Protein AF-0000000070794147 (afdb_homodimer)

Foldseek 3Di:
DDDPVNVVVVVCQQDPLWKKWKFWLPPCVDVQGTFTQDIHPNNCVPQVDDGVRRGRHGCSVFDDDPWDPVVVVVVSVCSVVVHKDWDKTWTAHPVGHIWIWIKIKDFDADPVRHGTMIMITIDTCRVVVVVVVVVVQVVQADPLQSFGEQVVCQVLFQVLVVCCVVPVWKKKKKKKFWPPLVVCCVPVNVVVSSVLQNVLSVLLVVLADPSKGKYDNDDGMIMIMHIRDDPVVSQVSQVSSLVVSVVVVIAMFMFMEMDDPPDNGSVVRVVRSVVQSVVCVVPPTSHYGYDD/DDDPVNVVVVVCQQDPLWKKWKFWLPPQVPVQGTFTQDIHPNNCVPQVDDGVRRGRHGCSVFDDDPWDVVVVVVVSVCSVVVHKDWDKTWTAHPVGHIWIWIKIKDFDADPVRHGTMIMMTIDTCRVVVVVVVVVVQVVQADPLQSFGEQVVCQVLFQVLVVCCVVPVWKKKKKKKFWPPLVVCCVPVNVVVSSVLQNVLSVLLVVLADPSKGKYDNDDGMIMIMHIRDDPVVSQVSQVSSLVVSVVVVIAMFMFMEMDDPPDNGSVVRVVRRVVQSVVCVVPPTSHYDYDD

Radius of gyration: 30.54 Å; Cα contacts (8 Å, |Δi|>4): 1101; chains: 2; bounding box: 60×84×60 Å

pLDDT: mean 92.4, std 5.96, range [66.44, 98.56]

InterPro domains:
  IPR000014 PAS domain [PF13426] (29-127)
  IPR000014 PAS domain [TIGR00229] (36-132)
  IPR000014 PAS domain [cd00130] (35-125)
  IPR000160 GGDEF domain [PF00990] (139-285)
  IPR000160 GGDEF domain [PS50887] (169-292)
  IPR000160 GGDEF domain [SM00267] (128-291)
  IPR000160 GGDEF domain [TIGR00254] (136-290)
  IPR000160 GGDEF domain [cd01949] (141-286)
  IPR000700 PAS-associated, C-terminal [PS50113] (83-137)
  IPR001610 PAC motif [SM00086] (86-128)
  IPR029787 Nucleotide cyclase [SSF55073] (144-290)
  IPR035965 PAS domain superfamily [SSF55785] (35-125)
  IPR043128 Reverse transcriptase/Diguanylate cyclase domain [G3DSA:3.30.70.270] (138-291)
  IPR052163 Diguanylate Cyclase/Regulatory Protein [PTHR46663] (6-286)

Organism: Legionella pneumophila subsp. pneumophila (strain Philadelphia 1 / ATCC 33152 / DSM 7513) (NCBI:txid272624)

Secondary structure (DSSP, 8-state):
---HHHHHHHHHHHH-SSEEEEEE-S-TT-TT-PPEEEE-HHHHHHH---HHHHTTS-GGGG--TTS-HHHHHHHHHHHHHT---EEEEEEE-TTS-EEEEEEE-EEEE-TTS-EEEEEEEEEE-HHHHHHHHHHHHHHHB-TTT-SB-HHHHHHHHHHHHHHHHHH---EEEEEEEETTHHHHHHHH-HHHHHHHHHHHHHHHHTT--TT-EEEE-SSSEEEEEEES--HHHHHHHHHHHHHHHHHTT--EEEEEEE--TT--SHHHHHHHHHHHHHHHHHH-SS-EEEE-/---HHHHHHHHHHHH-SSEEEEEE-S-TT-TT-PPEEEE-HHHHHHH---HHHHTTS-GGGG--TTS-HHHHHHHHHHHHHT---EEEEEEE-TTS-EEEEEEE-EEEE-TTS-EEEEEEEEEE-HHHHHHHHHHHHHHHB-TTT-SB-HHHHHHHHHHHHHHHHHH---EEEEEEEETTHHHHHHHH-HHHHHHHHHHHHHHHHTT--TT-EEEE-SSSEEEEEEES--HHHHHHHHHHHHHHHHHTT--EEEEEEE--TT--SHHHHHHHHHHHHHHHHHH-SS-EEEE-

Nearest PDB structures (foldseek):
  5xge-assembly1_A  TM=5.360E-01  e=1.801E-18  Pseudomonas aeruginosa PAO1
  6zxc-assembly2_D  TM=9.109E-01  e=7.996E-13  Leptospira biflexa serovar Patoc strain 'Patoc 1 (Paris)'
  6et7-assembly1_B  TM=6.869E-01  e=6.755E-16  Idiomarina sp. A28L
  6ph2-assembly2_D  TM=8.746E-01  e=1.082E-12  Brucella melitensis bv. 1 str. 16M
  5llw-assembly1_B  TM=5.432E-01  e=8.065E-15  Idiomarina sp. A28L

Structure (mmCIF, N/CA/C/O backbone):
data_AF-0000000070794147-model_v1
#
loop_
_entity.id
_entity.type
_entity.pdbx_description
1 polymer 'Sensory box (GGDEF/EAL domain)'
#
loop_
_atom_site.group_PDB
_atom_site.id
_atom_site.type_symbol
_atom_site.label_atom_id
_atom_site.label_alt_id
_atom_site.label_comp_id
_atom_site.label_asym_id
_atom_site.label_entity_id
_atom_site.label_seq_id
_atom_site.pdbx_PDB_ins_code
_atom_site.Cartn_x
_atom_site.Cartn_y
_atom_site.Cartn_z
_atom_site.occupancy
_atom_site.B_iso_or_equiv
_atom_site.auth_seq_id
_atom_site.auth_comp_id
_atom_site.auth_asym_id
_atom_site.auth_atom_id
_atom_site.pdbx_PDB_model_num
ATOM 1 N N . MET A 1 1 ? 3.264 43.969 22.266 1 73.81 1 MET A N 1
ATOM 2 C CA . MET A 1 1 ? 4.102 43.875 21.078 1 73.81 1 MET A CA 1
ATOM 3 C C . MET A 1 1 ? 4.461 42.406 20.781 1 73.81 1 MET A C 1
ATOM 5 O O . MET A 1 1 ? 4.793 41.656 21.688 1 73.81 1 MET A O 1
ATOM 9 N N . LEU A 1 2 ? 4.227 42 19.516 1 84.25 2 LEU A N 1
ATOM 10 C CA . LEU A 1 2 ? 4.512 40.625 19.141 1 84.25 2 LEU A CA 1
ATOM 11 C C . LEU A 1 2 ? 6.012 40.344 19.156 1 84.25 2 LEU A C 1
ATOM 13 O O . LEU A 1 2 ? 6.797 41.188 18.672 1 84.25 2 LEU A O 1
ATOM 17 N N . THR A 1 3 ? 6.383 39.25 19.812 1 90 3 THR A N 1
ATOM 18 C CA . THR A 1 3 ? 7.773 38.844 19.734 1 90 3 THR A CA 1
ATOM 19 C C . THR A 1 3 ? 8.125 38.375 18.312 1 90 3 THR A C 1
ATOM 21 O O . THR A 1 3 ? 7.234 38.156 17.5 1 90 3 THR A O 1
ATOM 24 N N . ASN A 1 4 ? 9.383 38.281 17.969 1 91.5 4 ASN A N 1
ATOM 25 C CA . ASN A 1 4 ? 9.836 37.812 16.656 1 91.5 4 ASN A CA 1
ATOM 26 C C . ASN A 1 4 ? 9.328 36.406 16.359 1 91.5 4 ASN A C 1
ATOM 28 O O . ASN A 1 4 ? 8.938 36.125 15.234 1 91.5 4 ASN A O 1
ATOM 32 N N . ILE A 1 5 ? 9.273 35.594 17.375 1 93.75 5 ILE A N 1
ATOM 33 C CA . ILE A 1 5 ? 8.836 34.219 17.203 1 93.75 5 ILE A CA 1
ATOM 34 C C . ILE A 1 5 ? 7.328 34.188 16.938 1 93.75 5 ILE A C 1
ATOM 36 O O . ILE A 1 5 ? 6.855 33.406 16.109 1 93.75 5 ILE A O 1
ATOM 40 N N . GLU A 1 6 ? 6.586 35.031 17.594 1 94.81 6 GLU A N 1
ATOM 41 C CA . GLU A 1 6 ? 5.148 35.094 17.359 1 94.81 6 GLU A CA 1
ATOM 42 C C . GLU A 1 6 ? 4.832 35.562 15.945 1 94.81 6 GLU A C 1
ATOM 44 O O . GLU A 1 6 ? 3.91 35.062 15.312 1 94.81 6 GLU A O 1
ATOM 49 N N . ARG A 1 7 ? 5.578 36.5 15.461 1 94.69 7 ARG A N 1
ATOM 50 C CA . ARG A 1 7 ? 5.426 36.938 14.078 1 94.69 7 ARG A CA 1
ATOM 51 C C . ARG A 1 7 ? 5.73 35.812 13.102 1 94.69 7 ARG A C 1
ATOM 53 O O . ARG A 1 7 ? 5.02 35.625 12.117 1 94.69 7 ARG A O 1
ATOM 60 N N . ALA A 1 8 ? 6.746 35.094 13.445 1 95.81 8 ALA A N 1
ATOM 61 C CA . ALA A 1 8 ? 7.125 33.938 12.625 1 95.81 8 ALA A CA 1
ATOM 62 C C . ALA A 1 8 ? 6.016 32.875 12.602 1 95.81 8 ALA A C 1
ATOM 64 O O . ALA A 1 8 ? 5.699 32.312 11.547 1 95.81 8 ALA A O 1
ATOM 65 N N . LYS A 1 9 ? 5.426 32.625 13.758 1 97.19 9 LYS A N 1
ATOM 66 C CA . LYS A 1 9 ? 4.332 31.656 13.867 1 97.19 9 LYS A CA 1
ATOM 67 C C . LYS A 1 9 ? 3.154 32.062 12.984 1 97.19 9 LYS A C 1
ATOM 69 O O . LYS A 1 9 ? 2.594 31.25 12.266 1 97.19 9 LYS A O 1
ATOM 74 N N . LEU A 1 10 ? 2.809 33.312 13.055 1 97.12 10 LEU A N 1
ATOM 75 C CA . LEU A 1 10 ? 1.684 33.812 12.273 1 97.12 10 LEU A CA 1
ATOM 76 C C . LEU A 1 10 ? 1.953 33.688 10.781 1 97.12 10 LEU A C 1
ATOM 78 O O . LEU A 1 10 ? 1.08 33.25 10.023 1 97.12 10 LEU A O 1
ATOM 82 N N . GLN A 1 11 ? 3.16 34.031 10.398 1 97.06 11 GLN A N 1
ATOM 83 C CA . GLN A 1 11 ? 3.539 33.906 8.992 1 97.06 11 GLN A CA 1
ATOM 84 C C . GLN A 1 11 ? 3.512 32.438 8.555 1 97.06 11 GLN A C 1
ATOM 86 O O . GLN A 1 11 ? 3.115 32.125 7.43 1 97.06 11 GLN A O 1
ATOM 91 N N . LEU A 1 12 ? 3.938 31.547 9.422 1 97.62 12 LEU A N 1
ATOM 92 C CA . LEU A 1 12 ? 3.965 30.125 9.125 1 97.62 12 LEU A CA 1
ATOM 93 C C . LEU A 1 12 ? 2.562 29.594 8.836 1 97.62 12 LEU A C 1
ATOM 95 O O . LEU A 1 12 ? 2.35 28.891 7.844 1 97.62 12 LEU A O 1
ATOM 99 N N . ILE A 1 13 ? 1.625 29.969 9.594 1 97.81 13 ILE A N 1
ATOM 100 C CA . ILE A 1 13 ? 0.24 29.547 9.414 1 97.81 13 ILE A CA 1
ATOM 101 C C . ILE A 1 13 ? -0.302 30.094 8.094 1 97.81 13 ILE A C 1
ATOM 103 O O . ILE A 1 13 ? -0.999 29.375 7.363 1 97.81 13 ILE A O 1
ATOM 107 N N . ASP A 1 14 ? 0.067 31.281 7.777 1 96.88 14 ASP A N 1
ATOM 108 C CA . ASP A 1 14 ? -0.449 31.953 6.582 1 96.88 14 ASP A CA 1
ATOM 109 C C . ASP A 1 14 ? 0.151 31.344 5.316 1 96.88 14 ASP A C 1
ATOM 111 O O . ASP A 1 14 ? -0.512 31.281 4.281 1 96.88 14 ASP A O 1
ATOM 115 N N . GLU A 1 15 ? 1.389 30.812 5.449 1 95.88 15 GLU A N 1
ATOM 116 C CA . GLU A 1 15 ? 2.131 30.562 4.219 1 95.88 15 GLU A CA 1
ATOM 117 C C . GLU A 1 15 ? 2.439 29.078 4.059 1 95.88 15 GLU A C 1
ATOM 119 O O . GLU A 1 15 ? 2.957 28.656 3.021 1 95.88 15 GLU A O 1
ATOM 124 N N . THR A 1 16 ? 2.162 28.297 5.074 1 96.88 16 THR A N 1
ATOM 125 C CA . THR A 1 16 ? 2.422 26.875 4.953 1 96.88 16 THR A CA 1
ATOM 126 C C . THR A 1 16 ? 1.674 26.281 3.762 1 96.88 16 THR A C 1
ATOM 128 O O . THR A 1 16 ? 0.667 26.844 3.318 1 96.88 16 THR A O 1
ATOM 131 N N . ASN A 1 17 ? 2.215 25.172 3.273 1 95.31 17 ASN A N 1
ATOM 132 C CA . ASN A 1 17 ? 1.562 24.484 2.174 1 95.31 17 ASN A CA 1
ATOM 133 C C . ASN A 1 17 ? 0.446 23.562 2.676 1 95.31 17 ASN A C 1
ATOM 135 O O . ASN A 1 17 ? -0.274 22.969 1.878 1 95.31 17 ASN A O 1
ATOM 139 N N . ASP A 1 18 ? 0.264 23.484 3.951 1 97.19 18 ASP A N 1
ATOM 140 C CA . ASP A 1 18 ? -0.853 22.75 4.527 1 97.19 18 ASP A CA 1
ATOM 141 C C . ASP A 1 18 ? -2.088 23.641 4.672 1 97.19 18 ASP A C 1
ATOM 143 O O . ASP A 1 18 ? -1.972 24.828 4.98 1 97.19 18 ASP A O 1
ATOM 147 N N . MET A 1 19 ? -3.156 23.016 4.48 1 98.12 19 MET A N 1
ATOM 148 C CA . MET A 1 19 ? -4.398 23.766 4.633 1 98.12 19 MET A CA 1
ATOM 149 C C . MET A 1 19 ? -4.664 24.078 6.102 1 98.12 19 MET A C 1
ATOM 151 O O . MET A 1 19 ? -4.449 23.234 6.973 1 98.12 19 MET A O 1
ATOM 155 N N . VAL A 1 20 ? -5.074 25.297 6.332 1 98.56 20 VAL A N 1
ATOM 156 C CA . VAL A 1 20 ? -5.484 25.703 7.672 1 98.56 20 VAL A CA 1
ATOM 157 C C . VAL A 1 20 ? -6.895 26.297 7.629 1 98.56 20 VAL A C 1
ATOM 159 O O . VAL A 1 20 ? -7.207 27.094 6.75 1 98.56 20 VAL A O 1
ATOM 162 N N . ILE A 1 21 ? -7.699 25.844 8.547 1 98.31 21 ILE A N 1
ATOM 163 C CA . ILE A 1 21 ? -9.078 26.328 8.641 1 98.31 21 ILE A CA 1
ATOM 164 C C . ILE A 1 21 ? -9.422 26.625 10.094 1 98.31 21 ILE A C 1
ATOM 166 O O . ILE A 1 21 ? -9.039 25.891 11 1 98.31 21 ILE A O 1
ATOM 170 N N . ILE A 1 22 ? -10.023 27.75 10.344 1 98.06 22 ILE A N 1
ATOM 171 C CA . ILE A 1 22 ? -10.547 28.125 11.656 1 98.06 22 ILE A CA 1
ATOM 172 C C . ILE A 1 22 ? -12.055 28.375 11.562 1 98.06 22 ILE A C 1
ATOM 174 O O . ILE A 1 22 ? -12.516 29.078 10.672 1 98.06 22 ILE A O 1
ATOM 178 N N . THR A 1 23 ? -12.805 27.75 12.414 1 96.44 23 THR A N 1
ATOM 179 C CA . THR A 1 23 ? -14.25 27.922 12.492 1 96.44 23 THR A CA 1
ATOM 180 C C . THR A 1 23 ? -14.664 28.484 13.852 1 96.44 23 THR A C 1
ATOM 182 O O . THR A 1 23 ? -13.883 28.453 14.797 1 96.44 23 THR A O 1
ATOM 185 N N . LYS A 1 24 ? -15.891 29 13.836 1 94.81 24 LYS A N 1
ATOM 186 C CA . LYS A 1 24 ? -16.484 29.266 15.141 1 94.81 24 LYS A CA 1
ATOM 187 C C . LYS A 1 24 ? -16.625 27.984 15.953 1 94.81 24 LYS A C 1
ATOM 189 O O . LYS A 1 24 ? -16.656 26.875 15.391 1 94.81 24 LYS A O 1
ATOM 194 N N . ALA A 1 25 ? -16.641 28.141 17.266 1 91.88 25 ALA A N 1
ATOM 195 C CA . ALA A 1 25 ? -16.828 26.969 18.125 1 91.88 25 ALA A CA 1
ATOM 196 C C . ALA A 1 25 ? -18.297 26.656 18.328 1 91.88 25 ALA A C 1
ATOM 198 O O . ALA A 1 25 ? -18.672 25.516 18.547 1 91.88 25 ALA A O 1
ATOM 199 N N . GLU A 1 26 ? -19.141 27.625 18.344 1 83.38 26 GLU A N 1
ATOM 200 C CA . GLU A 1 26 ? -20.562 27.453 18.609 1 83.38 26 GLU A CA 1
ATOM 201 C C . GLU A 1 26 ? -21.406 28.047 17.484 1 83.38 26 GLU A C 1
ATOM 203 O O . GLU A 1 26 ? -21 29.031 16.844 1 83.38 26 GLU A O 1
ATOM 208 N N . PRO A 1 27 ? -22.516 27.453 17.219 1 78.19 27 PRO A N 1
ATOM 209 C CA . PRO A 1 27 ? -23.047 26.219 17.797 1 78.19 27 PRO A CA 1
ATOM 210 C C . PRO A 1 27 ? -22.422 24.969 17.188 1 78.19 27 PRO A C 1
ATOM 212 O O . PRO A 1 27 ? -22.266 24.875 15.961 1 78.19 27 PRO A O 1
ATOM 215 N N . LEU A 1 28 ? -22.016 24.062 18.062 1 74.12 28 LEU A N 1
ATOM 216 C CA . LEU A 1 28 ? -21.375 22.844 17.609 1 74.12 28 LEU A CA 1
ATOM 217 C C . LEU A 1 28 ? -22.391 21.906 16.953 1 74.12 28 LEU A C 1
ATOM 219 O O . LEU A 1 28 ? -22.016 21.016 16.188 1 74.12 28 LEU A O 1
ATOM 223 N N . ASP A 1 29 ? -23.578 22.078 17.359 1 66.44 29 ASP A N 1
ATOM 224 C CA . ASP A 1 29 ? -24.641 21.188 16.922 1 66.44 29 ASP A CA 1
ATOM 225 C C . ASP A 1 29 ? -25.297 21.688 15.633 1 66.44 29 ASP A C 1
ATOM 227 O O . ASP A 1 29 ? -26.328 21.172 15.219 1 66.44 29 ASP A O 1
ATOM 231 N N . ALA A 1 30 ? -24.656 22.688 15.156 1 72.31 30 ALA A N 1
ATOM 232 C CA . ALA A 1 30 ? -25.25 23.094 13.891 1 72.31 30 ALA A CA 1
ATOM 233 C C . ALA A 1 30 ? -25.234 21.969 12.875 1 72.31 30 ALA A C 1
ATOM 235 O O . ALA A 1 30 ? -24.281 21.188 12.82 1 72.31 30 ALA A O 1
ATOM 236 N 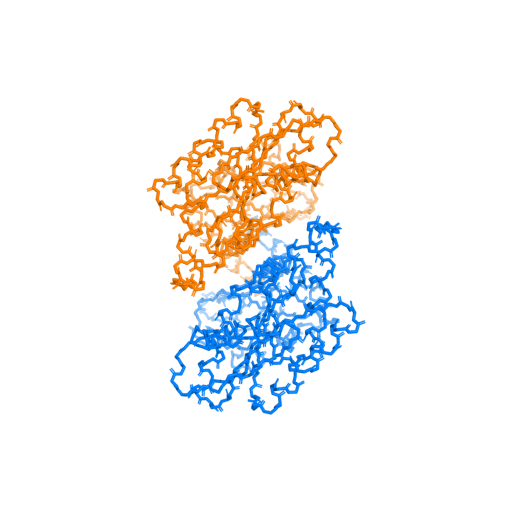N . PRO A 1 31 ? -26.344 21.672 12.25 1 69.44 31 PRO A N 1
ATOM 237 C CA . PRO A 1 31 ? -26.5 20.516 11.352 1 69.44 31 PRO A CA 1
ATOM 238 C C . PRO A 1 31 ? -25.344 20.406 10.359 1 69.44 31 PRO A C 1
ATOM 240 O O . PRO A 1 31 ? -24.938 19.281 10.008 1 69.44 31 PRO A O 1
ATOM 243 N N . ASN A 1 32 ? -24.812 21.609 10 1 75.38 32 ASN A N 1
ATOM 244 C CA . ASN A 1 32 ? -23.797 21.531 8.961 1 75.38 32 ASN A CA 1
ATOM 245 C C . ASN A 1 32 ? -22.406 21.844 9.508 1 75.38 32 ASN A C 1
ATOM 247 O O . ASN A 1 32 ? -21.453 22.016 8.75 1 75.38 32 ASN A O 1
ATOM 251 N N . GLY A 1 33 ? -22.312 21.906 10.812 1 79.56 33 GLY A N 1
ATOM 252 C CA . GLY A 1 33 ? -21.031 22.203 11.43 1 79.56 33 GLY A CA 1
ATOM 253 C C . GLY A 1 33 ? -20.828 23.688 11.688 1 79.56 33 GLY A C 1
ATOM 254 O O . GLY A 1 33 ? -21.688 24.5 11.359 1 79.56 33 GLY A O 1
ATOM 255 N N . PRO A 1 34 ? -19.766 24 12.234 1 88.25 34 PRO A N 1
ATOM 256 C CA . PRO A 1 34 ? -19.516 25.391 12.602 1 88.25 34 PRO A CA 1
ATOM 257 C C . PRO A 1 34 ? -19.078 26.25 11.422 1 88.25 34 PRO A C 1
ATOM 259 O O . PRO A 1 34 ? -18.5 25.75 10.453 1 88.25 34 PRO A O 1
ATOM 262 N N . GLU A 1 35 ? -19.328 27.453 11.555 1 93.56 35 GLU A N 1
ATOM 263 C CA . GLU A 1 35 ? -19.047 28.406 10.492 1 93.56 35 GLU A CA 1
ATOM 264 C C . GLU A 1 35 ? -17.547 28.672 10.359 1 93.56 35 GLU A C 1
ATOM 266 O O . GLU A 1 35 ? -16.859 28.906 11.359 1 93.56 35 GLU A O 1
ATOM 271 N N . VAL A 1 36 ? -17.078 28.719 9.109 1 96.5 36 VAL A N 1
ATOM 272 C CA . VAL A 1 36 ? -15.68 29.031 8.828 1 96.5 36 VAL A CA 1
ATOM 273 C C . VAL A 1 36 ? -15.445 30.531 9.008 1 96.5 36 VAL A C 1
ATOM 275 O O . VAL A 1 36 ? -16.219 31.344 8.5 1 96.5 36 VAL A O 1
ATOM 278 N N . VAL A 1 37 ? -14.367 30.938 9.688 1 97.56 37 VAL A N 1
ATOM 279 C CA . VAL A 1 37 ? -14.109 32.344 9.906 1 97.56 37 VAL A CA 1
ATOM 280 C C . VAL A 1 37 ? -12.789 32.75 9.258 1 97.56 37 VAL A C 1
ATOM 282 O O . VAL A 1 37 ? -12.531 33.938 9.016 1 97.56 37 VAL A O 1
ATOM 285 N N . TRP A 1 38 ? -11.961 31.719 8.945 1 98 38 TRP A N 1
ATOM 286 C CA . TRP A 1 38 ? -10.672 32.031 8.328 1 98 38 TRP A CA 1
ATOM 287 C C . TRP A 1 38 ? -10.062 30.797 7.672 1 98 38 TRP A C 1
ATOM 289 O O . TRP A 1 38 ? -10.234 29.688 8.164 1 98 38 TRP A O 1
ATOM 299 N N . VAL A 1 39 ? -9.367 31 6.586 1 98.56 39 VAL A N 1
ATOM 300 C CA . VAL A 1 39 ? -8.578 29.984 5.914 1 98.56 39 VAL A CA 1
ATOM 301 C C . VAL A 1 39 ? -7.289 30.594 5.371 1 98.56 39 VAL A C 1
ATOM 303 O O . VAL A 1 39 ? -7.207 31.812 5.168 1 98.56 39 VAL A O 1
ATOM 306 N N . ASN A 1 40 ? -6.301 29.734 5.211 1 98 40 ASN A N 1
ATOM 307 C CA . ASN A 1 40 ? -5.07 30.266 4.645 1 98 40 ASN A CA 1
ATOM 308 C C . ASN A 1 40 ? -5.02 30.078 3.131 1 98 40 ASN A C 1
ATOM 310 O O . ASN A 1 40 ? -5.992 29.625 2.527 1 98 40 ASN A O 1
ATOM 314 N N . LYS A 1 41 ? -3.941 30.469 2.504 1 96.81 41 LYS A N 1
ATOM 315 C CA . LYS A 1 41 ? -3.785 30.438 1.054 1 96.81 41 LYS A CA 1
ATOM 316 C C . LYS A 1 41 ? -3.771 29 0.536 1 96.81 41 LYS A C 1
ATOM 318 O O . LYS A 1 41 ? -4.348 28.719 -0.515 1 96.81 41 LYS A O 1
ATOM 323 N N . ALA A 1 42 ? -3.094 28.109 1.245 1 97.62 42 ALA A N 1
ATOM 324 C CA . ALA A 1 42 ? -3.049 26.703 0.842 1 97.62 42 ALA A CA 1
ATOM 325 C C . ALA A 1 42 ? -4.453 26.109 0.742 1 97.62 42 ALA A C 1
ATOM 327 O O . ALA A 1 42 ? -4.738 25.328 -0.163 1 97.62 42 ALA A O 1
ATOM 328 N N . PHE A 1 43 ? -5.285 26.469 1.68 1 98.31 43 PHE A N 1
ATOM 329 C CA . PHE A 1 43 ? -6.672 26.016 1.645 1 98.31 43 PHE A CA 1
ATOM 330 C C . PHE A 1 43 ? -7.336 26.406 0.334 1 98.31 43 PHE A C 1
ATOM 332 O O . PHE A 1 43 ? -7.98 25.578 -0.318 1 98.31 43 PHE A O 1
ATOM 339 N N . GLU A 1 44 ? -7.148 27.641 -0.077 1 98.19 44 GLU A N 1
ATOM 340 C CA . GLU A 1 44 ? -7.723 28.125 -1.326 1 98.19 44 GLU A CA 1
ATOM 341 C C . GLU A 1 44 ? -7.18 27.359 -2.523 1 98.19 44 GLU A C 1
ATOM 343 O O . GLU A 1 44 ? -7.938 26.953 -3.41 1 98.19 44 GLU A O 1
ATOM 348 N N . ASN A 1 45 ? -5.918 27.156 -2.529 1 97 45 ASN A N 1
ATOM 349 C CA . ASN A 1 45 ? -5.25 26.516 -3.658 1 97 45 ASN A CA 1
ATOM 350 C C . ASN A 1 45 ? -5.691 25.062 -3.828 1 97 45 ASN A C 1
ATOM 352 O O . ASN A 1 45 ? -5.906 24.609 -4.949 1 97 45 ASN A O 1
ATOM 356 N N . ILE A 1 46 ? -5.887 24.391 -2.723 1 97.25 46 ILE A N 1
ATOM 357 C CA . ILE A 1 46 ? -6.164 22.953 -2.775 1 97.25 46 ILE A CA 1
ATOM 358 C C . ILE A 1 46 ? -7.664 22.719 -2.957 1 97.25 46 ILE A C 1
ATOM 360 O O . ILE A 1 46 ? -8.078 21.953 -3.82 1 97.25 46 ILE A O 1
ATOM 364 N N . SER A 1 47 ? -8.477 23.422 -2.213 1 97.94 47 SER A N 1
ATOM 365 C CA . SER A 1 47 ? -9.914 23.219 -2.26 1 97.94 47 SER A CA 1
ATOM 366 C C . SER A 1 47 ? -10.539 23.906 -3.471 1 97.94 47 SER A C 1
ATOM 368 O O . SER A 1 47 ? -11.672 23.609 -3.85 1 97.94 47 SER A O 1
ATOM 370 N N . LYS A 1 48 ? -9.789 24.922 -3.969 1 98 48 LYS A N 1
ATOM 371 C CA . LYS A 1 48 ? -10.219 25.75 -5.098 1 98 48 LYS A CA 1
ATOM 372 C C . LYS A 1 48 ? -11.344 26.688 -4.699 1 98 48 LYS A C 1
ATOM 374 O O . LYS A 1 48 ? -11.969 27.312 -5.555 1 98 48 LYS A O 1
ATOM 379 N N . TYR A 1 49 ? -11.664 26.812 -3.445 1 97.88 49 TYR A N 1
ATOM 380 C CA . TYR A 1 49 ? -12.547 27.844 -2.912 1 97.88 49 TYR A CA 1
ATOM 381 C C . TYR A 1 49 ? -11.75 29.062 -2.457 1 97.88 49 TYR A C 1
ATOM 383 O O . TYR A 1 49 ? -10.781 28.922 -1.709 1 97.88 49 TYR A O 1
ATOM 391 N N . LYS A 1 50 ? -12.141 30.156 -2.891 1 97.69 50 LYS A N 1
ATOM 392 C CA . LYS A 1 50 ? -11.555 31.375 -2.363 1 97.69 50 LYS A CA 1
ATOM 393 C C . LYS A 1 50 ? -12.062 31.672 -0.954 1 97.69 50 LYS A C 1
ATOM 395 O O . LYS A 1 50 ? -13.148 31.219 -0.575 1 97.69 50 LYS A O 1
ATOM 400 N N . ALA A 1 51 ? -11.25 32.469 -0.242 1 97.31 51 ALA A N 1
ATOM 401 C CA . ALA A 1 51 ? -11.617 32.812 1.129 1 97.31 51 ALA A CA 1
ATOM 402 C C . ALA A 1 51 ? -13.008 33.438 1.184 1 97.31 51 ALA A C 1
ATOM 404 O O . ALA A 1 51 ? -13.82 33.094 2.049 1 97.31 51 ALA A O 1
ATOM 405 N N . ASN A 1 52 ? -13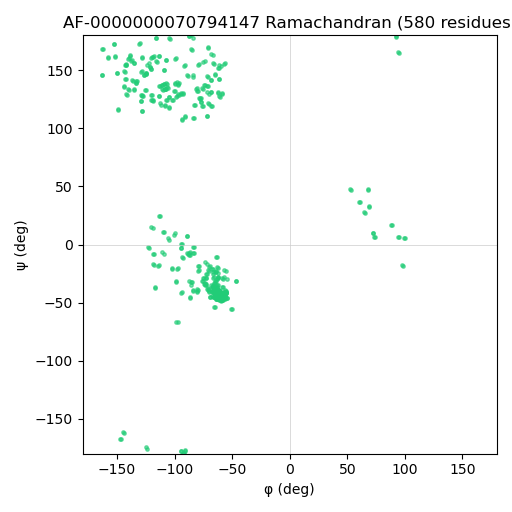.336 34.281 0.296 1 96.75 52 ASN A N 1
ATOM 406 C CA . ASN A 1 52 ? -14.617 35 0.312 1 96.75 52 ASN A CA 1
ATOM 407 C C . ASN A 1 52 ? -15.781 34.062 0.007 1 96.75 52 ASN A C 1
ATOM 409 O O . ASN A 1 52 ? -16.938 34.375 0.294 1 96.75 52 ASN A O 1
ATOM 413 N N . GLU A 1 53 ? -15.531 32.906 -0.597 1 96.75 53 GLU A N 1
ATOM 414 C CA . GLU A 1 53 ? -16.562 31.906 -0.91 1 96.75 53 GLU A CA 1
ATOM 415 C C . GLU A 1 53 ? -16.828 30.984 0.277 1 96.75 53 GLU A C 1
ATOM 417 O O . GLU A 1 53 ? -17.938 30.5 0.45 1 96.75 53 GLU A O 1
ATOM 422 N N . ILE A 1 54 ? -15.789 30.75 1.025 1 95.88 54 ILE A N 1
ATOM 423 C CA . ILE A 1 54 ? -15.898 29.719 2.039 1 95.88 54 ILE A CA 1
ATOM 424 C C . ILE A 1 54 ? -16.188 30.344 3.398 1 95.88 54 ILE A C 1
ATOM 426 O O . ILE A 1 54 ? -16.844 29.719 4.25 1 95.88 54 ILE A O 1
ATOM 430 N N . ILE A 1 55 ? -15.719 31.531 3.676 1 96.62 55 ILE A N 1
ATOM 431 C CA . ILE A 1 55 ? -15.984 32.219 4.941 1 96.62 55 ILE A CA 1
ATOM 432 C C . ILE A 1 55 ? -17.484 32.438 5.098 1 96.62 55 ILE A C 1
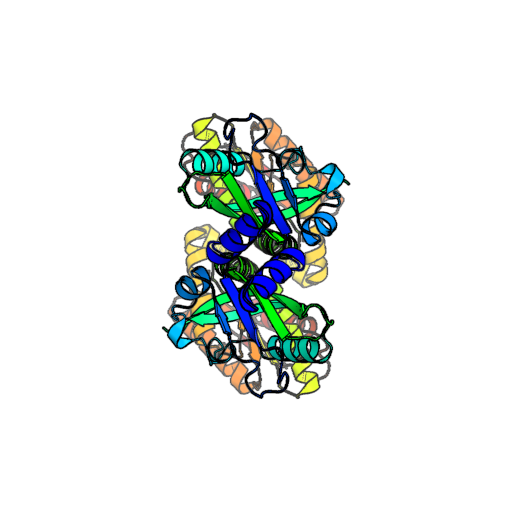ATOM 434 O O . ILE A 1 55 ? -18.156 32.906 4.172 1 96.62 55 ILE A O 1
ATOM 438 N N . GLY A 1 56 ? -18.047 32.031 6.195 1 93.75 56 GLY A N 1
ATOM 439 C CA . GLY A 1 56 ? -19.484 32.125 6.434 1 93.75 56 GLY A CA 1
ATOM 440 C C . GLY A 1 56 ? -20.219 30.812 6.16 1 93.75 56 GLY A C 1
ATOM 441 O O . GLY A 1 56 ? -21.344 30.625 6.621 1 93.75 56 GLY A O 1
ATOM 442 N N . GLN A 1 57 ? -19.562 29.984 5.441 1 93.06 57 GLN A N 1
ATOM 443 C CA . GLN A 1 57 ? -20.094 28.641 5.207 1 93.06 57 GLN A CA 1
ATOM 444 C C . GLN A 1 57 ? -19.594 27.672 6.262 1 93.06 57 GLN A C 1
ATOM 446 O O . GLN A 1 57 ? -18.938 28.062 7.227 1 93.06 57 GLN A O 1
ATOM 451 N N . THR A 1 58 ? -20 26.375 6.066 1 92.81 58 THR A N 1
ATOM 452 C CA . THR A 1 58 ? -19.5 25.312 6.914 1 92.81 58 THR A CA 1
ATOM 453 C C . THR A 1 58 ? -18.625 24.344 6.113 1 92.81 58 THR A C 1
ATOM 455 O O . THR A 1 58 ? -18.703 24.312 4.883 1 92.81 58 THR A O 1
ATOM 458 N N . PRO A 1 59 ? -17.797 23.531 6.785 1 93.38 59 PRO A N 1
ATOM 459 C CA . PRO A 1 59 ? -16.938 22.594 6.066 1 93.38 59 PRO A CA 1
ATOM 460 C C . PRO A 1 59 ? -17.719 21.547 5.285 1 93.38 59 PRO A C 1
ATOM 462 O O . PRO A 1 59 ? -17.156 20.844 4.441 1 93.38 59 PRO A O 1
ATOM 465 N N . ARG A 1 60 ? -18.953 21.422 5.461 1 91.69 60 ARG A N 1
ATOM 466 C CA . ARG A 1 60 ? -19.797 20.453 4.781 1 91.69 60 ARG A CA 1
ATOM 467 C C . ARG A 1 60 ? -19.734 20.641 3.268 1 91.69 60 ARG A C 1
ATOM 469 O O . ARG A 1 60 ? -19.891 19.672 2.512 1 91.69 60 ARG A O 1
ATOM 476 N N . ILE A 1 61 ? -19.5 21.812 2.857 1 94.12 61 ILE A N 1
ATOM 477 C CA . ILE A 1 61 ? -19.469 22.125 1.434 1 94.12 61 ILE A CA 1
ATOM 478 C C . ILE A 1 61 ? -18.344 21.344 0.754 1 94.12 61 ILE A C 1
ATOM 480 O O . ILE A 1 61 ? -18.344 21.188 -0.469 1 94.12 61 ILE A O 1
ATOM 484 N N . LEU A 1 62 ? -17.375 20.891 1.541 1 96.69 62 LEU A N 1
ATOM 485 C CA . LEU A 1 62 ? -16.234 20.156 1.012 1 96.69 62 LEU A CA 1
ATOM 486 C C . LEU A 1 62 ? -16.531 18.672 0.899 1 96.69 62 LEU A C 1
ATOM 488 O O . LEU A 1 62 ? -15.734 17.906 0.343 1 96.69 62 LEU A O 1
ATOM 492 N N . GLN A 1 63 ? -17.672 18.219 1.4 1 94.69 63 GLN A N 1
ATOM 493 C CA . GLN A 1 63 ? -18.016 16.797 1.448 1 94.69 63 GLN A CA 1
ATOM 494 C C . GLN A 1 63 ? -18.781 16.375 0.203 1 94.69 63 GLN A C 1
ATOM 496 O O . GLN A 1 63 ? -19.359 17.219 -0.489 1 94.69 63 GLN A O 1
ATOM 501 N N . GLY A 1 64 ? -18.672 15.125 -0.124 1 93.62 64 GLY A N 1
ATOM 502 C CA . GLY A 1 64 ? -19.375 14.578 -1.276 1 93.62 64 GLY A CA 1
ATOM 503 C C . GLY A 1 64 ? -19.859 13.156 -1.058 1 93.62 64 GLY A C 1
ATOM 504 O O . GLY A 1 64 ? -19.969 12.703 0.083 1 93.62 64 GLY A O 1
ATOM 505 N N . LYS A 1 65 ? -20.188 12.438 -2.164 1 90.75 65 LYS A N 1
ATOM 506 C CA . LYS A 1 65 ? -20.891 11.156 -2.156 1 90.75 65 LYS A CA 1
ATOM 507 C C . LYS A 1 65 ? -20.062 10.078 -1.462 1 90.75 65 LYS A C 1
ATOM 509 O O . LYS A 1 65 ? -20.625 9.203 -0.796 1 90.75 65 LYS A O 1
ATOM 514 N N . GLU A 1 66 ? -18.812 10.195 -1.569 1 91.56 66 GLU A N 1
ATOM 515 C CA . GLU A 1 66 ? -18 9.094 -1.063 1 91.56 66 GLU A CA 1
ATOM 516 C C . GLU A 1 66 ? -17.328 9.461 0.256 1 91.56 66 GLU A C 1
ATOM 518 O O . GLU A 1 66 ? -16.5 8.711 0.771 1 91.56 66 GLU A O 1
ATOM 523 N N . THR A 1 67 ? -17.656 10.656 0.802 1 93.69 67 THR A N 1
ATOM 524 C CA . THR A 1 67 ? -17.141 10.992 2.131 1 93.69 67 THR A CA 1
ATOM 525 C C . THR A 1 67 ? -17.672 10.008 3.17 1 93.69 67 THR A C 1
ATOM 527 O O . THR A 1 67 ? -18.891 9.766 3.24 1 93.69 67 THR A O 1
ATOM 530 N N . ASN A 1 68 ? -16.812 9.492 3.967 1 91.38 68 ASN A N 1
ATOM 531 C CA . ASN A 1 68 ? -17.172 8.43 4.895 1 91.38 68 ASN A CA 1
ATOM 532 C C . ASN A 1 68 ? -18.062 8.945 6.02 1 91.38 68 ASN A C 1
ATOM 534 O O . ASN A 1 68 ? -17.641 9.781 6.824 1 91.38 68 ASN A O 1
ATOM 538 N N . GLN A 1 69 ? -19.125 8.438 6.145 1 91.56 69 GLN A N 1
ATOM 539 C CA . GLN A 1 69 ? -20.109 8.906 7.113 1 91.56 69 GLN A CA 1
ATOM 540 C C . GLN A 1 69 ? -19.719 8.531 8.539 1 91.56 69 GLN A C 1
ATOM 542 O O . GLN A 1 69 ? -19.984 9.266 9.484 1 91.56 69 GLN A O 1
ATOM 547 N N . ASN A 1 70 ? -19.109 7.398 8.672 1 91.25 70 ASN A N 1
ATOM 548 C CA . ASN A 1 70 ? -18.656 6.996 10 1 91.25 70 ASN A CA 1
ATOM 549 C C . ASN A 1 70 ? -17.594 7.953 10.539 1 91.25 70 ASN A C 1
ATOM 551 O O . ASN A 1 70 ? -17.594 8.273 11.734 1 91.25 70 ASN A O 1
ATOM 555 N N . THR A 1 71 ? -16.719 8.359 9.633 1 92.94 71 THR A N 1
ATOM 556 C CA . THR A 1 71 ? -15.711 9.328 10.039 1 92.94 71 THR A CA 1
ATOM 557 C C . THR A 1 71 ? -16.359 10.641 10.453 1 92.94 71 THR A C 1
ATOM 559 O O . THR A 1 71 ? -15.961 11.25 11.453 1 92.94 71 THR A O 1
ATOM 562 N N . LEU A 1 72 ? -17.391 11.109 9.758 1 92.31 72 LEU A N 1
ATOM 563 C CA . LEU A 1 72 ? -18.094 12.336 10.102 1 92.31 72 LEU A CA 1
ATOM 564 C C . LEU A 1 72 ? -18.766 12.219 11.461 1 92.31 72 LEU A C 1
ATOM 566 O O . LEU A 1 72 ? -18.781 13.18 12.242 1 92.31 72 LEU A O 1
ATOM 570 N N . LYS A 1 73 ? -19.297 11.055 11.703 1 91.25 73 LYS A N 1
ATOM 571 C CA . LYS A 1 73 ? -19.906 10.805 13.008 1 91.25 73 LYS A CA 1
ATOM 572 C C . LYS A 1 73 ? -18.875 10.883 14.125 1 91.25 73 LYS A C 1
ATOM 574 O O . LYS A 1 73 ? -19.141 11.453 15.188 1 91.25 73 LYS A O 1
ATOM 579 N N . MET A 1 74 ? -17.719 10.328 13.898 1 93.12 74 MET A N 1
ATOM 580 C CA . MET A 1 74 ? -16.641 10.375 14.867 1 93.12 74 MET A CA 1
ATOM 581 C C . MET A 1 74 ? -16.234 11.812 15.156 1 93.12 74 MET A C 1
ATOM 583 O O . MET A 1 74 ? -15.969 12.172 16.312 1 93.12 74 MET A O 1
ATOM 587 N N . ILE A 1 75 ? -16.188 12.641 14.109 1 93.06 75 ILE A N 1
ATOM 588 C CA . ILE A 1 75 ? -15.82 14.047 14.25 1 93.06 75 ILE A CA 1
ATOM 589 C C . ILE A 1 75 ? -16.859 14.758 15.102 1 93.06 75 ILE A C 1
ATOM 591 O O . ILE A 1 75 ? -16.516 15.484 16.047 1 93.06 75 ILE A O 1
ATOM 595 N N . LYS A 1 76 ? -18.094 14.516 14.797 1 90.75 76 LYS A N 1
ATOM 596 C CA . LYS A 1 76 ? -19.188 15.133 15.539 1 90.75 76 LYS A CA 1
ATOM 597 C C . LYS A 1 76 ? -19.125 14.773 17.016 1 90.75 76 LYS A C 1
ATOM 599 O O . LYS A 1 76 ? -19.281 15.633 17.891 1 90.75 76 LYS A O 1
ATOM 604 N N . GLU A 1 77 ? -18.891 13.523 17.281 1 91.62 77 GLU A N 1
ATOM 605 C CA . GLU A 1 77 ? -18.812 13.047 18.656 1 91.62 77 GLU A CA 1
ATOM 606 C C . GLU A 1 77 ? -17.609 13.664 19.375 1 91.62 77 GLU A C 1
ATOM 608 O O . GLU A 1 77 ? -17.719 14.039 20.547 1 91.62 77 GLU A O 1
ATOM 613 N N . ALA A 1 78 ? -16.531 13.781 18.703 1 92.88 78 ALA A N 1
ATOM 614 C CA . ALA A 1 78 ? -15.336 14.383 19.281 1 92.88 78 ALA A CA 1
ATOM 615 C C . ALA A 1 78 ? -15.57 15.852 19.609 1 92.88 78 ALA A C 1
ATOM 617 O O . ALA A 1 78 ? -15.133 16.344 20.656 1 92.88 78 ALA A O 1
ATOM 618 N N . LEU A 1 79 ? -16.234 16.578 18.719 1 91.44 79 LEU A N 1
ATOM 619 C CA . LEU A 1 79 ? -16.531 18 18.922 1 91.44 79 LEU A CA 1
ATOM 620 C C . LEU A 1 79 ? -17.422 18.188 20.141 1 91.44 79 LEU A C 1
ATOM 622 O O . LEU A 1 79 ? -17.172 19.062 20.984 1 91.44 79 LEU A O 1
ATOM 626 N N . LYS A 1 80 ? -18.406 17.344 20.234 1 88.81 80 LYS A N 1
ATOM 627 C CA . LYS A 1 80 ? -19.312 17.406 21.375 1 88.81 80 LYS A CA 1
ATOM 628 C C . LYS A 1 80 ? -18.594 17.141 22.688 1 88.81 80 LYS A C 1
ATOM 630 O O . LY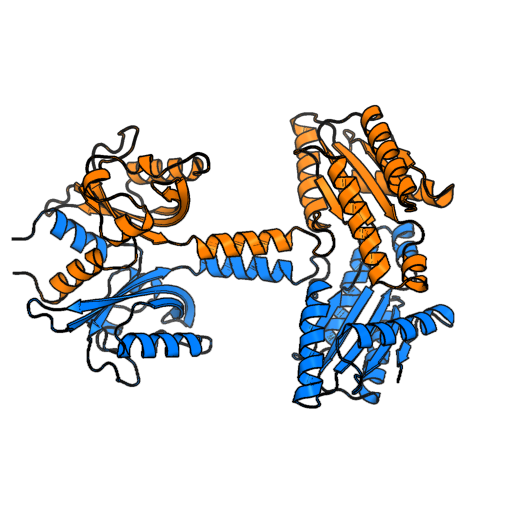S A 1 80 ? -18.812 17.844 23.672 1 88.81 80 LYS A O 1
ATOM 635 N N . ALA A 1 81 ? -17.734 16.203 22.656 1 91.81 81 ALA A N 1
ATOM 636 C CA . ALA A 1 81 ? -17.016 15.789 23.859 1 91.81 81 ALA A CA 1
ATOM 637 C C . ALA A 1 81 ? -15.766 16.625 24.062 1 91.81 81 ALA A C 1
ATOM 639 O O . ALA A 1 81 ? -15.133 16.562 25.109 1 91.81 81 ALA A O 1
ATOM 640 N N . GLN A 1 82 ? -15.438 17.422 23.078 1 91.19 82 GLN A N 1
ATOM 641 C CA . GLN A 1 82 ? -14.203 18.203 23.078 1 91.19 82 GLN A CA 1
ATOM 642 C C . GLN A 1 82 ? -12.992 17.312 23.344 1 91.19 82 GLN A C 1
ATOM 644 O O . GLN A 1 82 ? -12.195 17.609 24.234 1 91.19 82 GLN A O 1
ATOM 649 N N . THR A 1 83 ? -12.961 16.219 22.625 1 93.12 83 THR A N 1
ATOM 650 C CA . THR A 1 83 ? -11.844 15.289 22.719 1 93.12 83 THR A CA 1
ATOM 651 C C . THR A 1 83 ? -10.969 15.359 21.469 1 93.12 83 THR A C 1
ATOM 653 O O . THR A 1 83 ? -11.406 15.852 20.422 1 93.12 83 THR A O 1
ATOM 656 N N . ASN A 1 84 ? -9.781 14.906 21.688 1 91.12 84 ASN A N 1
ATOM 657 C CA . ASN A 1 84 ? -8.844 14.875 20.578 1 91.12 84 ASN A CA 1
ATOM 658 C C . ASN A 1 84 ? -9.25 13.852 19.516 1 91.12 84 ASN A C 1
ATOM 660 O O . ASN A 1 84 ? -9.719 12.766 19.859 1 91.12 84 ASN A O 1
ATOM 664 N N . ILE A 1 85 ? -9.039 14.227 18.25 1 93 85 ILE A N 1
ATOM 665 C CA . ILE A 1 85 ? -9.297 13.297 17.156 1 93 85 ILE A CA 1
ATOM 666 C C . ILE A 1 85 ? -8.25 13.477 16.062 1 93 85 ILE A C 1
ATOM 668 O O . ILE A 1 85 ? -7.754 14.586 15.844 1 93 85 ILE A O 1
ATOM 672 N N . ASN A 1 86 ? -7.82 12.461 15.453 1 94 86 ASN A N 1
ATOM 673 C CA . ASN A 1 86 ? -6.984 12.406 14.258 1 94 86 ASN A CA 1
ATOM 674 C C . ASN A 1 86 ? -7.594 11.508 13.188 1 94 86 ASN A C 1
ATOM 676 O O . ASN A 1 86 ? -7.738 10.305 13.391 1 94 86 ASN A O 1
ATOM 680 N N . VAL A 1 87 ? -7.988 12.117 12.031 1 95.25 87 VAL A N 1
ATOM 681 C CA . VAL A 1 87 ? -8.727 11.32 11.062 1 95.25 87 VAL A CA 1
ATOM 682 C C . VAL A 1 87 ? -8.312 11.703 9.641 1 95.25 87 VAL A C 1
ATOM 684 O O . VAL A 1 87 ? -7.789 12.797 9.422 1 95.25 87 VAL A O 1
ATOM 687 N N . ASP A 1 88 ? -8.469 10.82 8.781 1 95.06 88 ASP A N 1
ATOM 688 C CA . ASP A 1 88 ? -8.422 11.062 7.34 1 95.06 88 ASP A CA 1
ATOM 689 C C . ASP A 1 88 ? -9.828 11.227 6.77 1 95.06 88 ASP A C 1
ATOM 691 O O . ASP A 1 88 ? -10.75 10.516 7.16 1 95.06 88 ASP A O 1
ATOM 695 N N . LEU A 1 89 ? -10 12.172 5.891 1 96.38 89 LEU A N 1
ATOM 696 C CA . LEU A 1 89 ? -11.32 12.43 5.328 1 96.38 89 LEU A CA 1
ATOM 697 C C . LEU A 1 89 ? -11.227 12.742 3.838 1 96.38 89 LEU A C 1
ATOM 699 O O . LEU A 1 89 ? -10.344 13.484 3.408 1 96.38 89 LEU A O 1
ATOM 703 N N . LEU A 1 90 ? -12.086 12.117 3.088 1 97.19 90 LEU A N 1
ATOM 704 C CA . LEU A 1 90 ? -12.195 12.414 1.666 1 97.19 90 LEU A CA 1
ATOM 705 C C . LEU A 1 90 ? -13.062 13.648 1.436 1 97.19 90 LEU A C 1
ATOM 707 O O . LEU A 1 90 ? -14.227 13.68 1.844 1 97.19 90 LEU A O 1
ATOM 711 N N . ASN A 1 91 ? -12.5 14.656 0.84 1 97.81 91 ASN A N 1
ATOM 712 C CA . ASN A 1 91 ? -13.188 15.883 0.444 1 97.81 91 ASN A CA 1
ATOM 713 C C . ASN A 1 91 ? -13.188 16.062 -1.072 1 97.81 91 ASN A C 1
ATOM 715 O O . ASN A 1 91 ? -12.641 15.227 -1.799 1 97.81 91 ASN A O 1
ATOM 719 N N . TYR A 1 92 ? -13.852 17.141 -1.496 1 98.06 92 TYR A N 1
ATOM 720 C CA . TYR A 1 92 ? -13.938 17.484 -2.914 1 98.06 92 TYR A CA 1
ATOM 721 C C . TYR A 1 92 ? -13.648 18.953 -3.146 1 98.06 92 TYR A C 1
ATOM 723 O O . TYR A 1 92 ? -14.109 19.812 -2.385 1 98.06 92 TYR A O 1
ATOM 731 N N . THR A 1 93 ? -12.898 19.203 -4.215 1 98 93 THR A N 1
ATOM 732 C CA . THR A 1 93 ? -12.656 20.594 -4.617 1 98 93 THR A CA 1
ATOM 733 C C . THR A 1 93 ? -13.93 21.219 -5.191 1 98 93 THR A C 1
ATOM 735 O O . THR A 1 93 ? -14.922 20.516 -5.418 1 98 93 THR A O 1
ATOM 738 N N . LYS A 1 94 ? -13.859 22.516 -5.387 1 96.88 94 LYS A N 1
ATOM 739 C CA . LYS A 1 94 ? -15.008 23.234 -5.949 1 96.88 94 LYS A CA 1
ATOM 740 C C . LYS A 1 94 ? -15.414 22.641 -7.297 1 96.88 94 LYS A C 1
ATOM 742 O O . LYS A 1 94 ? -16.609 22.578 -7.621 1 96.88 94 LYS A O 1
ATOM 747 N N . ASP A 1 95 ? -14.492 22.047 -8.047 1 96.44 95 ASP A N 1
ATOM 748 C CA . ASP A 1 95 ? -14.766 21.5 -9.367 1 96.44 95 ASP A CA 1
ATOM 749 C C . ASP A 1 95 ? -15.086 20 -9.281 1 96.44 95 ASP A C 1
ATOM 751 O O . ASP A 1 95 ? -15.211 19.328 -10.305 1 96.44 95 ASP A O 1
ATOM 755 N N . GLY A 1 96 ? -15.078 19.453 -8.117 1 96.19 96 GLY A N 1
ATOM 756 C CA . GLY A 1 96 ? -15.547 18.094 -7.93 1 96.19 96 GLY A CA 1
ATOM 757 C C . GLY A 1 96 ? -14.422 17.078 -7.867 1 96.19 96 GLY A C 1
ATOM 758 O O . GLY A 1 96 ? -14.672 15.867 -7.805 1 96.19 96 GLY A O 1
ATOM 759 N N . THR A 1 97 ? -13.211 17.484 -7.871 1 96.81 97 THR A N 1
ATOM 760 C CA . THR A 1 97 ? -12.086 16.562 -7.793 1 96.81 97 THR A CA 1
ATOM 761 C C . THR A 1 97 ? -11.891 16.062 -6.367 1 96.81 97 THR A C 1
ATOM 763 O O . THR A 1 97 ? -11.805 16.859 -5.43 1 96.81 97 THR A O 1
ATOM 766 N N . PRO A 1 98 ? -11.859 14.773 -6.164 1 97 98 PRO A N 1
ATOM 767 C CA . PRO A 1 98 ? -11.664 14.258 -4.805 1 97 98 PRO A CA 1
ATOM 768 C C . PRO A 1 98 ? -10.242 14.469 -4.293 1 97 98 PRO A C 1
ATOM 770 O O . PRO A 1 98 ? -9.281 14.398 -5.07 1 97 98 PRO A O 1
ATOM 773 N N . TYR A 1 99 ? -10.062 14.727 -3.012 1 97.56 99 TYR A N 1
ATOM 774 C CA . TYR A 1 99 ? -8.758 14.789 -2.357 1 97.56 99 TYR A CA 1
ATOM 775 C C . TYR A 1 99 ? -8.859 14.367 -0.895 1 97.56 99 TYR A C 1
ATOM 777 O O . TYR A 1 99 ? -9.891 14.586 -0.253 1 97.56 99 TYR A O 1
ATOM 785 N N . TRP A 1 100 ? -7.793 13.75 -0.364 1 96.88 100 TRP A N 1
ATOM 786 C CA . TRP A 1 100 ? -7.742 13.258 1.01 1 96.88 100 TRP A CA 1
ATOM 787 C C . TRP A 1 100 ? -6.988 14.234 1.908 1 96.88 100 TRP A C 1
ATOM 789 O O . TRP A 1 100 ? -5.949 14.766 1.521 1 96.88 100 TRP A O 1
ATOM 799 N N . ILE A 1 101 ? -7.535 14.406 3.07 1 97.12 101 ILE A N 1
ATOM 800 C CA . ILE A 1 101 ? -6.844 15.219 4.066 1 97.12 101 ILE A CA 1
ATOM 801 C C . ILE A 1 101 ? -6.691 14.43 5.363 1 97.12 101 ILE A C 1
ATOM 803 O O . ILE A 1 101 ? -7.551 13.609 5.699 1 97.12 101 ILE A O 1
ATOM 807 N N . SER A 1 102 ? -5.625 14.633 6.059 1 97 102 SER A N 1
ATOM 808 C CA . SER A 1 102 ? -5.398 14.164 7.422 1 97 102 SER A CA 1
ATOM 809 C C . SER A 1 102 ? -5.301 15.336 8.398 1 97 102 SER A C 1
ATOM 811 O O . SER A 1 102 ? -4.57 16.297 8.148 1 97 102 SER A O 1
ATOM 813 N N . PHE A 1 103 ? -6.129 15.25 9.492 1 96.62 103 PHE A N 1
ATOM 814 C CA . PHE A 1 103 ? -6.121 16.406 10.375 1 96.62 103 PHE A CA 1
ATOM 815 C C . PHE A 1 103 ? -6.602 16.031 11.773 1 96.62 103 PHE A C 1
ATOM 817 O O . PHE A 1 103 ? -7.168 14.961 11.969 1 96.62 103 PHE A O 1
ATOM 824 N N . SER A 1 104 ? -6.27 16.875 12.703 1 95.38 104 SER A N 1
ATOM 825 C CA . SER A 1 104 ? -6.832 16.906 14.047 1 95.38 104 SER A CA 1
ATOM 826 C C . SER A 1 104 ? -7.508 18.25 14.328 1 95.38 104 SER A C 1
ATOM 828 O O . SER A 1 104 ? -7.305 19.219 13.602 1 95.38 104 SER A O 1
ATOM 830 N N . ILE A 1 105 ? -8.336 18.234 15.289 1 95.81 105 ILE A N 1
ATOM 831 C CA . ILE A 1 105 ? -9.039 19.453 15.664 1 95.81 105 ILE A CA 1
ATOM 832 C C . ILE A 1 105 ? -8.492 19.984 16.984 1 95.81 105 ILE A C 1
ATOM 834 O O . ILE A 1 105 ? -8.305 19.234 17.938 1 95.81 105 ILE A O 1
ATOM 838 N N . VAL A 1 106 ? -8.25 21.281 16.984 1 97.38 106 VAL A N 1
ATOM 839 C CA . VAL A 1 106 ? -7.777 21.953 18.188 1 97.38 106 VAL A CA 1
ATOM 840 C C . VAL A 1 106 ? -8.867 22.875 18.734 1 97.38 106 VAL A C 1
ATOM 842 O O . VAL A 1 106 ? -9.5 23.625 17.969 1 97.38 106 VAL A O 1
ATOM 845 N N . TYR A 1 107 ? -9.086 22.797 20.016 1 96.19 107 TYR A N 1
ATOM 846 C CA . TYR A 1 107 ? -10.055 23.641 20.688 1 96.19 107 TYR A CA 1
ATOM 847 C C . TYR A 1 107 ? -9.406 24.922 21.203 1 96.19 107 TYR A C 1
ATOM 849 O O . TYR A 1 107 ? -8.625 24.906 22.156 1 96.19 107 TYR A O 1
ATOM 857 N N . LEU A 1 108 ? -9.734 26.047 20.594 1 97 108 LEU A N 1
ATOM 858 C CA . LEU A 1 108 ? -9.078 27.328 20.859 1 97 108 LEU A CA 1
ATOM 859 C C . LEU A 1 108 ? -9.898 28.156 21.828 1 97 108 LEU A C 1
ATOM 861 O O . LEU A 1 108 ? -11.07 28.438 21.594 1 97 108 LEU A O 1
ATOM 865 N N . ARG A 1 109 ? -9.211 28.609 22.875 1 95.31 109 ARG A N 1
ATOM 866 C CA . ARG A 1 109 ? -9.891 29.297 23.969 1 95.31 109 ARG A CA 1
ATOM 867 C C . ARG A 1 109 ? -9.344 30.703 24.172 1 95.31 109 ARG A C 1
ATOM 869 O O . ARG A 1 109 ? -8.188 30.969 23.844 1 95.31 109 ARG A O 1
ATOM 876 N N . ASP A 1 110 ? -10.188 31.578 24.703 1 91.69 110 ASP A N 1
ATOM 877 C CA . ASP A 1 110 ? -9.734 32.938 25.016 1 91.69 110 ASP A CA 1
ATOM 878 C C . ASP A 1 110 ? -9.047 33 26.375 1 91.69 110 ASP A C 1
ATOM 880 O O . ASP A 1 110 ? -8.781 31.953 26.984 1 91.69 110 ASP A O 1
ATOM 884 N N . GLY A 1 111 ? -8.578 34.219 26.688 1 88.31 111 GLY A N 1
ATOM 885 C CA . GLY A 1 111 ? -7.836 34.438 27.922 1 88.31 111 GLY A CA 1
ATOM 886 C C . GLY A 1 111 ? -8.609 34 29.156 1 88.31 111 GLY A C 1
ATOM 887 O O . GLY A 1 111 ? -8.016 33.75 30.203 1 88.31 111 GLY A O 1
ATOM 888 N N . GLN A 1 112 ? -9.953 33.938 29.031 1 92.44 112 GLN A N 1
ATOM 889 C CA . GLN A 1 112 ? -10.805 33.562 30.156 1 92.44 112 GLN A CA 1
ATOM 890 C C . GLN A 1 112 ? -11.117 32.094 30.125 1 92.44 112 GLN A C 1
ATOM 892 O O . GLN A 1 112 ? -11.828 31.578 31 1 92.44 112 GLN A O 1
ATOM 897 N N . GLY A 1 113 ? -10.719 31.344 29.188 1 91.38 113 GLY A N 1
ATOM 898 C CA . GLY A 1 113 ? -10.898 29.906 29.109 1 91.38 113 GLY A CA 1
ATOM 899 C C . GLY A 1 113 ? -12.125 29.516 28.312 1 91.38 113 GLY A C 1
ATOM 900 O O . GLY A 1 113 ? -12.453 28.328 28.203 1 91.38 113 GLY A O 1
ATOM 901 N N . ASN A 1 114 ? -12.75 30.516 27.719 1 92.5 114 ASN A N 1
ATOM 902 C CA . ASN A 1 114 ? -13.93 30.203 26.922 1 92.5 114 ASN A CA 1
ATOM 903 C C . ASN A 1 114 ? -13.555 29.703 25.531 1 92.5 114 ASN A C 1
ATOM 905 O O . ASN A 1 114 ? -12.664 30.25 24.875 1 92.5 114 ASN A O 1
ATOM 909 N N . LEU A 1 115 ? -14.234 28.594 25.156 1 93.38 115 LEU A N 1
ATOM 910 C CA . LEU A 1 115 ? -14.031 28.062 23.812 1 93.38 115 LEU A CA 1
ATOM 911 C C . LEU A 1 115 ? -14.594 29.016 22.75 1 93.38 115 LEU A C 1
ATOM 913 O O . LEU A 1 115 ? -15.797 29.297 22.75 1 93.38 115 LEU A O 1
ATOM 917 N N . CYS A 1 116 ? -13.758 29.531 21.828 1 94.56 116 CYS A N 1
ATOM 918 C CA . CYS A 1 116 ? -14.18 30.562 20.875 1 94.56 116 CYS A CA 1
ATOM 919 C C . CYS A 1 116 ? -14.094 30.047 19.438 1 94.56 116 CYS A C 1
ATOM 921 O O . CYS A 1 116 ? -14.961 30.328 18.625 1 94.56 116 CYS A O 1
ATOM 923 N N . TYR A 1 117 ? -13.055 29.25 19.172 1 96.44 117 TYR A N 1
ATOM 924 C CA . TYR A 1 117 ? -12.812 28.781 17.812 1 96.44 117 TYR A CA 1
ATOM 925 C C . TYR A 1 117 ? -12.375 27.328 17.797 1 96.44 117 TYR A C 1
ATOM 927 O O . TYR A 1 117 ? -12.023 26.766 18.844 1 96.44 117 TYR A O 1
ATOM 935 N N . LEU A 1 118 ? -12.516 26.719 16.672 1 96.12 118 LEU A N 1
ATOM 936 C CA . LEU A 1 118 ? -11.883 25.453 16.328 1 96.12 118 LEU A CA 1
ATOM 937 C C . LEU A 1 118 ? -10.867 25.641 15.211 1 96.12 118 LEU A C 1
ATOM 939 O O . LEU A 1 118 ? -11.109 26.406 14.266 1 96.12 118 LEU A O 1
ATOM 943 N N . GLY A 1 119 ? -9.75 25.016 15.391 1 97.62 119 GLY A N 1
ATOM 944 C CA . GLY A 1 119 ? -8.711 25.094 14.367 1 97.62 119 GLY A CA 1
ATOM 945 C C . GLY A 1 119 ? -8.258 23.719 13.883 1 97.62 119 GLY A C 1
ATOM 946 O O . GLY A 1 119 ? -8.211 22.766 14.656 1 97.62 119 GLY A O 1
ATOM 947 N N . ALA A 1 120 ? -7.902 23.688 12.625 1 97.62 120 ALA A N 1
ATOM 948 C CA . ALA A 1 120 ? -7.352 22.453 12.07 1 97.62 120 ALA A CA 1
ATOM 949 C C . ALA A 1 120 ? -6.262 22.75 11.047 1 97.62 120 ALA A C 1
ATOM 951 O O . ALA A 1 120 ? -6.391 23.688 10.25 1 97.62 120 ALA A O 1
ATOM 952 N N . ILE A 1 121 ? -5.188 22.031 11.141 1 97.88 121 ILE A N 1
ATOM 953 C CA . ILE A 1 121 ? -4.184 21.938 10.086 1 97.88 121 ILE A CA 1
ATOM 954 C C . ILE A 1 121 ? -4.359 20.625 9.328 1 97.88 121 ILE A C 1
ATOM 956 O O . ILE A 1 121 ? -4.355 19.547 9.93 1 97.88 121 ILE A O 1
ATOM 960 N N . GLU A 1 122 ? -4.523 20.75 8.055 1 97.56 122 GLU A N 1
ATOM 961 C CA . GLU A 1 122 ? -4.895 19.594 7.246 1 97.56 122 GLU A CA 1
ATOM 962 C C . GLU A 1 122 ? -3.826 19.281 6.199 1 97.56 122 GLU A C 1
ATOM 964 O O . GLU A 1 122 ? -3.5 20.141 5.367 1 97.56 122 GLU A O 1
ATOM 969 N N . LYS A 1 123 ? -3.334 18.109 6.227 1 96.88 123 LYS A N 1
ATOM 970 C CA . LYS A 1 123 ? -2.34 17.672 5.258 1 96.88 123 LYS A CA 1
ATOM 971 C C . LYS A 1 123 ? -3.002 16.953 4.082 1 96.88 123 LYS A C 1
ATOM 973 O O . LYS A 1 123 ? -3.863 16.094 4.277 1 96.88 123 LYS A O 1
ATOM 978 N N . ASP A 1 124 ? -2.602 17.406 2.869 1 96.31 124 ASP A N 1
ATOM 979 C CA . ASP A 1 124 ? -3.025 16.672 1.679 1 96.31 124 ASP A CA 1
ATOM 980 C C . ASP A 1 124 ? -2.293 15.336 1.562 1 96.31 124 ASP A C 1
ATOM 982 O O . ASP A 1 124 ? -1.09 15.305 1.292 1 96.31 124 ASP A O 1
ATOM 986 N N . ILE A 1 125 ? -3.076 14.305 1.771 1 94.94 125 ILE A N 1
ATOM 987 C CA . ILE A 1 125 ? -2.447 12.992 1.728 1 94.94 125 ILE A CA 1
ATOM 988 C C . ILE A 1 125 ? -2.969 12.211 0.525 1 94.94 125 ILE A C 1
ATOM 990 O O . ILE A 1 125 ? -3.02 10.977 0.553 1 94.94 125 ILE A O 1
ATOM 994 N N . THR A 1 126 ? -3.424 12.852 -0.489 1 95.06 126 THR A N 1
ATOM 995 C CA . THR A 1 126 ? -4.031 12.234 -1.665 1 95.06 126 THR A CA 1
ATOM 996 C C . THR A 1 126 ? -3.047 11.289 -2.348 1 95.06 126 THR A C 1
ATOM 998 O O . THR A 1 126 ? -3.391 10.148 -2.652 1 95.06 126 THR A O 1
ATOM 1001 N N . ALA A 1 127 ? -1.861 11.695 -2.58 1 91.62 127 ALA A N 1
ATOM 1002 C CA . ALA A 1 127 ? -0.857 10.891 -3.27 1 91.62 127 ALA A CA 1
ATOM 1003 C C . ALA A 1 127 ? -0.561 9.609 -2.5 1 91.62 127 ALA A C 1
ATOM 1005 O O . ALA A 1 127 ? -0.45 8.531 -3.094 1 91.62 127 ALA A O 1
ATOM 1006 N N . LEU A 1 128 ? -0.441 9.773 -1.199 1 90.19 128 LEU A N 1
ATOM 1007 C CA . LEU A 1 128 ? -0.148 8.625 -0.352 1 90.19 128 LEU A CA 1
ATOM 1008 C C . LEU A 1 128 ? -1.305 7.633 -0.368 1 90.19 128 LEU A C 1
ATOM 1010 O O . LEU A 1 128 ? -1.086 6.422 -0.45 1 90.19 128 LEU A O 1
ATOM 1014 N N . LYS A 1 129 ? -2.514 8.141 -0.243 1 91.25 129 LYS A N 1
ATOM 1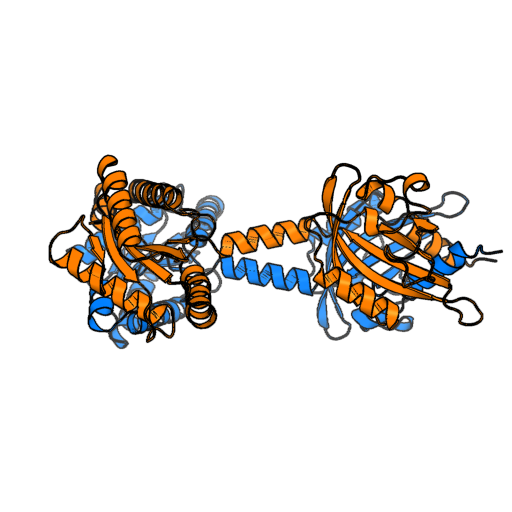015 C CA . LYS A 1 129 ? -3.703 7.293 -0.279 1 91.25 129 LYS A CA 1
ATOM 1016 C C . LYS A 1 129 ? -3.828 6.574 -1.62 1 91.25 129 LYS A C 1
ATOM 1018 O O . LYS A 1 129 ? -4.164 5.391 -1.668 1 91.25 129 LYS A O 1
ATOM 1023 N N . ASN A 1 130 ? -3.57 7.234 -2.693 1 89.5 130 ASN A N 1
ATOM 1024 C CA . ASN A 1 130 ? -3.617 6.629 -4.023 1 89.5 130 ASN A CA 1
ATOM 1025 C C . ASN A 1 130 ? -2.58 5.523 -4.172 1 89.5 130 ASN A C 1
ATOM 1027 O O . ASN A 1 130 ? -2.859 4.48 -4.766 1 89.5 130 ASN A O 1
ATOM 1031 N N . LEU A 1 131 ? -1.42 5.746 -3.684 1 85.81 131 LEU A N 1
ATOM 1032 C CA . LEU A 1 131 ? -0.387 4.715 -3.699 1 85.81 131 LEU A CA 1
ATOM 1033 C C . LEU A 1 131 ? -0.836 3.484 -2.918 1 85.81 131 LEU A C 1
ATOM 1035 O O . LEU A 1 131 ? -0.675 2.355 -3.387 1 85.81 131 LEU A O 1
ATOM 1039 N N . ASN A 1 132 ? -1.368 3.711 -1.732 1 83.81 132 ASN A N 1
ATOM 1040 C CA . ASN A 1 132 ? -1.885 2.619 -0.912 1 83.81 132 ASN A CA 1
ATOM 1041 C C . ASN A 1 132 ? -2.953 1.82 -1.649 1 83.81 132 ASN A C 1
ATOM 1043 O O . ASN A 1 132 ? -2.971 0.59 -1.585 1 83.81 132 ASN A O 1
ATOM 1047 N N . PHE A 1 133 ? -3.816 2.523 -2.303 1 80.56 133 PHE A N 1
ATOM 1048 C CA . PHE A 1 133 ? -4.879 1.882 -3.066 1 80.56 133 PHE A CA 1
ATOM 1049 C C . PHE A 1 133 ? -4.301 1.017 -4.18 1 80.56 133 PHE A C 1
ATOM 1051 O O . PHE A 1 133 ? -4.703 -0.136 -4.352 1 80.56 133 PHE A O 1
ATOM 1058 N N . LYS A 1 134 ? -3.326 1.534 -4.859 1 80.19 134 LYS A N 1
ATOM 1059 C CA . LYS A 1 134 ? -2.688 0.793 -5.941 1 80.19 134 LYS A CA 1
ATOM 1060 C C . LYS A 1 134 ? -1.98 -0.452 -5.414 1 80.19 134 LYS A C 1
ATOM 1062 O O . LYS A 1 134 ? -2.094 -1.532 -5.996 1 80.19 134 LYS A O 1
ATOM 1067 N N . LEU A 1 135 ? -1.338 -0.315 -4.348 1 78.19 135 LEU A N 1
ATOM 1068 C CA . LEU A 1 135 ? -0.627 -1.433 -3.736 1 78.19 135 LEU A CA 1
ATOM 1069 C C . LEU A 1 135 ? -1.605 -2.492 -3.24 1 78.19 135 LEU A C 1
ATOM 1071 O O . LEU A 1 135 ? -1.354 -3.691 -3.385 1 78.19 135 LEU A O 1
ATOM 1075 N N . SER A 1 136 ? -2.676 -2.055 -2.686 1 77.06 136 SER A N 1
ATOM 1076 C CA . SER A 1 136 ? -3.711 -2.961 -2.201 1 77.06 136 SER A CA 1
ATOM 1077 C C . SER A 1 136 ? -4.34 -3.744 -3.35 1 77.06 136 SER A C 1
ATOM 1079 O O . SER A 1 136 ? -4.535 -4.957 -3.248 1 77.06 136 SER A O 1
ATOM 1081 N N . GLU A 1 137 ? -4.598 -3.02 -4.395 1 74.88 137 GLU A N 1
ATOM 1082 C CA . GLU A 1 137 ? -5.172 -3.678 -5.562 1 74.88 137 GLU A CA 1
ATOM 1083 C C . GLU A 1 137 ? -4.215 -4.715 -6.141 1 74.88 137 GLU A C 1
ATOM 1085 O O . GLU A 1 137 ? -4.633 -5.809 -6.523 1 74.88 137 GLU A O 1
ATOM 1090 N N . LYS A 1 138 ? -3.023 -4.316 -6.164 1 73.62 138 LYS A N 1
ATOM 1091 C CA . LYS A 1 138 ? -2.002 -5.234 -6.664 1 73.62 138 LYS A CA 1
ATOM 1092 C C . LYS A 1 138 ? -1.908 -6.48 -5.789 1 73.62 138 LYS A C 1
ATOM 1094 O O . LYS A 1 138 ? -1.643 -7.578 -6.285 1 73.62 138 LYS A O 1
ATOM 1099 N N . ALA A 1 139 ? -2.236 -6.23 -4.602 1 75.56 139 ALA A N 1
ATOM 1100 C CA . ALA A 1 139 ? -2.16 -7.34 -3.656 1 75.56 139 ALA A CA 1
ATOM 1101 C C . ALA A 1 139 ? -3.381 -8.25 -3.777 1 75.56 139 ALA A C 1
ATOM 1103 O O . ALA A 1 139 ? -3.336 -9.414 -3.377 1 75.56 139 ALA A O 1
ATOM 1104 N N . LYS A 1 140 ? -4.402 -7.746 -4.371 1 83.44 140 LYS A N 1
ATOM 1105 C CA . LYS A 1 140 ? -5.656 -8.492 -4.391 1 83.44 140 LYS A CA 1
ATOM 1106 C C . LYS A 1 140 ? -5.824 -9.258 -5.703 1 83.44 140 LYS A C 1
ATOM 1108 O O . LYS A 1 140 ? -6.625 -10.188 -5.785 1 83.44 140 LYS A O 1
ATOM 1113 N N . THR A 1 141 ? -5.117 -8.828 -6.695 1 86.62 141 THR A N 1
ATOM 1114 C CA . THR A 1 141 ? -5.375 -9.375 -8.023 1 86.62 141 THR A CA 1
ATOM 1115 C C . THR A 1 141 ? -4.164 -10.156 -8.531 1 86.62 141 THR A C 1
ATOM 1117 O O . THR A 1 141 ? -3.051 -9.977 -8.031 1 86.62 141 THR A O 1
ATOM 1120 N N . ASP A 1 142 ? -4.496 -11.047 -9.469 1 85.12 142 ASP A N 1
ATOM 1121 C CA . ASP A 1 142 ? -3.453 -11.734 -10.227 1 85.12 142 ASP A CA 1
ATOM 1122 C C . ASP A 1 142 ? -2.859 -10.82 -11.297 1 85.12 142 ASP A C 1
ATOM 1124 O O . ASP A 1 142 ? -3.582 -10.305 -12.148 1 85.12 142 ASP A O 1
ATOM 1128 N N . PRO A 1 143 ? -1.61 -10.617 -11.242 1 76.56 143 PRO A N 1
ATOM 1129 C CA . PRO A 1 143 ? -1.008 -9.617 -12.117 1 76.56 143 PRO A CA 1
ATOM 1130 C C . PRO A 1 143 ? -1.136 -9.969 -13.602 1 76.56 143 PRO A C 1
ATOM 1132 O O . PRO A 1 143 ? -1.109 -9.086 -14.453 1 76.56 143 PRO A O 1
ATOM 1135 N N . LEU A 1 144 ? -1.301 -11.219 -13.922 1 83.19 144 LEU A N 1
ATOM 1136 C CA . LEU A 1 144 ? -1.374 -11.641 -15.312 1 83.19 144 LEU A CA 1
ATOM 1137 C C . LEU A 1 144 ? -2.766 -11.391 -15.883 1 83.19 144 LEU A C 1
ATOM 1139 O O . LEU A 1 144 ? -2.902 -10.922 -17.016 1 83.19 144 LEU A O 1
ATOM 1143 N N . THR A 1 145 ? -3.766 -11.656 -15.102 1 93.44 145 THR A N 1
ATOM 1144 C CA . THR A 1 145 ? -5.121 -11.695 -15.641 1 93.44 145 THR A CA 1
ATOM 1145 C C . THR A 1 145 ? -5.969 -10.57 -15.062 1 93.44 145 THR A C 1
ATOM 1147 O O . THR A 1 145 ? -7.059 -10.289 -15.57 1 93.44 145 THR A O 1
ATOM 1150 N N . ASN A 1 146 ? -5.547 -9.984 -13.969 1 89.88 146 ASN A N 1
ATOM 1151 C CA . ASN A 1 146 ? -6.188 -8.852 -13.312 1 89.88 146 ASN A CA 1
ATOM 1152 C C . ASN A 1 146 ? -7.477 -9.258 -12.609 1 89.88 146 ASN A C 1
ATOM 1154 O O . ASN A 1 146 ? -8.25 -8.406 -12.164 1 89.88 146 ASN A O 1
ATOM 1158 N N . VAL A 1 147 ? -7.766 -10.531 -12.562 1 94.75 147 VAL A N 1
ATOM 1159 C CA . VAL A 1 147 ? -8.852 -10.992 -11.711 1 94.75 147 VAL A CA 1
ATOM 1160 C C . VAL A 1 147 ? -8.328 -11.219 -10.289 1 94.75 147 VAL A C 1
ATOM 1162 O O . VAL A 1 147 ? -7.121 -11.18 -10.055 1 94.75 147 VAL A O 1
ATOM 1165 N N . TYR A 1 148 ? -9.266 -11.398 -9.375 1 93.12 148 TYR A N 1
ATOM 1166 C CA . TYR A 1 148 ? -8.852 -11.555 -7.984 1 93.12 148 TYR A CA 1
ATOM 1167 C C . TYR A 1 148 ? -7.984 -12.797 -7.809 1 93.12 148 TYR A C 1
ATOM 1169 O O . TYR A 1 148 ? -8.109 -13.758 -8.57 1 93.12 148 TYR A O 1
ATOM 1177 N N . ASN A 1 149 ? -7.125 -12.75 -6.836 1 88.44 149 ASN A N 1
ATOM 1178 C CA . ASN A 1 149 ? -6.207 -13.859 -6.613 1 88.44 149 ASN A CA 1
ATOM 1179 C C . ASN A 1 149 ? -6.773 -14.859 -5.613 1 88.44 149 ASN A C 1
ATOM 1181 O O . ASN A 1 149 ? -7.91 -14.719 -5.16 1 88.44 149 ASN A O 1
ATOM 1185 N N . GLN A 1 150 ? -6.051 -15.891 -5.324 1 86.81 150 GLN A N 1
ATOM 1186 C CA . GLN A 1 150 ? -6.48 -16.984 -4.473 1 86.81 150 GLN A CA 1
ATOM 1187 C C . GLN A 1 150 ? -6.812 -16.5 -3.064 1 86.81 150 GLN A C 1
ATOM 1189 O O . GLN A 1 150 ? -7.809 -16.922 -2.475 1 86.81 150 GLN A O 1
ATOM 1194 N N . GLU A 1 151 ? -5.961 -15.68 -2.562 1 82.75 151 GLU A N 1
ATOM 1195 C CA . GLU A 1 151 ? -6.199 -15.148 -1.223 1 82.75 151 GLU A CA 1
ATOM 1196 C C . GLU A 1 151 ? -7.574 -14.492 -1.126 1 82.75 151 GLU A C 1
ATOM 1198 O O . GLU A 1 151 ? -8.305 -14.703 -0.155 1 82.75 151 GLU A O 1
ATOM 1203 N N . ASN A 1 152 ? -7.805 -13.719 -2.137 1 89.88 152 ASN A N 1
ATOM 1204 C CA . ASN A 1 152 ? -9.086 -13.023 -2.135 1 89.88 152 ASN A CA 1
ATOM 1205 C C . ASN A 1 152 ? -10.25 -13.977 -2.375 1 89.88 152 ASN A C 1
ATOM 1207 O O . ASN A 1 152 ? -11.391 -13.672 -2.027 1 89.88 152 ASN A O 1
ATOM 1211 N N . PHE A 1 153 ? -10.023 -15.102 -2.965 1 93.62 153 PHE A N 1
ATOM 1212 C CA . PHE A 1 153 ? -11.039 -16.141 -3.062 1 93.62 153 PHE A CA 1
ATOM 1213 C C . PHE A 1 153 ? -11.516 -16.562 -1.678 1 93.62 153 PHE A C 1
ATOM 1215 O O . PHE A 1 153 ? -12.719 -16.641 -1.429 1 93.62 153 PHE A O 1
ATOM 1222 N N . PHE A 1 154 ? -10.586 -16.781 -0.822 1 89.38 154 PHE A N 1
ATOM 1223 C CA . PHE A 1 154 ? -10.938 -17.234 0.513 1 89.38 154 PHE A CA 1
ATOM 1224 C C . PHE A 1 154 ? -11.617 -16.141 1.312 1 89.38 154 PHE A C 1
ATOM 1226 O O . PHE A 1 154 ? -12.586 -16.391 2.035 1 89.38 154 PHE A O 1
ATOM 1233 N N . ILE A 1 155 ? -11.148 -14.922 1.139 1 88.12 155 ILE A N 1
ATOM 1234 C CA . ILE A 1 155 ? -11.734 -13.797 1.859 1 88.12 155 ILE A CA 1
ATOM 1235 C C . ILE A 1 155 ? -13.172 -13.586 1.405 1 88.12 155 ILE A C 1
ATOM 1237 O O . ILE A 1 155 ? -14.102 -13.641 2.219 1 88.12 155 ILE A O 1
ATOM 1241 N N . ALA A 1 156 ? -13.352 -13.445 0.128 1 93.12 156 ALA A N 1
ATOM 1242 C CA . ALA A 1 156 ? -14.68 -13.203 -0.432 1 93.12 156 ALA A CA 1
ATOM 1243 C C . ALA A 1 156 ? -15.586 -14.414 -0.226 1 93.12 156 ALA A C 1
ATOM 1245 O O . ALA A 1 156 ? -16.781 -14.266 0.048 1 93.12 156 ALA A O 1
ATOM 1246 N N . GLY A 1 157 ? -15.039 -15.57 -0.408 1 95.56 157 GLY A N 1
ATOM 1247 C CA . GLY A 1 157 ? -15.805 -16.797 -0.23 1 95.56 157 GLY A CA 1
ATOM 1248 C C . GLY A 1 157 ? -16.344 -16.953 1.177 1 95.56 157 GLY A C 1
ATOM 1249 O O . GLY A 1 157 ? -17.531 -17.266 1.357 1 95.56 157 GLY A O 1
ATOM 1250 N N . ASN A 1 158 ? -15.531 -16.734 2.131 1 93.19 158 ASN A N 1
ATOM 1251 C CA . ASN A 1 158 ? -15.977 -16.875 3.512 1 93.19 158 ASN A CA 1
ATOM 1252 C C . ASN A 1 158 ? -17 -15.812 3.885 1 93.19 158 ASN A C 1
ATOM 1254 O O . ASN A 1 158 ? -17.922 -16.062 4.66 1 93.19 158 ASN A O 1
ATOM 1258 N N . GLU A 1 159 ? -16.812 -14.617 3.371 1 92.25 159 GLU A N 1
ATOM 1259 C CA . GLU A 1 159 ? -17.828 -13.578 3.547 1 92.25 159 GLU A CA 1
ATOM 1260 C C . GLU A 1 159 ? -19.156 -14 2.941 1 92.25 159 GLU A C 1
ATOM 1262 O O . GLU A 1 159 ? -20.219 -13.75 3.525 1 92.25 159 GLU A O 1
ATOM 1267 N N . ALA A 1 160 ? -19.125 -14.609 1.793 1 94.25 160 ALA A N 1
ATOM 1268 C CA . ALA A 1 160 ? -20.344 -15.078 1.121 1 94.25 160 ALA A CA 1
ATOM 1269 C C . ALA A 1 160 ? -21.047 -16.156 1.945 1 94.25 160 ALA A C 1
ATOM 1271 O O . ALA A 1 160 ? -22.266 -16.156 2.047 1 94.25 160 ALA A O 1
ATOM 1272 N N . ILE A 1 161 ? -20.328 -17.047 2.533 1 94.5 161 ILE A N 1
ATOM 1273 C CA . ILE A 1 161 ? -20.891 -18.109 3.344 1 94.5 161 ILE A CA 1
ATOM 1274 C C . ILE A 1 161 ? -21.516 -17.531 4.609 1 94.5 161 ILE A C 1
ATOM 1276 O O . ILE A 1 161 ? -22.578 -17.969 5.043 1 94.5 161 ILE A O 1
ATOM 1280 N N . LYS A 1 162 ? -20.844 -16.562 5.184 1 91.62 162 LYS A N 1
ATOM 1281 C CA . LYS A 1 162 ? -21.422 -15.875 6.336 1 91.62 162 LYS A CA 1
ATOM 1282 C C . LYS A 1 162 ? -22.766 -15.25 5.984 1 91.62 162 LYS A C 1
ATOM 1284 O O . LYS A 1 162 ? -23.734 -15.375 6.742 1 91.62 162 LYS A O 1
ATOM 1289 N N . ASN A 1 163 ? -22.766 -14.617 4.875 1 91.69 163 ASN A N 1
ATOM 1290 C CA . ASN A 1 163 ? -24 -13.992 4.41 1 91.69 163 ASN A CA 1
ATOM 1291 C C . ASN A 1 163 ? -25.094 -15.031 4.145 1 91.69 163 ASN A C 1
ATOM 1293 O O . ASN A 1 163 ? -26.281 -14.758 4.344 1 91.69 163 ASN A O 1
ATOM 1297 N N . PHE A 1 164 ? -24.781 -16.156 3.654 1 94.38 164 PHE A N 1
ATOM 1298 C CA . PHE A 1 164 ? -25.703 -17.266 3.428 1 94.38 164 PHE A CA 1
ATOM 1299 C C . PHE A 1 164 ? -26.406 -17.672 4.723 1 94.38 164 PHE A C 1
ATOM 1301 O O . PHE A 1 164 ? -27.625 -17.844 4.75 1 94.38 164 PHE A O 1
ATOM 1308 N N . HIS A 1 165 ? -25.641 -17.719 5.758 1 92.44 165 HIS A N 1
ATOM 1309 C CA . HIS A 1 165 ? -26.203 -18.125 7.039 1 92.44 165 HIS A CA 1
ATOM 1310 C C . HIS A 1 165 ? -27.031 -17 7.66 1 92.44 165 HIS A C 1
ATOM 1312 O O . HIS A 1 165 ? -28.031 -17.266 8.336 1 92.44 165 HIS A O 1
ATOM 1318 N N . GLN A 1 166 ? -26.625 -15.812 7.375 1 91.94 166 GLN A N 1
ATOM 1319 C CA . GLN A 1 166 ? -27.312 -14.672 7.977 1 91.94 166 GLN A CA 1
ATOM 1320 C C . GLN A 1 166 ? -28.562 -14.297 7.184 1 91.94 166 GLN A C 1
ATOM 1322 O O . GLN A 1 166 ? -29.594 -13.953 7.766 1 91.94 166 GLN A O 1
ATOM 1327 N N . ASN A 1 167 ? -28.5 -14.344 5.832 1 91.69 167 ASN A N 1
ATOM 1328 C CA . ASN A 1 167 ? -29.562 -13.805 4.996 1 91.69 167 ASN A CA 1
ATOM 1329 C C . ASN A 1 167 ? -30.141 -14.859 4.062 1 91.69 167 ASN A C 1
ATOM 1331 O O . ASN A 1 167 ? -30.984 -14.562 3.223 1 91.69 167 ASN A O 1
ATOM 1335 N N . GLN A 1 168 ? -29.609 -16.047 4.074 1 90.19 168 GLN A N 1
ATOM 1336 C CA . GLN A 1 168 ? -30.078 -17.172 3.271 1 90.19 168 GLN A CA 1
ATOM 1337 C C . GLN A 1 168 ? -29.875 -16.906 1.782 1 90.19 168 GLN A C 1
ATOM 1339 O O . GLN A 1 168 ? -30.688 -17.328 0.957 1 90.19 168 GLN A O 1
ATOM 1344 N N . GLU A 1 169 ? -28.922 -16.109 1.544 1 91.94 169 GLU A N 1
ATOM 1345 C CA . GLU A 1 169 ? -28.547 -15.875 0.153 1 91.94 169 GLU A CA 1
ATOM 1346 C C . GLU A 1 169 ? -27.609 -16.969 -0.355 1 91.94 169 GLU A C 1
ATOM 1348 O O . GLU A 1 169 ? -26.422 -17 -0.007 1 91.94 169 GLU A O 1
ATOM 1353 N N . ALA A 1 170 ? -28.125 -17.828 -1.235 1 94.94 170 ALA A N 1
ATOM 1354 C CA . ALA A 1 170 ? -27.359 -18.984 -1.708 1 94.94 170 ALA A CA 1
ATOM 1355 C C . ALA A 1 170 ? -26.094 -18.547 -2.422 1 94.94 170 ALA A C 1
ATOM 1357 O O . ALA A 1 170 ? -26.078 -17.531 -3.131 1 94.94 170 ALA A O 1
ATOM 1358 N N . VAL A 1 171 ? -25.016 -19.297 -2.236 1 96.88 171 VAL A N 1
ATOM 1359 C CA . VAL A 1 171 ? -23.719 -19.047 -2.865 1 96.88 171 VAL A CA 1
ATOM 1360 C C . VAL A 1 171 ? -23.453 -20.109 -3.93 1 96.88 171 VAL A C 1
ATOM 1362 O O . VAL A 1 171 ? -23.484 -21.312 -3.645 1 96.88 171 VAL A O 1
ATOM 1365 N N . GLY A 1 172 ? -23.297 -19.672 -5.16 1 97.81 172 GLY A N 1
ATOM 1366 C CA . GLY A 1 172 ? -22.844 -20.547 -6.227 1 97.81 172 GLY A CA 1
ATOM 1367 C C . GLY A 1 172 ? -21.359 -20.469 -6.492 1 97.81 172 GLY A C 1
ATOM 1368 O O . GLY A 1 172 ? -20.766 -19.391 -6.457 1 97.81 172 GLY A O 1
ATOM 1369 N N . LEU A 1 173 ? -20.75 -21.656 -6.734 1 98.06 173 LEU A N 1
ATOM 1370 C CA . LEU A 1 173 ? -19.328 -21.719 -7.023 1 98.06 173 LEU A CA 1
ATOM 1371 C C . LEU A 1 173 ? -19.062 -22.531 -8.297 1 98.06 173 LEU A C 1
ATOM 1373 O O . LEU A 1 173 ? -19.578 -23.641 -8.445 1 98.06 173 LEU A O 1
ATOM 1377 N N . LEU A 1 174 ? -18.406 -21.906 -9.234 1 98.31 174 LEU A N 1
ATOM 1378 C CA . LEU A 1 174 ? -17.781 -22.641 -10.336 1 98.31 174 LEU A CA 1
ATOM 1379 C C . LEU A 1 174 ? -16.266 -22.719 -10.148 1 98.31 174 LEU A C 1
ATOM 1381 O O . LEU A 1 174 ? -15.617 -21.719 -9.875 1 98.31 174 LEU A O 1
ATOM 1385 N N . PHE A 1 175 ? -15.711 -23.891 -10.195 1 97.25 175 PHE A N 1
ATOM 1386 C CA . PHE A 1 175 ? -14.281 -24.172 -10.148 1 97.25 175 PHE A CA 1
ATOM 1387 C C . PHE A 1 175 ? -13.828 -24.891 -11.414 1 97.25 175 PHE A C 1
ATOM 1389 O O . PHE A 1 175 ? -14.406 -25.906 -11.797 1 97.25 175 PHE A O 1
ATOM 1396 N N . PHE A 1 176 ? -12.805 -24.25 -12.086 1 96.5 176 PHE A N 1
ATOM 1397 C CA . PHE A 1 176 ? -12.523 -24.859 -13.383 1 96.5 176 PHE A CA 1
ATOM 1398 C C . PHE A 1 176 ? -11.062 -24.656 -13.766 1 96.5 176 PHE A C 1
ATOM 1400 O O . PHE A 1 176 ? -10.359 -23.844 -13.148 1 96.5 176 PHE A O 1
ATOM 1407 N N . ASP A 1 177 ? -10.578 -25.406 -14.664 1 93.44 177 ASP A N 1
ATOM 1408 C CA . ASP A 1 177 ? -9.195 -25.328 -15.141 1 93.44 177 ASP A CA 1
ATOM 1409 C C . ASP A 1 177 ? -9.133 -25.438 -16.656 1 93.44 177 ASP A C 1
ATOM 1411 O O . ASP A 1 177 ? -10.055 -25.953 -17.297 1 93.44 177 ASP A O 1
ATOM 1415 N N . VAL A 1 178 ? -8.055 -24.953 -17.203 1 95.19 178 VAL A N 1
ATOM 1416 C CA . VAL A 1 178 ? -7.785 -25.094 -18.625 1 95.19 178 VAL A CA 1
ATOM 1417 C C . VAL A 1 178 ? -7.27 -26.5 -18.922 1 95.19 178 VAL A C 1
ATOM 1419 O O . VAL A 1 178 ? -6.297 -26.953 -18.312 1 95.19 178 VAL A O 1
ATOM 1422 N N . ASP A 1 179 ? -7.914 -27.141 -19.828 1 93.69 179 ASP A N 1
ATOM 1423 C CA . ASP A 1 179 ? -7.531 -28.516 -20.172 1 93.69 179 ASP A CA 1
ATOM 1424 C C . ASP A 1 179 ? -6.191 -28.547 -20.906 1 93.69 179 ASP A C 1
ATOM 1426 O O . ASP A 1 179 ? -5.988 -27.797 -21.859 1 93.69 179 ASP A O 1
ATOM 1430 N N . ASP A 1 180 ? -5.285 -29.438 -20.391 1 89.75 180 ASP A N 1
ATOM 1431 C CA . ASP A 1 180 ? -3.996 -29.719 -21.016 1 89.75 180 ASP A CA 1
ATOM 1432 C C . ASP A 1 180 ? -3.127 -28.469 -21.094 1 89.75 180 ASP A C 1
ATOM 1434 O O . ASP A 1 180 ? -2.441 -28.234 -22.078 1 89.75 180 ASP A O 1
ATOM 1438 N N . PHE A 1 181 ? -3.232 -27.703 -20.109 1 89.81 181 PHE A N 1
ATOM 1439 C CA . PHE A 1 181 ? -2.547 -26.422 -20.125 1 89.81 181 PHE A CA 1
ATOM 1440 C C . PHE A 1 181 ? -1.035 -26.609 -20.172 1 89.81 181 PHE A C 1
ATOM 1442 O O . PHE A 1 181 ? -0.329 -25.859 -20.844 1 89.81 181 PHE A O 1
ATOM 1449 N N . LYS A 1 182 ? -0.584 -27.516 -19.391 1 80.62 182 LYS A N 1
ATOM 1450 C CA . LYS A 1 182 ? 0.85 -27.781 -19.422 1 80.62 182 LYS A CA 1
ATOM 1451 C C . LYS A 1 182 ? 1.306 -28.141 -20.844 1 80.62 182 LYS A C 1
ATOM 1453 O O . LYS A 1 182 ? 2.354 -27.688 -21.297 1 80.62 182 LYS A O 1
ATOM 1458 N N . GLY A 1 183 ? 0.612 -29 -21.484 1 82.31 183 GLY A N 1
ATOM 1459 C CA . GLY A 1 183 ? 0.916 -29.359 -22.875 1 82.31 183 GLY A CA 1
ATOM 1460 C C . GLY A 1 183 ? 0.944 -28.156 -23.797 1 82.31 183 GLY A C 1
ATOM 1461 O O . GLY A 1 183 ? 1.802 -28.062 -24.672 1 82.31 183 GLY A O 1
ATOM 1462 N N . ILE A 1 184 ? 0.04 -27.312 -23.594 1 88.56 184 ILE A N 1
ATOM 1463 C CA . ILE A 1 184 ? -0.028 -26.078 -24.375 1 88.56 184 ILE A CA 1
ATOM 1464 C C . ILE A 1 184 ? 1.246 -25.266 -24.156 1 88.56 184 ILE A C 1
ATOM 1466 O O . ILE A 1 184 ? 1.852 -24.797 -25.125 1 88.56 184 ILE A O 1
ATOM 1470 N N . ASN A 1 185 ? 1.664 -25.141 -22.922 1 81.25 185 ASN A N 1
ATOM 1471 C CA . ASN A 1 185 ? 2.891 -24.422 -22.609 1 81.25 185 ASN A CA 1
ATOM 1472 C C . ASN A 1 185 ? 4.109 -25.094 -23.234 1 81.25 185 ASN A C 1
ATOM 1474 O O . ASN A 1 185 ? 4.98 -24.406 -23.781 1 81.25 185 ASN A O 1
ATOM 1478 N N . ASP A 1 186 ? 4.094 -26.312 -23.109 1 75.31 186 ASP A N 1
ATOM 1479 C CA . ASP A 1 186 ? 5.23 -27.078 -23.609 1 75.31 186 ASP A CA 1
ATOM 1480 C C . ASP A 1 186 ? 5.344 -26.984 -25.125 1 75.31 186 ASP A C 1
ATOM 1482 O O . ASP A 1 186 ? 6.445 -26.984 -25.672 1 75.31 186 ASP A O 1
ATOM 1486 N N . THR A 1 187 ? 4.25 -26.891 -25.797 1 82.69 187 THR A N 1
ATOM 1487 C CA . THR A 1 187 ? 4.227 -26.938 -27.25 1 82.69 187 THR A CA 1
ATOM 1488 C C . THR A 1 187 ? 4.273 -25.531 -27.844 1 82.69 187 THR A C 1
ATOM 1490 O O . THR A 1 187 ? 4.961 -25.297 -28.844 1 82.69 187 THR A O 1
ATOM 1493 N N . GLN A 1 188 ? 3.557 -24.609 -27.266 1 86.5 188 GLN A N 1
ATOM 1494 C CA . GLN A 1 188 ? 3.385 -23.297 -27.891 1 86.5 188 GLN A CA 1
ATOM 1495 C C . GLN A 1 188 ? 4.109 -22.219 -27.094 1 86.5 188 GLN A C 1
ATOM 1497 O O . GLN A 1 188 ? 4.199 -21.062 -27.531 1 86.5 188 GLN A O 1
ATOM 1502 N N . GLY A 1 189 ? 4.617 -22.609 -25.969 1 77.94 189 GLY A N 1
ATOM 1503 C CA . GLY A 1 189 ? 5.363 -21.672 -25.141 1 77.94 189 GLY A CA 1
ATOM 1504 C C . GLY A 1 189 ? 4.52 -21 -24.078 1 77.94 189 GLY A C 1
ATOM 1505 O O . GLY A 1 189 ? 3.295 -20.922 -24.219 1 77.94 189 GLY A O 1
ATOM 1506 N N . HIS A 1 190 ? 5.098 -20.359 -23.094 1 76.38 190 HIS A N 1
ATOM 1507 C CA . HIS A 1 190 ? 4.43 -19.734 -21.953 1 76.38 190 HIS A CA 1
ATOM 1508 C C . HIS A 1 190 ? 3.723 -18.453 -22.359 1 76.38 190 HIS A C 1
ATOM 1510 O O . HIS A 1 190 ? 2.691 -18.094 -21.781 1 76.38 190 HIS A O 1
ATOM 1516 N N . ILE A 1 191 ? 4.273 -17.812 -23.25 1 80.56 191 ILE A N 1
ATOM 1517 C CA . ILE A 1 191 ? 3.643 -16.578 -23.703 1 80.56 191 ILE A CA 1
ATOM 1518 C C . ILE A 1 191 ? 2.25 -16.891 -24.25 1 80.56 191 ILE A C 1
ATOM 1520 O O . ILE A 1 191 ? 1.292 -16.172 -23.969 1 80.56 191 ILE A O 1
ATOM 1524 N N . TYR A 1 192 ? 2.205 -17.891 -25.047 1 87.56 192 TYR A N 1
ATOM 1525 C CA . TYR A 1 192 ? 0.908 -18.312 -25.562 1 87.56 192 TYR A CA 1
ATOM 1526 C C . TYR A 1 192 ? -0.005 -18.781 -24.422 1 87.56 192 TYR A C 1
ATOM 1528 O O . TYR A 1 192 ? -1.201 -18.469 -24.422 1 87.56 192 TYR A O 1
ATOM 1536 N N . GLY A 1 193 ? 0.516 -19.484 -23.531 1 91.19 193 GLY A N 1
ATOM 1537 C CA . GLY A 1 193 ? -0.236 -19.875 -22.344 1 91.19 193 GLY A CA 1
ATOM 1538 C C . GLY A 1 193 ? -0.809 -18.703 -21.578 1 91.19 193 GLY A C 1
ATOM 1539 O O . GLY A 1 193 ? -1.967 -18.719 -21.156 1 91.19 193 GLY A O 1
ATOM 1540 N N . ASP A 1 194 ? -0.027 -17.703 -21.516 1 88.44 194 ASP A N 1
ATOM 1541 C CA . ASP A 1 194 ? -0.469 -16.484 -20.859 1 88.44 194 ASP A CA 1
ATOM 1542 C C . ASP A 1 194 ? -1.67 -15.867 -21.578 1 88.44 194 ASP A C 1
ATOM 1544 O O . ASP A 1 194 ? -2.592 -15.359 -20.938 1 88.44 194 ASP A O 1
ATOM 1548 N N . MET A 1 195 ? -1.603 -15.875 -22.812 1 93.75 195 MET A N 1
ATOM 1549 C CA . MET A 1 195 ? -2.707 -15.344 -23.609 1 93.75 195 MET A CA 1
ATOM 1550 C C . MET A 1 195 ? -3.99 -16.125 -23.344 1 93.75 195 MET A C 1
ATOM 1552 O O . MET A 1 195 ? -5.074 -15.539 -23.281 1 93.75 195 MET A O 1
ATOM 1556 N N . ILE A 1 196 ? -3.857 -17.359 -23.234 1 95.94 196 ILE A N 1
ATOM 1557 C CA . ILE A 1 196 ? -5.004 -18.219 -22.969 1 95.94 196 ILE A CA 1
ATOM 1558 C C . ILE A 1 196 ? -5.598 -17.875 -21.609 1 95.94 196 ILE A C 1
ATOM 1560 O O . ILE A 1 196 ? -6.812 -17.719 -21.469 1 95.94 196 ILE A O 1
ATOM 1564 N N . LEU A 1 197 ? -4.766 -17.75 -20.641 1 95.88 197 LEU A N 1
ATOM 1565 C CA . LEU A 1 197 ? -5.223 -17.438 -19.297 1 95.88 197 LEU A CA 1
ATOM 1566 C C . LEU A 1 197 ? -5.949 -16.094 -19.266 1 95.88 197 LEU A C 1
ATOM 1568 O O . LEU A 1 197 ? -6.984 -15.953 -18.609 1 95.88 197 LEU A O 1
ATOM 1572 N N . LYS A 1 198 ? -5.414 -15.109 -19.984 1 96.25 198 LYS A N 1
ATOM 1573 C CA . LYS A 1 198 ? -6.047 -13.797 -20.078 1 96.25 198 LYS A CA 1
ATOM 1574 C C . LYS A 1 198 ? -7.43 -13.898 -20.719 1 96.25 198 LYS A C 1
ATOM 1576 O O . LYS A 1 198 ? -8.375 -13.234 -20.281 1 96.25 198 LYS A O 1
ATOM 1581 N N . LYS A 1 199 ? -7.492 -14.711 -21.75 1 97 199 LYS A N 1
ATOM 1582 C CA . LYS A 1 199 ? -8.766 -14.906 -22.438 1 97 199 LYS A CA 1
ATOM 1583 C C . LYS A 1 199 ? -9.797 -15.555 -21.516 1 97 199 LYS A C 1
ATOM 1585 O O . LYS A 1 199 ? -10.961 -15.172 -21.516 1 97 199 LYS A O 1
ATOM 1590 N N . VAL A 1 200 ? -9.43 -16.531 -20.797 1 97.75 200 VAL A N 1
ATOM 1591 C CA . VAL A 1 200 ? -10.312 -17.203 -19.859 1 97.75 200 VAL A CA 1
ATOM 1592 C C . VAL A 1 200 ? -10.844 -16.188 -18.844 1 97.75 200 VAL A C 1
ATOM 1594 O O . VAL A 1 200 ? -12.039 -16.172 -18.547 1 97.75 200 VAL A O 1
ATOM 1597 N N . ALA A 1 201 ? -9.945 -15.406 -18.312 1 97.5 201 ALA A N 1
ATOM 1598 C CA . ALA A 1 201 ? -10.328 -14.391 -17.328 1 97.5 201 ALA A CA 1
ATOM 1599 C C . ALA A 1 201 ? -11.328 -13.406 -17.922 1 97.5 201 ALA A C 1
ATOM 1601 O O . ALA A 1 201 ? -12.352 -13.094 -17.297 1 97.5 201 ALA A O 1
ATOM 1602 N N . GLN A 1 202 ? -11.07 -12.945 -19.109 1 96.56 202 GLN A N 1
ATOM 1603 C CA . GLN A 1 202 ? -11.922 -11.969 -19.781 1 96.56 202 GLN A CA 1
ATOM 1604 C C . GLN A 1 202 ? -13.328 -12.523 -20 1 96.56 202 GLN A C 1
ATOM 1606 O O . GLN A 1 202 ? -14.32 -11.844 -19.734 1 96.56 202 GLN A O 1
ATOM 1611 N N . GLU A 1 203 ? -13.414 -13.695 -20.5 1 96.81 203 GLU A N 1
ATOM 1612 C CA . GLU A 1 203 ? -14.711 -14.312 -20.75 1 96.81 203 GLU A CA 1
ATOM 1613 C C . GLU A 1 203 ? -15.469 -14.57 -19.453 1 96.81 203 GLU A C 1
ATOM 1615 O O . GLU A 1 203 ? -16.703 -14.484 -19.406 1 96.81 203 GLU A O 1
ATOM 1620 N N . SER A 1 204 ? -14.766 -14.953 -18.438 1 97.62 204 SER A N 1
ATOM 1621 C CA . SER A 1 204 ? -15.375 -15.164 -17.125 1 97.62 204 SER A CA 1
ATOM 1622 C C . SER A 1 204 ? -15.977 -13.875 -16.578 1 97.62 204 SER A C 1
ATOM 1624 O O . SER A 1 204 ? -17.062 -13.883 -16 1 97.62 204 SER A O 1
ATOM 1626 N N . LEU A 1 205 ? -15.266 -12.766 -16.781 1 96.38 205 LEU A N 1
ATOM 1627 C CA . LEU A 1 205 ? -15.703 -11.469 -16.281 1 96.38 205 LEU A CA 1
ATOM 1628 C C . LEU A 1 205 ? -16.984 -11.023 -16.969 1 96.38 205 LEU A C 1
ATOM 1630 O O . LEU A 1 205 ? -17.781 -10.289 -16.391 1 96.38 205 LEU A O 1
ATOM 1634 N N . LYS A 1 206 ? -17.172 -11.453 -18.141 1 94.56 206 LYS A N 1
ATOM 1635 C CA . LYS A 1 206 ? -18.375 -11.094 -18.891 1 94.56 206 LYS A CA 1
ATOM 1636 C C . LYS A 1 206 ? -19.594 -11.82 -18.359 1 94.56 206 LYS A C 1
ATOM 1638 O O . LYS A 1 206 ? -20.734 -11.422 -18.625 1 94.56 206 LYS A O 1
ATOM 1643 N N . LEU A 1 207 ? -19.375 -12.836 -17.578 1 92.69 207 LEU A N 1
ATOM 1644 C CA . LEU A 1 207 ? -20.453 -13.688 -17.094 1 92.69 207 LEU A CA 1
ATOM 1645 C C . LEU A 1 207 ? -20.969 -13.219 -15.742 1 92.69 207 LEU A C 1
ATOM 1647 O O . LEU A 1 207 ? -21.984 -13.703 -15.258 1 92.69 207 LEU A O 1
ATOM 1651 N N . VAL A 1 208 ? -20.266 -12.312 -15.102 1 92.06 208 VAL A N 1
ATOM 1652 C CA . VAL A 1 208 ? -20.547 -12.031 -13.695 1 92.06 208 VAL A CA 1
ATOM 1653 C C . VAL A 1 208 ? -21.188 -10.656 -13.562 1 92.06 208 VAL A C 1
ATOM 1655 O O . VAL A 1 208 ? -21 -9.789 -14.414 1 92.06 208 VAL A O 1
ATOM 1658 N N . ARG A 1 209 ? -22.047 -10.516 -12.508 1 89.88 209 ARG A N 1
ATOM 1659 C CA . ARG A 1 209 ? -22.609 -9.242 -12.07 1 89.88 209 ARG A CA 1
ATOM 1660 C C . ARG A 1 209 ? -21.688 -8.547 -11.078 1 89.88 209 ARG A C 1
ATOM 1662 O O . ARG A 1 209 ? -20.594 -9.031 -10.797 1 89.88 209 ARG A O 1
ATOM 1669 N N . LYS A 1 210 ? -22.078 -7.414 -10.633 1 84.69 210 LYS A N 1
ATOM 1670 C CA . LYS A 1 210 ? -21.297 -6.602 -9.695 1 84.69 210 LYS A CA 1
ATOM 1671 C C . LYS A 1 210 ? -21.094 -7.332 -8.367 1 84.69 210 LYS A C 1
ATOM 1673 O O . LYS A 1 210 ? -20.078 -7.148 -7.703 1 84.69 210 LYS A O 1
ATOM 1678 N N . THR A 1 211 ? -22.016 -8.172 -8.062 1 88.19 211 THR A N 1
ATOM 1679 C CA . THR A 1 211 ? -21.984 -8.859 -6.773 1 88.19 211 THR A CA 1
ATOM 1680 C C . THR A 1 211 ? -21.188 -10.156 -6.875 1 88.19 211 THR A C 1
ATOM 1682 O O . THR A 1 211 ? -20.922 -10.812 -5.867 1 88.19 211 THR A O 1
ATOM 1685 N N . ASP A 1 212 ? -20.812 -10.516 -8.078 1 94 212 ASP A N 1
ATOM 1686 C CA . ASP A 1 212 ? -20.047 -11.734 -8.312 1 94 212 ASP A CA 1
ATOM 1687 C C . ASP A 1 212 ? -18.547 -11.43 -8.453 1 94 212 ASP A C 1
ATOM 1689 O O . ASP A 1 212 ? -18.172 -10.281 -8.664 1 94 212 ASP A O 1
ATOM 1693 N N . ASN A 1 213 ? -17.75 -12.5 -8.258 1 96.06 213 ASN A N 1
ATOM 1694 C CA . ASN A 1 213 ? -16.312 -12.312 -8.352 1 96.06 213 ASN A CA 1
ATOM 1695 C C . ASN A 1 213 ? -15.641 -13.445 -9.133 1 96.06 213 ASN A C 1
ATOM 1697 O O . ASN A 1 213 ? -16.047 -14.602 -9.008 1 96.06 213 ASN A O 1
ATOM 1701 N N . VAL A 1 214 ? -14.672 -13.102 -9.922 1 98 214 VAL A N 1
ATOM 1702 C CA . VAL A 1 214 ? -13.836 -14.047 -10.641 1 98 214 VAL A CA 1
ATOM 1703 C C . VAL A 1 214 ? -12.445 -14.102 -10.016 1 98 214 VAL A C 1
ATOM 1705 O O . VAL A 1 214 ? -11.883 -13.062 -9.648 1 98 214 VAL A O 1
ATOM 1708 N N . PHE A 1 215 ? -11.906 -15.344 -9.914 1 96.69 215 PHE A N 1
ATOM 1709 C CA . PHE A 1 215 ? -10.617 -15.539 -9.258 1 96.69 215 PHE A CA 1
ATOM 1710 C C . PHE A 1 215 ? -9.711 -16.438 -10.102 1 96.69 215 PHE A C 1
ATOM 1712 O O . PHE A 1 215 ? -10.18 -17.391 -10.711 1 96.69 215 PHE A O 1
ATOM 1719 N N . ARG A 1 216 ? -8.461 -16.109 -10.133 1 94 216 ARG A N 1
ATOM 1720 C CA . ARG A 1 216 ? -7.48 -17.125 -10.516 1 94 216 ARG A CA 1
ATOM 1721 C C . ARG A 1 216 ? -6.914 -17.828 -9.281 1 94 216 ARG A C 1
ATOM 1723 O O . ARG A 1 216 ? -6.145 -17.234 -8.523 1 94 216 ARG A O 1
ATOM 1730 N N . TYR A 1 217 ? -7.32 -19.016 -9.117 1 88.81 217 TYR A N 1
ATOM 1731 C CA . TYR A 1 217 ? -7.047 -19.797 -7.914 1 88.81 217 TYR A CA 1
ATOM 1732 C C . TYR A 1 217 ? -5.637 -20.375 -7.949 1 88.81 217 TYR A C 1
ATOM 1734 O O . TYR A 1 217 ? -4.969 -20.453 -6.914 1 88.81 217 TYR A O 1
ATOM 1742 N N . GLY A 1 218 ? -5.258 -20.781 -9.062 1 83.44 218 GLY A N 1
ATOM 1743 C CA . GLY A 1 218 ? -3.951 -21.359 -9.32 1 83.44 218 GLY A CA 1
ATOM 1744 C C . GLY A 1 218 ? -3.416 -21.047 -10.703 1 83.44 218 GLY A C 1
ATOM 1745 O O . GLY A 1 218 ? -3.83 -20.078 -11.328 1 83.44 218 GLY A O 1
ATOM 1746 N N . GLY A 1 219 ? -2.35 -21.75 -11.109 1 82.75 219 GLY A N 1
ATOM 1747 C CA . GLY A 1 219 ? -1.739 -21.5 -12.406 1 82.75 219 GLY A CA 1
ATOM 1748 C C . GLY A 1 219 ? -2.742 -21.5 -13.539 1 82.75 219 GLY A C 1
ATOM 1749 O O . GLY A 1 219 ? -2.898 -20.484 -14.234 1 82.75 219 GLY A O 1
ATOM 1750 N N . ASP A 1 220 ? -3.469 -22.562 -13.641 1 90.31 220 ASP A N 1
ATOM 1751 C CA . ASP A 1 220 ? -4.469 -22.688 -14.703 1 90.31 220 ASP A CA 1
ATOM 1752 C C . ASP A 1 220 ? -5.867 -22.875 -14.117 1 90.31 220 ASP A C 1
ATOM 1754 O O . ASP A 1 220 ? -6.793 -23.281 -14.82 1 90.31 220 ASP A O 1
ATOM 1758 N N . GLU A 1 221 ? -5.98 -22.594 -12.859 1 92.88 221 GLU A N 1
ATOM 1759 C CA . GLU A 1 221 ? -7.238 -22.797 -12.148 1 92.88 221 GLU A CA 1
ATOM 1760 C C . GLU A 1 221 ? -7.941 -21.484 -11.859 1 92.88 221 GLU A C 1
ATOM 1762 O O . GLU A 1 221 ? -7.297 -20.5 -11.469 1 92.88 221 GLU A O 1
ATOM 1767 N N . PHE A 1 222 ? -9.266 -21.484 -12.125 1 97.19 222 PHE A N 1
ATOM 1768 C CA . PHE A 1 222 ? -10.094 -20.312 -11.883 1 97.19 222 PHE A CA 1
ATOM 1769 C C . PHE A 1 222 ? -11.312 -20.672 -11.047 1 97.19 222 PHE A C 1
ATOM 1771 O O . PHE A 1 222 ? -11.68 -21.844 -10.938 1 97.19 222 PHE A O 1
ATOM 1778 N N . ALA A 1 223 ? -11.891 -19.672 -10.469 1 97.75 223 ALA A N 1
ATOM 1779 C CA . ALA A 1 223 ? -13.125 -19.828 -9.703 1 97.75 223 ALA A CA 1
ATOM 1780 C C . ALA A 1 223 ? -14.031 -18.609 -9.891 1 97.75 223 ALA A C 1
ATOM 1782 O O . ALA A 1 223 ? -13.555 -17.5 -10.125 1 97.75 223 ALA A O 1
ATOM 1783 N N . ILE A 1 224 ? -15.305 -18.828 -9.828 1 98.31 224 ILE A N 1
ATOM 1784 C CA . ILE A 1 224 ? -16.297 -17.766 -9.812 1 98.31 224 ILE A CA 1
ATOM 1785 C C . ILE A 1 224 ? -17.266 -17.984 -8.648 1 98.31 224 ILE A C 1
ATOM 1787 O O . ILE A 1 224 ? -17.812 -19.062 -8.477 1 98.31 224 ILE A O 1
ATOM 1791 N N . ILE A 1 225 ? -17.438 -16.969 -7.887 1 98 225 ILE A N 1
ATOM 1792 C CA . ILE A 1 225 ? -18.422 -16.984 -6.812 1 98 225 ILE A CA 1
ATOM 1793 C C . ILE A 1 225 ? -19.609 -16.109 -7.191 1 98 225 ILE A C 1
ATOM 1795 O O . ILE A 1 225 ? -19.453 -14.938 -7.527 1 98 225 ILE A O 1
ATOM 1799 N N . PHE A 1 226 ? -20.781 -16.688 -7.156 1 96.94 226 PHE A N 1
ATOM 1800 C CA . PHE A 1 226 ? -22.031 -16 -7.449 1 96.94 226 PHE A CA 1
ATOM 1801 C C . PHE A 1 226 ? -22.859 -15.82 -6.184 1 96.94 226 PHE A C 1
ATOM 1803 O O . PHE A 1 226 ? -22.953 -16.734 -5.359 1 96.94 226 PHE A O 1
ATOM 1810 N N . SER A 1 227 ? -23.438 -14.648 -6.078 1 93.5 227 SER A N 1
ATOM 1811 C CA . SER A 1 227 ? -24.328 -14.375 -4.957 1 93.5 227 SER A CA 1
ATOM 1812 C C . SER A 1 227 ? -25.781 -14.508 -5.375 1 93.5 227 SER A C 1
ATOM 1814 O O . SER A 1 227 ? -26.188 -13.961 -6.402 1 93.5 227 SER A O 1
ATOM 1816 N N . GLY A 1 228 ? -26.531 -15.211 -4.605 1 92.44 228 GLY A N 1
ATOM 1817 C CA . GLY A 1 228 ? -27.969 -15.258 -4.793 1 92.44 228 GLY A CA 1
ATOM 1818 C C . GLY A 1 228 ? -28.391 -15.961 -6.07 1 92.44 228 GLY A C 1
ATOM 1819 O O . GLY A 1 228 ? -29.188 -15.438 -6.84 1 92.44 228 GLY A O 1
ATOM 1820 N N . ILE A 1 229 ? -27.812 -17.125 -6.277 1 92 229 ILE A N 1
ATOM 1821 C CA . ILE A 1 229 ? -28.156 -17.844 -7.496 1 92 229 ILE A CA 1
ATOM 1822 C C . ILE A 1 229 ? -28.672 -19.234 -7.141 1 92 229 ILE A C 1
ATOM 1824 O O . ILE A 1 229 ? -28.391 -19.75 -6.059 1 92 229 ILE A O 1
ATOM 1828 N N . ASP A 1 230 ? -29.484 -19.781 -8.031 1 92.5 230 ASP A N 1
ATOM 1829 C CA . ASP A 1 230 ? -29.938 -21.156 -7.84 1 92.5 230 ASP A CA 1
ATOM 1830 C C . ASP A 1 230 ? -29.203 -22.109 -8.773 1 92.5 230 ASP A C 1
ATOM 1832 O O . ASP A 1 230 ? -28.344 -21.688 -9.555 1 92.5 230 ASP A O 1
ATOM 1836 N N . VAL A 1 231 ? -29.5 -23.328 -8.617 1 95.06 231 VAL A N 1
ATOM 1837 C CA . VAL A 1 231 ? -28.75 -24.391 -9.297 1 95.06 231 VAL A CA 1
ATOM 1838 C C . VAL A 1 231 ? -28.969 -24.281 -10.805 1 95.06 231 VAL A C 1
ATOM 1840 O O . VAL A 1 231 ? -28.047 -24.531 -11.594 1 95.06 231 VAL A O 1
ATOM 1843 N N . LYS A 1 232 ? -30.094 -23.938 -11.258 1 95.69 232 LYS A N 1
ATOM 1844 C CA . LYS A 1 232 ? -30.406 -23.844 -12.68 1 95.69 232 LYS A CA 1
ATOM 1845 C C . LYS A 1 232 ? -29.609 -22.719 -13.344 1 95.69 232 LYS A C 1
ATOM 1847 O O . LYS A 1 232 ? -29.094 -22.891 -14.445 1 95.69 232 LYS A O 1
ATOM 1852 N N . ILE A 1 233 ? -29.625 -21.656 -12.656 1 95.44 233 ILE A N 1
ATOM 1853 C CA . ILE A 1 233 ? -28.875 -20.516 -13.188 1 95.44 233 ILE A CA 1
ATOM 1854 C C . ILE A 1 233 ? -27.375 -20.844 -13.219 1 95.44 233 ILE A C 1
ATOM 1856 O O . ILE A 1 233 ? -26.672 -20.484 -14.164 1 95.44 233 ILE A O 1
ATOM 1860 N N . LEU A 1 234 ? -26.891 -21.516 -12.195 1 96.94 234 LEU A N 1
ATOM 1861 C CA . LEU A 1 234 ? -25.484 -21.891 -12.141 1 96.94 234 LEU A CA 1
ATOM 1862 C C . LEU A 1 234 ? -25.109 -22.797 -13.32 1 96.94 234 LEU A C 1
ATOM 1864 O O . LEU A 1 234 ? -24.047 -22.641 -13.914 1 96.94 234 LEU A O 1
ATOM 1868 N N . GLU A 1 235 ? -25.969 -23.703 -13.578 1 96.44 235 GLU A N 1
ATOM 1869 C CA . GLU A 1 235 ? -25.781 -24.594 -14.711 1 96.44 235 GLU A CA 1
ATOM 1870 C C . GLU A 1 235 ? -25.703 -23.828 -16.031 1 96.44 235 GLU A C 1
ATOM 1872 O O . GLU A 1 235 ? -24.844 -24.109 -16.875 1 96.44 235 GLU A O 1
ATOM 1877 N N . ARG A 1 236 ? -26.578 -22.906 -16.141 1 96.56 236 ARG A N 1
ATOM 1878 C CA . ARG A 1 236 ? -26.594 -22.094 -17.359 1 96.56 236 ARG A CA 1
ATOM 1879 C C . ARG A 1 236 ? -25.297 -21.297 -17.5 1 96.56 236 ARG A C 1
ATOM 1881 O O . ARG A 1 236 ? -24.766 -21.156 -18.609 1 96.56 236 ARG A O 1
ATOM 1888 N N . LYS A 1 237 ? -24.859 -20.75 -16.391 1 96.75 237 LYS A N 1
ATOM 1889 C CA . LYS A 1 237 ? -23.625 -19.984 -16.406 1 96.75 237 LYS A CA 1
ATOM 1890 C C . LYS A 1 237 ? -22.438 -20.875 -16.797 1 96.75 237 LYS A C 1
ATOM 1892 O O . LYS A 1 237 ? -21.562 -20.438 -17.547 1 96.75 237 LYS A O 1
ATOM 1897 N N . ALA A 1 238 ? -22.391 -22.062 -16.281 1 97.31 238 ALA A N 1
ATOM 1898 C CA . ALA A 1 238 ? -21.328 -23 -16.625 1 97.31 238 ALA A CA 1
ATOM 1899 C C . ALA A 1 238 ? -21.344 -23.328 -18.109 1 97.31 238 ALA A C 1
ATOM 1901 O O . ALA A 1 238 ? -20.281 -23.344 -18.75 1 97.31 238 ALA A O 1
ATOM 1902 N N . GLN A 1 239 ? -22.469 -23.562 -18.562 1 96.38 239 GLN A N 1
ATOM 1903 C CA . GLN A 1 239 ? -22.625 -23.891 -19.984 1 96.38 239 GLN A CA 1
ATOM 1904 C C . GLN A 1 239 ? -22.203 -22.719 -20.859 1 96.38 239 GLN A C 1
ATOM 1906 O O . GLN A 1 239 ? -21.531 -22.922 -21.875 1 96.38 239 GLN A O 1
ATOM 1911 N N . GLN A 1 240 ? -22.672 -21.609 -20.5 1 96.88 240 GLN A N 1
ATOM 1912 C CA . GLN A 1 240 ? -22.312 -20.406 -21.266 1 96.88 240 GLN A CA 1
ATOM 1913 C C . GLN A 1 240 ? -20.812 -20.203 -21.312 1 96.88 240 GLN A C 1
ATOM 1915 O O . GLN A 1 240 ? -20.25 -19.875 -22.359 1 96.88 240 GLN A O 1
ATOM 1920 N N . LEU A 1 241 ? -20.172 -20.406 -20.203 1 96.75 241 LEU A N 1
ATOM 1921 C CA . LEU A 1 241 ? -18.719 -20.234 -20.125 1 96.75 241 LEU A CA 1
ATOM 1922 C C . LEU A 1 241 ? -18.016 -21.266 -21.016 1 96.75 241 LEU A C 1
ATOM 1924 O O . LEU A 1 241 ? -17.109 -20.906 -21.781 1 96.75 241 LEU A O 1
ATOM 1928 N N . GLN A 1 242 ? -18.422 -22.422 -20.938 1 95.94 242 GLN A N 1
ATOM 1929 C CA . GLN A 1 242 ? -17.844 -23.5 -21.75 1 95.94 242 GLN A CA 1
ATOM 1930 C C . GLN A 1 242 ? -17.984 -23.188 -23.234 1 95.94 242 GLN A C 1
ATOM 1932 O O . GLN A 1 242 ? -17.016 -23.328 -23.984 1 95.94 242 GLN A O 1
ATOM 1937 N N . LYS A 1 243 ? -19.125 -22.812 -23.609 1 95.19 243 LYS A N 1
ATOM 1938 C CA . LYS A 1 243 ? -19.406 -22.547 -25.016 1 95.19 243 LYS A CA 1
ATOM 1939 C C . LYS A 1 243 ? -18.578 -21.359 -25.531 1 95.19 243 LYS A C 1
ATOM 1941 O O . LYS A 1 243 ? -18.062 -21.406 -26.656 1 95.19 243 LYS A O 1
ATOM 1946 N N . LYS A 1 244 ? -18.531 -20.375 -24.828 1 95.81 244 LYS A N 1
ATOM 1947 C CA . LYS A 1 244 ? -17.797 -19.172 -25.234 1 95.81 244 LYS A CA 1
ATOM 1948 C C . LYS A 1 244 ? -16.312 -19.484 -25.406 1 95.81 244 LYS A C 1
ATOM 1950 O O . LYS A 1 244 ? -15.688 -19.031 -26.375 1 95.81 244 LYS A O 1
ATOM 1955 N N . LEU A 1 245 ? -15.734 -20.219 -24.531 1 96.62 245 LEU A N 1
ATOM 1956 C CA . LEU A 1 245 ? -14.312 -20.547 -24.578 1 96.62 245 LEU A CA 1
ATOM 1957 C C . LEU A 1 245 ? -14.031 -21.547 -25.703 1 96.62 245 LEU A C 1
ATOM 1959 O O . LEU A 1 245 ? -12.992 -21.484 -26.344 1 96.62 245 LEU A O 1
ATOM 1963 N N . ALA A 1 246 ? -14.977 -22.375 -25.891 1 94.88 246 ALA A N 1
ATOM 1964 C CA . ALA A 1 246 ? -14.828 -23.344 -26.969 1 94.88 246 ALA A CA 1
ATOM 1965 C C . ALA A 1 246 ? -14.75 -22.641 -28.328 1 94.88 246 ALA A C 1
ATOM 1967 O O . ALA A 1 246 ? -14.031 -23.094 -29.219 1 94.88 246 ALA A O 1
ATOM 1968 N N . LYS A 1 247 ? -15.445 -21.609 -28.453 1 94.38 247 LYS A N 1
ATOM 1969 C CA . LYS A 1 247 ? -15.414 -20.828 -29.688 1 94.38 247 LYS A CA 1
ATOM 1970 C C . LYS A 1 247 ? -14.016 -20.266 -29.953 1 94.38 247 LYS A C 1
ATOM 1972 O O . LYS A 1 247 ? -13.641 -20.031 -31.109 1 94.38 247 LYS A O 1
ATOM 1977 N N . SER A 1 248 ? -13.25 -20.109 -28.922 1 93.25 248 SER A N 1
ATOM 1978 C CA . SER A 1 248 ? -11.891 -19.609 -29.047 1 93.25 248 SER A CA 1
ATOM 1979 C C . SER A 1 248 ? -10.875 -20.75 -29 1 93.25 248 SER A C 1
ATOM 1981 O O . SER A 1 248 ? -9.695 -20.531 -28.734 1 93.25 248 SER A O 1
ATOM 1983 N N . HIS A 1 249 ? -11.312 -21.953 -29.062 1 94.25 249 HIS A N 1
ATOM 1984 C CA . HIS A 1 249 ? -10.5 -23.172 -29.094 1 94.25 249 HIS A CA 1
ATOM 1985 C C . HIS A 1 249 ? -9.797 -23.391 -27.75 1 94.25 249 HIS A C 1
ATOM 1987 O O . HIS A 1 249 ? -8.648 -23.828 -27.703 1 94.25 249 HIS A O 1
ATOM 1993 N N . ILE A 1 250 ? -10.477 -22.984 -26.766 1 96.44 250 ILE A N 1
ATOM 1994 C CA . ILE A 1 250 ? -9.992 -23.219 -25.406 1 96.44 250 ILE A CA 1
ATOM 1995 C C . ILE A 1 250 ? -10.914 -24.203 -24.703 1 96.44 250 ILE A C 1
ATOM 1997 O O . ILE A 1 250 ? -12.125 -23.969 -24.578 1 96.44 250 ILE A O 1
ATOM 2001 N N . SER A 1 251 ? -10.344 -25.266 -24.281 1 96.44 251 SER A N 1
ATOM 2002 C CA . SER A 1 251 ? -11.109 -26.281 -23.562 1 96.44 251 SER A CA 1
ATOM 2003 C C . SER A 1 251 ? -10.945 -26.109 -22.047 1 96.44 251 SER A C 1
ATOM 2005 O O . SER A 1 251 ? -9.82 -25.984 -21.562 1 96.44 251 SER A O 1
ATOM 2007 N N . VAL A 1 252 ? -12.078 -26.078 -21.359 1 97 252 VAL A N 1
ATOM 2008 C CA . VAL A 1 252 ? -12.047 -26 -19.906 1 97 252 VAL A CA 1
ATOM 2009 C C . VAL A 1 252 ? -12.938 -27.094 -19.312 1 97 252 VAL A C 1
ATOM 2011 O O . VAL A 1 252 ? -13.945 -27.469 -19.922 1 97 252 VAL A O 1
ATOM 2014 N N . SER A 1 253 ? -12.594 -27.578 -18.188 1 96.88 253 SER A N 1
ATOM 2015 C CA . SER A 1 253 ? -13.422 -28.453 -17.359 1 96.88 253 SER A CA 1
ATOM 2016 C C . SER A 1 253 ? -13.93 -27.734 -16.125 1 96.88 253 SER A C 1
ATOM 2018 O O . SER A 1 253 ? -13.164 -27.047 -15.438 1 96.88 253 SER A O 1
ATOM 2020 N N . ILE A 1 254 ? -15.25 -27.922 -15.867 1 97.56 254 ILE A N 1
ATOM 2021 C CA . ILE A 1 254 ? -15.859 -27.078 -14.836 1 97.56 254 ILE A CA 1
ATOM 2022 C C . ILE A 1 254 ? -16.594 -27.953 -13.828 1 97.56 254 ILE A C 1
ATOM 2024 O O . ILE A 1 254 ? -17.375 -28.828 -14.203 1 97.56 254 ILE A O 1
ATOM 2028 N N . GLY A 1 255 ? -16.297 -27.75 -12.594 1 97.38 255 GLY A N 1
ATOM 2029 C CA . GLY A 1 255 ? -17.094 -28.25 -11.484 1 97.38 255 GLY A CA 1
ATOM 2030 C C . GLY A 1 255 ? -17.797 -27.156 -10.711 1 97.38 255 GLY A C 1
ATOM 2031 O O . GLY A 1 255 ? -17.219 -26.094 -10.453 1 97.38 255 GLY A O 1
ATOM 2032 N N . GLY A 1 256 ? -19.078 -27.406 -10.359 1 97.69 256 GLY A N 1
ATOM 2033 C CA . GLY A 1 256 ? -19.828 -26.391 -9.648 1 97.69 256 GLY A CA 1
ATOM 2034 C C . GLY A 1 256 ? -20.688 -26.953 -8.531 1 97.69 256 GLY A C 1
ATOM 2035 O O . GLY A 1 256 ? -20.891 -28.172 -8.453 1 97.69 256 GLY A O 1
ATOM 2036 N N . THR A 1 257 ? -21.094 -26.047 -7.652 1 97.5 257 THR A N 1
ATOM 2037 C CA . THR A 1 257 ? -22 -26.438 -6.57 1 97.5 257 THR A CA 1
ATOM 2038 C C . THR A 1 257 ? -22.656 -25.203 -5.957 1 97.5 257 THR A C 1
ATOM 2040 O O . THR A 1 257 ? -22.297 -24.062 -6.281 1 97.5 257 THR A O 1
ATOM 2043 N N . ILE A 1 258 ? -23.672 -25.5 -5.137 1 97.25 258 ILE A N 1
ATOM 2044 C CA . ILE A 1 258 ? -24.375 -24.453 -4.41 1 97.25 258 ILE A CA 1
ATOM 2045 C C . ILE A 1 258 ? -24.266 -24.703 -2.906 1 97.25 258 ILE A C 1
ATOM 2047 O O . ILE A 1 258 ? -24.188 -25.844 -2.463 1 97.25 258 ILE A O 1
ATOM 2051 N N . SER A 1 259 ? -24.312 -23.625 -2.213 1 96.56 259 SER A N 1
ATOM 2052 C CA . SER A 1 259 ? -24.172 -23.703 -0.763 1 96.56 259 SER A CA 1
ATOM 2053 C C . SER A 1 259 ? -25.344 -24.469 -0.14 1 96.56 259 SER A C 1
ATOM 2055 O O . SER A 1 259 ? -26.469 -24.422 -0.646 1 96.56 259 SER A O 1
ATOM 2057 N N . ILE A 1 260 ? -25.062 -25.188 0.924 1 95.19 260 ILE A N 1
ATOM 2058 C CA . ILE A 1 260 ? -26.062 -25.875 1.737 1 95.19 260 ILE A CA 1
ATOM 2059 C C . ILE A 1 260 ? -25.844 -25.547 3.211 1 95.19 260 ILE A C 1
ATOM 2061 O O . ILE A 1 260 ? -24.812 -24.984 3.58 1 95.19 260 ILE A O 1
ATOM 2065 N N . GLN A 1 261 ? -26.688 -25.953 4.012 1 94.12 261 GLN A N 1
ATOM 2066 C CA . GLN A 1 261 ? -26.688 -25.531 5.41 1 94.12 261 GLN A CA 1
ATOM 2067 C C . GLN A 1 261 ? -25.469 -26.062 6.156 1 94.12 261 GLN A C 1
ATOM 2069 O O . GLN A 1 261 ? -25 -25.438 7.105 1 94.12 261 GLN A O 1
ATOM 2074 N N . SER A 1 262 ? -24.922 -27.094 5.691 1 93.19 262 SER A N 1
ATOM 2075 C CA . SER A 1 262 ? -23.812 -27.719 6.402 1 93.19 262 SER A CA 1
ATOM 2076 C C . SER A 1 262 ? -22.5 -27.047 6.059 1 93.19 262 SER A C 1
ATOM 2078 O O . SER A 1 262 ? -21.484 -27.266 6.727 1 93.19 262 SER A O 1
ATOM 2080 N N . ASP A 1 263 ? -22.562 -26.172 5.113 1 93.5 263 ASP A N 1
ATOM 2081 C CA . ASP A 1 263 ? -21.328 -25.484 4.727 1 93.5 263 ASP A CA 1
ATOM 2082 C C . ASP A 1 263 ? -20.953 -24.422 5.75 1 93.5 263 ASP A C 1
ATOM 2084 O O . ASP A 1 263 ? -21.656 -23.422 5.902 1 93.5 263 ASP A O 1
ATOM 2088 N N . LYS A 1 264 ? -19.812 -24.562 6.355 1 90.94 264 LYS A N 1
ATOM 2089 C CA . LYS A 1 264 ? -19.375 -23.641 7.402 1 90.94 264 LYS A CA 1
ATOM 2090 C C . LYS A 1 264 ? -18.359 -22.656 6.875 1 90.94 264 LYS A C 1
ATOM 2092 O O . LYS A 1 264 ? -18.109 -21.609 7.496 1 90.94 264 LYS A O 1
ATOM 2097 N N . SER A 1 265 ? -17.734 -23.031 5.754 1 92.25 265 SER A N 1
ATOM 2098 C CA . SER A 1 265 ? -16.75 -22.172 5.117 1 92.25 265 SER A CA 1
ATOM 2099 C C . SER A 1 265 ? -16.672 -22.438 3.613 1 92.25 265 SER A C 1
ATOM 2101 O O . SER A 1 265 ? -17.266 -23.391 3.111 1 92.25 265 SER A O 1
ATOM 2103 N N . ILE A 1 266 ? -15.93 -21.609 2.963 1 94.19 266 ILE A N 1
ATOM 2104 C CA . ILE A 1 266 ? -15.766 -21.75 1.521 1 94.19 266 ILE A CA 1
ATOM 2105 C C . ILE A 1 266 ? -14.992 -23.031 1.216 1 94.19 266 ILE A C 1
ATOM 2107 O O . ILE A 1 266 ? -15.125 -23.609 0.127 1 94.19 266 ILE A O 1
ATOM 2111 N N . ASN A 1 267 ? -14.273 -23.531 2.162 1 89.81 267 ASN A N 1
ATOM 2112 C CA . ASN A 1 267 ? -13.477 -24.75 1.975 1 89.81 267 ASN A CA 1
ATOM 2113 C C . ASN A 1 267 ? -14.359 -25.953 1.662 1 89.81 267 ASN A C 1
ATOM 2115 O O . ASN A 1 267 ? -14.008 -26.781 0.827 1 89.81 267 ASN A O 1
ATOM 2119 N N . THR A 1 268 ? -15.461 -25.969 2.346 1 91.06 268 THR A N 1
ATOM 2120 C CA . THR A 1 268 ? -16.375 -27.094 2.135 1 91.06 268 THR A CA 1
ATOM 2121 C C . THR A 1 268 ? -17.016 -27.016 0.759 1 91.06 268 THR A C 1
ATOM 2123 O O . THR A 1 268 ? -17.188 -28.031 0.082 1 91.06 268 THR A O 1
ATOM 2126 N N . LEU A 1 269 ? -17.359 -25.859 0.402 1 94.12 269 LEU A N 1
ATOM 2127 C CA . LEU A 1 269 ? -17.922 -25.656 -0.928 1 94.12 269 LEU A CA 1
ATOM 2128 C C . LEU A 1 269 ? -16.906 -25.984 -2.01 1 94.12 269 LEU A C 1
ATOM 2130 O O . LEU A 1 269 ? -17.234 -26.594 -3.021 1 94.12 269 LEU A O 1
ATOM 2134 N N . LEU A 1 270 ? -15.711 -25.531 -1.812 1 93.81 270 LEU A N 1
ATOM 2135 C CA . LEU A 1 270 ? -14.617 -25.766 -2.754 1 93.81 270 LEU A CA 1
ATOM 2136 C C . LEU A 1 270 ? -14.336 -27.25 -2.902 1 93.81 270 LEU A C 1
ATOM 2138 O O . LEU A 1 270 ? -14.086 -27.734 -4.012 1 93.81 270 LEU A O 1
ATOM 2142 N N . ALA A 1 271 ? -14.359 -27.906 -1.812 1 89.5 271 ALA A N 1
ATOM 2143 C CA . ALA A 1 271 ? -14.117 -29.344 -1.847 1 89.5 271 ALA A CA 1
ATOM 2144 C C . ALA A 1 271 ? -15.141 -30.047 -2.734 1 89.5 271 ALA A C 1
ATOM 2146 O O . ALA A 1 271 ? -14.789 -30.922 -3.525 1 89.5 271 ALA A O 1
ATOM 2147 N N . ARG A 1 272 ? -16.328 -29.656 -2.621 1 93.88 272 ARG A N 1
ATOM 2148 C CA . ARG A 1 272 ? -17.391 -30.266 -3.428 1 93.88 272 ARG A CA 1
ATOM 2149 C C . ARG A 1 272 ? -17.234 -29.891 -4.898 1 93.88 272 ARG A C 1
ATOM 2151 O O . ARG A 1 272 ? -17.422 -30.734 -5.781 1 93.88 272 ARG A O 1
ATOM 2158 N N . ALA A 1 273 ? -16.984 -28.672 -5.141 1 95.25 273 ALA A N 1
ATOM 2159 C CA . ALA A 1 273 ? -16.781 -28.219 -6.52 1 95.25 273 ALA A CA 1
ATOM 2160 C C . ALA A 1 273 ? -15.578 -28.906 -7.152 1 95.25 273 ALA A C 1
ATOM 2162 O O . ALA A 1 273 ? -15.602 -29.25 -8.336 1 95.25 273 ALA A O 1
ATOM 2163 N N . ASP A 1 274 ? -14.562 -29.062 -6.395 1 89.88 274 ASP A N 1
ATOM 2164 C CA . ASP A 1 274 ? -13.344 -29.719 -6.863 1 89.88 274 ASP A CA 1
ATOM 2165 C C . ASP A 1 274 ? -13.602 -31.188 -7.184 1 89.88 274 ASP A C 1
ATOM 2167 O O . ASP A 1 274 ? -13.039 -31.734 -8.141 1 89.88 274 ASP A O 1
ATOM 2171 N N . GLU A 1 275 ? -14.352 -31.781 -6.348 1 90.12 275 GLU A N 1
ATOM 2172 C CA . GLU A 1 275 ? -14.75 -33.156 -6.625 1 90.12 275 GLU A CA 1
ATOM 2173 C C . GLU A 1 275 ? -15.531 -33.25 -7.93 1 90.12 275 GLU A C 1
ATOM 2175 O O . GLU A 1 275 ? -15.336 -34.188 -8.711 1 90.12 275 GLU A O 1
ATOM 2180 N N . ALA A 1 276 ? -16.406 -32.344 -8.078 1 94.12 276 ALA A N 1
ATOM 2181 C CA . ALA A 1 276 ? -17.172 -32.312 -9.328 1 94.12 276 ALA A CA 1
ATOM 2182 C C . ALA A 1 276 ? -16.25 -32.094 -10.523 1 94.12 276 ALA A C 1
ATOM 2184 O O . ALA A 1 276 ? -16.453 -32.719 -11.578 1 94.12 276 ALA A O 1
ATOM 2185 N N . LEU A 1 277 ? -15.32 -31.281 -10.391 1 92.88 277 LEU A N 1
ATOM 2186 C CA . LEU A 1 277 ? -14.336 -31.047 -11.445 1 92.88 277 LEU A CA 1
ATOM 2187 C C . LEU A 1 277 ? -13.555 -32.312 -11.75 1 92.88 277 LEU A C 1
ATOM 2189 O O . LEU A 1 277 ? -13.305 -32.625 -12.914 1 92.88 277 LEU A O 1
ATOM 2193 N N . TYR A 1 278 ? -13.141 -32.938 -10.672 1 88 278 TYR A N 1
ATOM 2194 C CA . TYR A 1 278 ? -12.406 -34.219 -10.828 1 88 278 TYR A CA 1
ATOM 2195 C C . TYR A 1 278 ? -13.227 -35.219 -11.633 1 88 278 TYR A C 1
ATOM 2197 O O . TYR A 1 278 ? -12.68 -35.938 -12.484 1 88 278 TYR A O 1
ATOM 2205 N N . TYR A 1 279 ? -14.461 -35.219 -11.336 1 90.19 279 TYR A N 1
ATOM 2206 C CA . TYR A 1 279 ? -15.367 -36.125 -12.055 1 90.19 279 TYR A CA 1
ATOM 2207 C C . TYR A 1 279 ? -15.383 -35.781 -13.547 1 90.19 279 TYR A C 1
ATOM 2209 O O . TYR A 1 279 ? -15.352 -36.688 -14.391 1 90.19 279 TYR A O 1
ATOM 2217 N N . VAL A 1 280 ? -15.43 -34.562 -13.891 1 92.75 280 VAL A N 1
ATOM 2218 C CA . VAL A 1 280 ? -15.453 -34.125 -15.281 1 92.75 280 VAL A CA 1
ATOM 2219 C C . VAL A 1 280 ? -14.156 -34.531 -15.969 1 92.75 280 VAL A C 1
ATOM 2221 O O . VAL A 1 280 ? -14.18 -35.062 -17.078 1 92.75 280 VAL A O 1
ATOM 2224 N N . LYS A 1 281 ? -13.039 -34.344 -15.344 1 88.62 281 LYS A N 1
ATOM 2225 C CA . LYS A 1 281 ? -11.734 -34.625 -15.93 1 88.62 281 LYS A CA 1
ATOM 2226 C C . LYS A 1 281 ? -11.547 -36.125 -16.125 1 88.62 281 LYS A C 1
ATOM 2228 O O . LYS A 1 281 ? -10.898 -36.562 -17.078 1 88.62 281 LYS A O 1
ATOM 2233 N N . ALA A 1 282 ? -12.078 -36.875 -15.234 1 87.62 282 ALA A N 1
ATOM 2234 C CA . ALA A 1 282 ? -11.938 -38.312 -15.281 1 87.62 282 ALA A CA 1
ATOM 2235 C C . ALA A 1 282 ? -12.812 -38.938 -16.375 1 87.62 282 ALA A C 1
ATOM 2237 O O . ALA A 1 282 ? -12.523 -40 -16.891 1 87.62 282 ALA A O 1
ATOM 2238 N N . ASN A 1 283 ? -13.867 -38.312 -16.672 1 87.88 283 ASN A N 1
ATOM 2239 C CA . ASN A 1 283 ? -14.797 -38.875 -17.641 1 87.88 283 ASN A CA 1
ATOM 2240 C C . ASN A 1 283 ? -14.594 -38.25 -19.031 1 87.88 283 ASN A C 1
ATOM 2242 O O . ASN A 1 283 ? -14.211 -38.938 -19.969 1 87.88 283 ASN A O 1
ATOM 2246 N N . LYS A 1 284 ? -14.891 -36.906 -19.188 1 86.25 284 LYS A N 1
ATOM 2247 C CA . LYS A 1 284 ? -14.703 -36.188 -20.438 1 86.25 284 LYS A CA 1
ATOM 2248 C C . LYS A 1 284 ? -14.367 -34.719 -20.172 1 86.25 284 LYS A C 1
ATOM 2250 O O . LYS A 1 284 ? -15.242 -33.938 -19.766 1 86.25 284 LYS A O 1
ATOM 2255 N N . LYS A 1 285 ? -13.133 -34.5 -20.625 1 84.81 285 LYS A N 1
ATOM 2256 C CA . LYS A 1 285 ? -12.719 -33.094 -20.484 1 84.81 285 LYS A CA 1
ATOM 2257 C C . LYS A 1 285 ? -13.555 -32.188 -21.375 1 84.81 285 LYS A C 1
ATOM 2259 O O . LYS A 1 285 ? -14.203 -32.625 -22.312 1 84.81 285 LYS A O 1
ATOM 2264 N N . GLY A 1 286 ? -13.672 -30.922 -21.016 1 87.31 286 GLY A N 1
ATOM 2265 C CA . GLY A 1 286 ? -14.383 -29.938 -21.828 1 87.31 286 GLY A CA 1
ATOM 2266 C C . GLY A 1 286 ? -15.859 -29.859 -21.516 1 87.31 286 GLY A C 1
ATOM 2267 O O . GLY A 1 286 ? -16.656 -29.375 -22.328 1 87.31 286 GLY A O 1
ATOM 2268 N N . LEU A 1 287 ? -16.203 -30.391 -20.391 1 91.56 287 LEU A N 1
ATOM 2269 C CA . LEU A 1 287 ? -17.594 -30.375 -19.938 1 91.56 287 LEU A CA 1
ATOM 2270 C C . LEU A 1 287 ? -17.703 -29.734 -18.562 1 91.56 287 LEU A C 1
ATOM 2272 O O . LEU A 1 287 ? -16.75 -29.125 -18.062 1 91.56 287 LEU A O 1
ATOM 2276 N N . PHE A 1 288 ? -18.922 -29.766 -18.047 1 94.06 288 PHE A N 1
ATOM 2277 C CA . PHE A 1 288 ? -19.125 -29.281 -16.688 1 94.06 288 PHE A CA 1
ATOM 2278 C C . PHE A 1 288 ? -20.016 -30.234 -15.898 1 94.06 288 PHE A C 1
ATOM 2280 O O . PHE A 1 288 ? -20.734 -31.047 -16.484 1 94.06 288 PHE A O 1
ATOM 2287 N N . PHE A 1 289 ? -19.891 -30.203 -14.633 1 95.25 289 PHE A N 1
ATOM 2288 C CA . PHE A 1 289 ? -20.719 -30.984 -13.719 1 95.25 289 PHE A CA 1
ATOM 2289 C C . PHE A 1 289 ? -21.062 -30.172 -12.477 1 95.25 289 PHE A C 1
ATOM 2291 O O . PHE A 1 289 ? -20.188 -29.562 -11.867 1 95.25 289 PHE A O 1
ATOM 2298 N N . ILE A 1 290 ? -22.328 -30.094 -12.117 1 96 290 ILE A N 1
ATOM 2299 C CA . ILE A 1 290 ? -22.781 -29.391 -10.922 1 96 290 ILE A CA 1
ATOM 2300 C C . ILE A 1 290 ? -23.156 -30.406 -9.836 1 96 290 ILE A C 1
ATOM 2302 O O . ILE A 1 290 ? -24.094 -31.188 -10 1 96 290 ILE A O 1
ATOM 2306 N N . ALA A 1 291 ? -22.406 -30.266 -8.805 1 92.25 291 ALA A N 1
ATOM 2307 C CA . ALA A 1 291 ? -22.688 -31.172 -7.688 1 92.25 291 ALA A CA 1
ATOM 2308 C C . ALA A 1 291 ? -23.812 -30.641 -6.812 1 92.25 291 ALA A C 1
ATOM 2310 O O . ALA A 1 291 ? -23.938 -29.422 -6.621 1 92.25 291 ALA A O 1
ATOM 2311 N N . GLU A 1 292 ? -24.609 -31.516 -6.273 1 80.31 292 GLU A N 1
ATOM 2312 C CA . GLU A 1 292 ? -25.719 -31.172 -5.387 1 80.31 292 GLU A CA 1
ATOM 2313 C C . GLU A 1 292 ? -25.25 -31.062 -3.938 1 80.31 292 GLU A C 1
ATOM 2315 O O . GLU A 1 292 ? -24.297 -31.734 -3.533 1 80.31 292 GLU A O 1
ATOM 2320 N N . MET B 1 1 ? -2.277 45.625 18.781 1 74.5 1 MET B N 1
ATOM 2321 C CA . MET B 1 1 ? -3.125 44.688 19.516 1 74.5 1 MET B CA 1
ATOM 2322 C C . MET B 1 1 ? -3.516 43.5 18.609 1 74.5 1 MET B C 1
ATOM 2324 O O . MET B 1 1 ? -3.848 43.688 17.438 1 74.5 1 MET B O 1
ATOM 2328 N N . LEU B 1 2 ? -3.305 42.25 19.125 1 84.31 2 LEU B N 1
ATOM 2329 C CA . LEU B 1 2 ? -3.617 41.062 18.328 1 84.31 2 LEU B CA 1
ATOM 2330 C C . LEU B 1 2 ? -5.121 40.938 18.141 1 84.31 2 LEU B C 1
ATOM 2332 O O . LEU B 1 2 ? -5.898 41.125 19.078 1 84.31 2 LEU B O 1
ATOM 2336 N N . THR B 1 3 ? -5.508 40.719 16.875 1 90 3 THR B N 1
ATOM 2337 C CA . THR B 1 3 ? -6.906 40.406 16.609 1 90 3 THR B CA 1
ATOM 2338 C C . THR B 1 3 ? -7.277 39.062 17.203 1 90 3 THR B C 1
ATOM 2340 O O . THR B 1 3 ? -6.398 38.25 17.562 1 90 3 THR B O 1
ATOM 2343 N N . ASN B 1 4 ? -8.539 38.75 17.359 1 91.56 4 ASN B N 1
ATOM 2344 C CA . ASN B 1 4 ? -9.016 37.469 17.875 1 91.56 4 ASN B CA 1
ATOM 2345 C C . ASN B 1 4 ? -8.531 36.312 17 1 91.56 4 ASN B C 1
ATOM 2347 O O . ASN B 1 4 ? -8.148 35.25 17.5 1 91.56 4 ASN B O 1
ATOM 2351 N N . ILE B 1 5 ? -8.484 36.531 15.727 1 93.75 5 ILE B N 1
ATOM 2352 C CA . ILE B 1 5 ? -8.07 35.5 14.789 1 93.75 5 ILE B CA 1
ATOM 2353 C C . ILE B 1 5 ? -6.57 35.25 14.93 1 93.75 5 ILE B C 1
ATOM 2355 O O . ILE B 1 5 ? -6.117 34.094 14.859 1 93.75 5 ILE B O 1
ATOM 2359 N N . GLU B 1 6 ? -5.805 36.281 15.133 1 94.81 6 GLU B N 1
ATOM 2360 C CA . GLU B 1 6 ? -4.363 36.125 15.32 1 94.81 6 GLU B CA 1
ATOM 2361 C C . GLU B 1 6 ? -4.051 35.344 16.594 1 94.81 6 GLU B C 1
ATOM 2363 O O . GLU B 1 6 ? -3.143 34.531 16.609 1 94.81 6 GLU B O 1
ATOM 2368 N N . ARG B 1 7 ? -4.781 35.594 17.609 1 94.75 7 ARG B N 1
ATOM 2369 C CA . ARG B 1 7 ? -4.633 34.844 18.859 1 94.75 7 ARG B CA 1
ATOM 2370 C C . ARG B 1 7 ? -4.961 33.375 18.641 1 94.75 7 ARG B C 1
ATOM 2372 O O . ARG B 1 7 ? -4.262 32.5 19.141 1 94.75 7 ARG B O 1
ATOM 2379 N N . ALA B 1 8 ? -5.996 33.188 17.891 1 95.81 8 ALA B N 1
ATOM 2380 C CA . ALA B 1 8 ? -6.398 31.812 17.562 1 95.81 8 ALA B CA 1
ATOM 2381 C C . ALA B 1 8 ? -5.309 31.094 16.766 1 95.81 8 ALA B C 1
ATOM 2383 O O . ALA B 1 8 ? -5.008 29.922 17.031 1 95.81 8 ALA B O 1
ATOM 2384 N N . LYS B 1 9 ? -4.715 31.781 15.812 1 97.19 9 LYS B N 1
ATOM 2385 C CA . LYS B 1 9 ? -3.639 31.219 15.008 1 97.19 9 LYS B CA 1
ATOM 2386 C C . LYS B 1 9 ? -2.459 30.797 15.875 1 97.19 9 LYS B C 1
ATOM 2388 O O . LYS B 1 9 ? -1.916 29.703 15.719 1 97.19 9 LYS B O 1
ATOM 2393 N N . LEU B 1 10 ? -2.094 31.672 16.781 1 97.12 10 LEU B N 1
ATOM 2394 C CA . LEU B 1 10 ? -0.965 31.391 17.656 1 97.12 10 LEU B CA 1
ATOM 2395 C C . LEU B 1 10 ? -1.248 30.172 18.531 1 97.12 10 LEU B C 1
ATOM 2397 O O . LEU B 1 10 ? -0.388 29.312 18.688 1 97.12 10 LEU B O 1
ATOM 2401 N N . GLN B 1 11 ? -2.447 30.125 19.062 1 97.06 11 GLN B N 1
ATOM 2402 C CA . GLN B 1 11 ? -2.836 28.984 19.875 1 97.06 11 GLN B CA 1
ATOM 2403 C C . GLN B 1 11 ? -2.84 27.703 19.062 1 97.06 11 GLN B C 1
ATOM 2405 O O . GLN B 1 11 ? -2.455 26.641 19.547 1 97.06 11 GLN B O 1
ATOM 2410 N N . LEU B 1 12 ? -3.279 27.781 17.828 1 97.62 12 LEU B N 1
ATOM 2411 C CA . LEU B 1 12 ? -3.332 26.625 16.938 1 97.62 12 LEU B CA 1
ATOM 2412 C C . LEU B 1 12 ? -1.941 26.031 16.719 1 97.62 12 LEU B C 1
ATOM 2414 O O . LEU B 1 12 ? -1.749 24.828 16.828 1 97.62 12 LEU B O 1
ATOM 2418 N N . ILE B 1 13 ? -0.991 26.828 16.5 1 97.81 13 ILE B N 1
ATOM 2419 C CA . ILE B 1 13 ? 0.385 26.406 16.281 1 97.81 13 ILE B CA 1
ATOM 2420 C C . ILE B 1 13 ? 0.925 25.75 17.562 1 97.81 13 ILE B C 1
ATOM 2422 O O . ILE B 1 13 ? 1.6 24.719 17.5 1 97.81 13 ILE B O 1
ATOM 2426 N N . ASP B 1 14 ? 0.579 26.297 18.672 1 96.94 14 ASP B N 1
ATOM 2427 C CA . ASP B 1 14 ? 1.096 25.828 19.953 1 96.94 14 ASP B CA 1
ATOM 2428 C C . ASP B 1 14 ? 0.478 24.484 20.328 1 96.94 14 ASP B C 1
ATOM 2430 O O . ASP B 1 14 ? 1.133 23.641 20.953 1 96.94 14 ASP B O 1
ATOM 2434 N N . GLU B 1 15 ? -0.767 24.25 19.844 1 95.94 15 GLU B N 1
ATOM 2435 C CA . GLU B 1 15 ? -1.521 23.156 20.469 1 95.94 15 GLU B CA 1
ATOM 2436 C C . GLU B 1 15 ? -1.859 22.078 19.453 1 95.94 15 GLU B C 1
ATOM 2438 O O . GLU B 1 15 ? -2.391 21.031 19.812 1 95.94 15 GLU B O 1
ATOM 2443 N N . THR B 1 16 ? -1.593 22.344 18.188 1 96.94 16 THR B N 1
ATOM 2444 C CA . THR B 1 16 ? -1.878 21.312 17.188 1 96.94 16 THR B CA 1
ATOM 2445 C C . THR B 1 16 ? -1.151 20.016 17.531 1 96.94 16 THR B C 1
ATOM 2447 O O . THR B 1 16 ? -0.137 20.031 18.219 1 96.94 16 THR B O 1
ATOM 2450 N N . ASN B 1 17 ? -1.703 18.938 17.016 1 95.25 17 ASN B N 1
ATOM 2451 C CA . ASN B 1 17 ? -1.071 17.641 17.203 1 95.25 17 ASN B CA 1
ATOM 2452 C C . ASN B 1 17 ? 0.03 17.391 16.172 1 95.25 17 ASN B C 1
ATOM 2454 O O . ASN B 1 17 ? 0.736 16.391 16.234 1 95.25 17 ASN B O 1
ATOM 2458 N N . ASP B 1 18 ? 0.21 18.312 15.273 1 97.19 18 ASP B N 1
ATOM 2459 C CA . ASP B 1 18 ? 1.317 18.234 14.328 1 97.19 18 ASP B CA 1
ATOM 2460 C C . ASP B 1 18 ? 2.568 18.906 14.891 1 97.19 18 ASP B C 1
ATOM 2462 O O . ASP B 1 18 ? 2.479 19.922 15.586 1 97.19 18 ASP B O 1
ATOM 2466 N N . MET B 1 19 ? 3.633 18.328 14.531 1 98.12 19 MET B N 1
ATOM 2467 C CA . MET B 1 19 ? 4.891 18.922 14.992 1 98.12 19 MET B CA 1
ATOM 2468 C C . MET B 1 19 ? 5.172 20.234 14.281 1 98.12 19 MET B C 1
ATOM 2470 O O . MET B 1 19 ? 4.957 20.344 13.07 1 98.12 19 MET B O 1
ATOM 2474 N N . VAL B 1 20 ? 5.605 21.203 15.047 1 98.56 20 VAL B N 1
ATOM 2475 C CA . VAL B 1 20 ? 6.031 22.484 14.477 1 98.56 20 VAL B CA 1
ATOM 2476 C C . VAL B 1 20 ? 7.449 22.797 14.938 1 98.56 20 VAL B C 1
ATOM 2478 O O . VAL B 1 20 ? 7.77 22.656 16.125 1 98.56 20 VAL B O 1
ATOM 2481 N N . ILE B 1 21 ? 8.258 23.188 14 1 98.31 21 ILE B N 1
ATOM 2482 C CA . ILE B 1 21 ? 9.641 23.547 14.289 1 98.31 21 ILE B CA 1
ATOM 2483 C C . ILE B 1 21 ? 10 24.844 13.562 1 98.31 21 ILE B C 1
ATOM 2485 O O . ILE B 1 21 ? 9.609 25.047 12.406 1 98.31 21 ILE B O 1
ATOM 2489 N N . ILE B 1 22 ? 10.617 25.766 14.242 1 98.06 22 ILE B N 1
ATOM 2490 C CA . ILE B 1 22 ? 11.156 26.984 13.664 1 98.06 22 ILE B CA 1
ATOM 2491 C C . ILE B 1 22 ? 12.664 27.047 13.898 1 98.06 22 ILE B C 1
ATOM 2493 O O . ILE B 1 22 ? 13.141 26.828 15.016 1 98.06 22 ILE B O 1
ATOM 2497 N N . THR B 1 23 ? 13.414 27.266 12.859 1 96.44 23 THR B N 1
ATOM 2498 C CA . THR B 1 23 ? 14.867 27.406 12.93 1 96.44 23 THR B CA 1
ATOM 2499 C C . THR B 1 23 ? 15.305 28.781 12.453 1 96.44 23 THR B C 1
ATOM 2501 O O . THR B 1 23 ? 14.531 29.5 11.812 1 96.44 23 THR B O 1
ATOM 2504 N N . LYS B 1 24 ? 16.531 29.109 12.844 1 94.88 24 LYS B N 1
ATOM 2505 C CA . LYS B 1 24 ? 17.156 30.25 12.188 1 94.88 24 LYS B CA 1
ATOM 2506 C C . LYS B 1 24 ? 17.266 30.016 10.68 1 94.88 24 LYS B C 1
ATOM 2508 O O . LYS B 1 24 ? 17.297 28.875 10.227 1 94.88 24 LYS B O 1
ATOM 2513 N N . ALA B 1 25 ? 17.297 31.109 9.93 1 91.94 25 ALA B N 1
ATOM 2514 C CA . ALA B 1 25 ? 17.453 31 8.484 1 91.94 25 ALA B CA 1
ATOM 2515 C C . ALA B 1 25 ? 18.938 30.906 8.109 1 91.94 25 ALA B C 1
ATOM 2517 O O . ALA B 1 25 ? 19.281 30.281 7.105 1 91.94 25 ALA B O 1
ATOM 2518 N N . GLU B 1 26 ? 19.781 31.562 8.805 1 83.56 26 GLU B N 1
ATOM 2519 C CA . GLU B 1 26 ? 21.219 31.594 8.5 1 83.56 26 GLU B CA 1
ATOM 2520 C C . GLU B 1 26 ? 22.047 31.156 9.703 1 83.56 26 GLU B C 1
ATOM 2522 O O . GLU B 1 26 ? 21.641 31.328 10.852 1 83.56 26 GLU B O 1
ATOM 2527 N N . PRO B 1 27 ? 23.125 30.547 9.43 1 78.56 27 PRO B N 1
ATOM 2528 C CA . PRO B 1 27 ? 23.672 30.141 8.133 1 78.56 27 PRO B CA 1
ATOM 2529 C C . PRO B 1 27 ? 23.047 28.859 7.598 1 78.56 27 PRO B C 1
ATOM 2531 O O . PRO B 1 27 ? 22.906 27.891 8.336 1 78.56 27 PRO B O 1
ATOM 2534 N N . LEU B 1 28 ? 22.656 28.922 6.34 1 74.25 28 LEU B N 1
ATOM 2535 C CA . LEU B 1 28 ? 22.016 27.766 5.723 1 74.25 28 LEU B CA 1
ATOM 2536 C C . LEU B 1 28 ? 23.031 26.672 5.453 1 74.25 28 LEU B C 1
ATOM 2538 O O . LEU B 1 28 ? 22.672 25.5 5.305 1 74.25 28 LEU B O 1
ATOM 2542 N N . ASP B 1 29 ? 24.219 27.078 5.316 1 66.69 29 ASP B N 1
ATOM 2543 C CA . ASP B 1 29 ? 25.281 26.156 4.926 1 66.69 29 ASP B CA 1
ATOM 2544 C C . ASP B 1 29 ? 25.922 25.516 6.152 1 66.69 29 ASP B C 1
ATOM 2546 O O . ASP B 1 29 ? 26.953 24.859 6.039 1 66.69 29 ASP B O 1
ATOM 2550 N N . ALA B 1 30 ? 25.281 25.828 7.219 1 72.75 30 ALA B N 1
ATOM 2551 C CA . ALA B 1 30 ? 25.859 25.125 8.367 1 72.75 30 ALA B CA 1
ATOM 2552 C C . ALA B 1 30 ? 25.812 23.609 8.172 1 72.75 30 ALA B C 1
ATOM 2554 O O . ALA B 1 30 ? 24.859 23.094 7.609 1 72.75 30 ALA B O 1
ATOM 2555 N N . PRO B 1 31 ? 26.906 22.922 8.367 1 69.75 31 PRO B N 1
ATOM 2556 C CA . PRO B 1 31 ? 27.031 21.484 8.086 1 69.75 31 PRO B CA 1
ATOM 2557 C C . PRO B 1 31 ? 25.859 20.672 8.633 1 69.75 31 PRO B C 1
ATOM 2559 O O . PRO B 1 31 ? 25.438 19.703 8.008 1 69.75 31 PRO B O 1
ATOM 2562 N N . ASN B 1 32 ? 25.328 21.203 9.773 1 75.31 32 ASN B N 1
ATOM 2563 C CA . ASN B 1 32 ? 24.281 20.391 10.383 1 75.31 32 ASN B CA 1
ATOM 2564 C C . ASN B 1 32 ? 22.906 21.031 10.242 1 75.31 32 ASN B C 1
ATOM 2566 O O . ASN B 1 32 ? 21.938 20.578 10.852 1 75.31 32 ASN B O 1
ATOM 2570 N N . GLY B 1 33 ? 22.828 22.062 9.438 1 79.56 33 GLY B N 1
ATOM 2571 C CA . GLY B 1 33 ? 21.562 22.75 9.258 1 79.56 33 GLY B CA 1
ATOM 2572 C C . GLY B 1 33 ? 21.375 23.922 10.203 1 79.56 33 GLY B C 1
ATOM 2573 O O . GLY B 1 33 ? 22.25 24.203 11.039 1 79.56 33 GLY B O 1
ATOM 2574 N N . PRO B 1 34 ? 20.312 24.562 10.094 1 88.31 34 PRO B N 1
ATOM 2575 C CA . PRO B 1 34 ? 20.078 25.75 10.906 1 88.31 34 PRO B CA 1
ATOM 2576 C C . PRO B 1 34 ? 19.656 25.422 12.336 1 88.31 34 PRO B C 1
ATOM 2578 O O . PRO B 1 34 ? 19.062 24.375 12.586 1 88.31 34 PRO B O 1
ATOM 2581 N N . GLU B 1 35 ? 19.906 26.312 13.156 1 93.56 35 GLU B N 1
ATOM 2582 C CA . GLU B 1 35 ? 19.641 26.141 14.578 1 93.56 35 GLU B CA 1
ATOM 2583 C C . GLU B 1 35 ? 18.156 26.234 14.875 1 93.56 35 GLU B C 1
ATOM 2585 O O . GLU B 1 35 ? 17.484 27.156 14.398 1 93.56 35 GLU B O 1
ATOM 2590 N N . VAL B 1 36 ? 17.688 25.328 15.734 1 96.5 36 VAL B N 1
ATOM 2591 C CA . VAL B 1 36 ? 16.297 25.344 16.172 1 96.5 36 VAL B CA 1
ATOM 2592 C C . VAL B 1 36 ? 16.078 26.469 17.188 1 96.5 36 VAL B C 1
ATOM 2594 O O . VAL B 1 36 ? 16.859 26.609 18.125 1 96.5 36 VAL B O 1
ATOM 2597 N N . VAL B 1 37 ? 15.016 27.266 17.047 1 97.56 37 VAL B N 1
ATOM 2598 C CA . VAL B 1 37 ? 14.781 28.359 17.969 1 97.56 37 VAL B CA 1
ATOM 2599 C C . VAL B 1 37 ? 13.461 28.141 18.703 1 97.56 37 VAL B C 1
ATOM 2601 O O . VAL B 1 37 ? 13.219 28.75 19.766 1 97.56 37 VAL B O 1
ATOM 2604 N N . TRP B 1 38 ? 12.609 27.25 18.141 1 98 38 TRP B N 1
ATOM 2605 C CA . TRP B 1 38 ? 11.328 27.016 18.781 1 98 38 TRP B CA 1
ATOM 2606 C C . TRP B 1 38 ? 10.695 25.734 18.297 1 98 38 TRP B C 1
ATOM 2608 O O . TRP B 1 38 ? 10.844 25.359 17.125 1 98 38 TRP B O 1
ATOM 2618 N N . VAL B 1 39 ? 9.992 25.047 19.172 1 98.56 39 VAL B N 1
ATOM 2619 C CA . VAL B 1 39 ? 9.18 23.875 18.844 1 98.56 39 VAL B CA 1
ATOM 2620 C C . VAL B 1 39 ? 7.898 23.891 19.672 1 98.56 39 VAL B C 1
ATOM 2622 O O . VAL B 1 39 ? 7.836 24.547 20.719 1 98.56 39 VAL B O 1
ATOM 2625 N N . ASN B 1 40 ? 6.898 23.234 19.125 1 98 40 ASN B N 1
ATOM 2626 C CA . ASN B 1 40 ? 5.668 23.188 19.906 1 98 40 ASN B CA 1
ATOM 2627 C C . ASN B 1 40 ? 5.602 21.906 20.75 1 98 40 ASN B C 1
ATOM 2629 O O . ASN B 1 40 ? 6.559 21.141 20.797 1 98 40 ASN B O 1
ATOM 2633 N N . LYS B 1 41 ? 4.523 21.719 21.469 1 96.81 41 LYS B N 1
ATOM 2634 C CA . LYS B 1 41 ? 4.352 20.594 22.391 1 96.81 41 LYS B CA 1
ATOM 2635 C C . LYS B 1 41 ? 4.312 19.266 21.641 1 96.81 41 LYS B C 1
ATOM 2637 O O . LYS B 1 41 ? 4.875 18.281 22.109 1 96.81 41 LYS B O 1
ATOM 2642 N N . ALA B 1 42 ? 3.627 19.219 20.516 1 97.62 42 ALA B N 1
ATOM 2643 C CA . ALA B 1 42 ? 3.553 18 19.719 1 97.62 42 ALA B CA 1
ATOM 2644 C C . ALA B 1 42 ? 4.945 17.516 19.328 1 97.62 42 ALA B C 1
ATOM 2646 O O . ALA B 1 42 ? 5.211 16.312 19.312 1 97.62 42 ALA B O 1
ATOM 2647 N N . PHE B 1 43 ? 5.801 18.453 18.969 1 98.31 43 PHE B N 1
ATOM 2648 C CA . PHE B 1 43 ? 7.18 18.094 18.641 1 98.31 43 PHE B CA 1
ATOM 2649 C C . PHE B 1 43 ? 7.84 17.359 19.797 1 98.31 43 PHE B C 1
ATOM 2651 O O . PHE B 1 43 ? 8.461 16.312 19.594 1 98.31 43 PHE B O 1
ATOM 2658 N N . GLU B 1 44 ? 7.664 17.859 20.984 1 98.19 44 GLU B N 1
ATOM 2659 C CA . GLU B 1 44 ? 8.242 17.219 22.172 1 98.19 44 GLU B CA 1
ATOM 2660 C C . GLU B 1 44 ? 7.668 15.82 22.375 1 98.19 44 GLU B C 1
ATOM 2662 O O . GLU B 1 44 ? 8.414 14.875 22.656 1 98.19 44 GLU B O 1
ATOM 2667 N N . ASN B 1 45 ? 6.402 15.695 22.234 1 97.06 45 ASN B N 1
ATOM 2668 C CA . ASN B 1 45 ? 5.715 14.438 22.5 1 97.06 45 ASN B CA 1
ATOM 2669 C C . ASN B 1 45 ? 6.129 13.352 21.516 1 97.06 45 ASN B C 1
ATOM 2671 O O . ASN B 1 45 ? 6.328 12.203 21.891 1 97.06 45 ASN B O 1
ATOM 2675 N N . ILE B 1 46 ? 6.32 13.742 20.266 1 97.25 46 ILE B N 1
ATOM 2676 C CA . ILE B 1 46 ? 6.57 12.758 19.219 1 97.25 46 ILE B CA 1
ATOM 2677 C C . ILE B 1 46 ? 8.062 12.445 19.156 1 97.25 46 ILE B C 1
ATOM 2679 O O . ILE B 1 46 ? 8.461 11.281 19.125 1 97.25 46 ILE B O 1
ATOM 2683 N N . SER B 1 47 ? 8.898 13.453 19.188 1 97.94 47 SER B N 1
ATOM 2684 C CA . SER B 1 47 ? 10.336 13.258 19.047 1 97.94 47 SER B CA 1
ATOM 2685 C C . SER B 1 47 ? 10.953 12.781 20.359 1 97.94 47 SER B C 1
ATOM 2687 O O . SER B 1 47 ? 12.078 12.281 20.375 1 97.94 47 SER B O 1
ATOM 2689 N N . LYS B 1 48 ? 10.219 13.078 21.469 1 98.06 48 LYS B N 1
ATOM 2690 C CA . LYS B 1 48 ? 10.648 12.75 22.828 1 98.06 48 LYS B CA 1
ATOM 2691 C C . LYS B 1 48 ? 11.797 13.648 23.281 1 98.06 48 LYS B C 1
ATOM 2693 O O . LYS B 1 48 ? 12.422 13.398 24.312 1 98.06 48 LYS B O 1
ATOM 2698 N N . TYR B 1 49 ? 12.125 14.672 22.547 1 97.88 49 TYR B N 1
ATOM 2699 C CA . TYR B 1 49 ? 13.031 15.727 22.969 1 97.88 49 TYR B CA 1
ATOM 2700 C C . TYR B 1 49 ? 12.258 16.891 23.609 1 97.88 49 TYR B C 1
ATOM 2702 O O . TYR B 1 49 ? 11.289 17.375 23.031 1 97.88 49 TYR B O 1
ATOM 2710 N N . LYS B 1 50 ? 12.672 17.281 24.703 1 97.62 50 LYS B N 1
ATOM 2711 C CA . LYS B 1 50 ? 12.109 18.484 25.297 1 97.62 50 LYS B CA 1
ATOM 2712 C C . LYS B 1 50 ? 12.641 19.734 24.594 1 97.62 50 LYS B C 1
ATOM 2714 O O . LYS B 1 50 ? 13.719 19.703 24 1 97.62 50 LYS B O 1
ATOM 2719 N N . ALA B 1 51 ? 11.844 20.812 24.734 1 97.31 51 ALA B N 1
ATOM 2720 C CA . ALA B 1 51 ? 12.234 22.062 24.094 1 97.31 51 ALA B CA 1
ATOM 2721 C C . ALA B 1 51 ? 13.633 22.484 24.516 1 97.31 51 ALA B C 1
ATOM 2723 O O . ALA B 1 51 ? 14.445 22.906 23.688 1 97.31 51 ALA B O 1
ATOM 2724 N N . ASN B 1 52 ? 13.969 22.359 25.734 1 96.75 52 ASN B N 1
ATOM 2725 C CA . ASN B 1 52 ? 15.258 22.812 26.25 1 96.75 52 ASN B CA 1
ATOM 2726 C C . ASN B 1 52 ? 16.406 21.953 25.734 1 96.75 52 ASN B C 1
ATOM 2728 O O . ASN B 1 52 ? 17.562 22.359 25.781 1 96.75 52 ASN B O 1
ATOM 2732 N N . GLU B 1 53 ? 16.125 20.75 25.234 1 96.75 53 GLU B N 1
ATOM 2733 C CA . GLU B 1 53 ? 17.141 19.844 24.703 1 96.75 53 GLU B CA 1
ATOM 2734 C C . GLU B 1 53 ? 17.391 20.141 23.219 1 96.75 53 GLU B C 1
ATOM 2736 O O . GLU B 1 53 ? 18.5 19.922 22.719 1 96.75 53 GLU B O 1
ATOM 2741 N N . ILE B 1 54 ? 16.359 20.578 22.562 1 95.88 54 ILE B N 1
ATOM 2742 C CA . ILE B 1 54 ? 16.453 20.656 21.109 1 95.88 54 ILE B CA 1
ATOM 2743 C C . ILE B 1 54 ? 16.781 22.094 20.703 1 95.88 54 ILE B C 1
ATOM 2745 O O . ILE B 1 54 ? 17.422 22.312 19.672 1 95.88 54 ILE B O 1
ATOM 2749 N N . ILE B 1 55 ? 16.344 23.078 21.422 1 96.62 55 ILE B N 1
ATOM 2750 C CA . ILE B 1 55 ? 16.625 24.484 21.109 1 96.62 55 ILE B CA 1
ATOM 2751 C C . ILE B 1 55 ? 18.141 24.719 21.156 1 96.62 55 ILE B C 1
ATOM 2753 O O . ILE B 1 55 ? 18.812 24.312 22.125 1 96.62 55 ILE B O 1
ATOM 2757 N N . GLY B 1 56 ? 18.703 25.281 20.141 1 93.81 56 GLY B N 1
ATOM 2758 C CA . GLY B 1 56 ? 20.125 25.5 20.031 1 93.81 56 GLY B CA 1
ATOM 2759 C C . GLY B 1 56 ? 20.828 24.422 19.219 1 93.81 56 GLY B C 1
ATOM 2760 O O . GLY B 1 56 ? 21.969 24.625 18.766 1 93.81 56 GLY B O 1
ATOM 2761 N N . GLN B 1 57 ? 20.172 23.344 19.062 1 93.06 57 GLN B N 1
ATOM 2762 C CA . GLN B 1 57 ? 20.672 22.266 18.203 1 93.06 57 GLN B CA 1
ATOM 2763 C C . GLN B 1 57 ? 20.156 22.438 16.781 1 93.06 57 GLN B C 1
ATOM 2765 O O . GLN B 1 57 ? 19.516 23.438 16.453 1 93.06 57 GLN B O 1
ATOM 2770 N N . THR B 1 58 ? 20.531 21.438 15.93 1 92.88 58 THR B N 1
ATOM 2771 C CA . THR B 1 58 ? 20.016 21.391 14.562 1 92.88 58 THR B CA 1
ATOM 2772 C C . THR B 1 58 ? 19.125 20.172 14.375 1 92.88 58 THR B C 1
ATOM 2774 O O . THR B 1 58 ? 19.203 19.219 15.148 1 92.88 58 THR B O 1
ATOM 2777 N N . PRO B 1 59 ? 18.297 20.156 13.328 1 93.44 59 PRO B N 1
ATOM 2778 C CA . PRO B 1 59 ? 17.406 19.016 13.094 1 93.44 59 PRO B CA 1
ATOM 2779 C C . PRO B 1 59 ? 18.172 17.719 12.797 1 93.44 59 PRO B C 1
ATOM 2781 O O . PRO B 1 59 ? 17.594 16.641 12.82 1 93.44 59 PRO B O 1
ATOM 2784 N N . ARG B 1 60 ? 19.391 17.75 12.578 1 91.81 60 ARG B N 1
ATOM 2785 C CA . ARG B 1 60 ? 20.234 16.594 12.289 1 91.81 60 ARG B CA 1
ATOM 2786 C C . ARG B 1 60 ? 20.156 15.57 13.414 1 91.81 60 ARG B C 1
ATOM 2788 O O . ARG B 1 60 ? 20.281 14.367 13.18 1 91.81 60 ARG B O 1
ATOM 2795 N N . ILE B 1 61 ? 19.922 16.031 14.57 1 94.25 61 ILE B N 1
ATOM 2796 C CA . ILE B 1 61 ? 19.891 15.164 15.742 1 94.25 61 ILE B CA 1
ATOM 2797 C C . ILE B 1 61 ? 18.75 14.164 15.602 1 94.25 61 ILE B C 1
ATOM 2799 O O . ILE B 1 61 ? 18.734 13.133 16.281 1 94.25 61 ILE B O 1
ATOM 2803 N N . LEU B 1 62 ? 17.797 14.469 14.75 1 96.75 62 LEU B N 1
ATOM 2804 C CA . LEU B 1 62 ? 16.625 13.617 14.555 1 96.75 62 LEU B CA 1
ATOM 2805 C C . LEU B 1 62 ? 16.906 12.555 13.5 1 96.75 62 LEU B C 1
ATOM 2807 O O . LEU B 1 62 ? 16.094 11.648 13.289 1 96.75 62 LEU B O 1
ATOM 2811 N N . GLN B 1 63 ? 18.031 12.617 12.82 1 94.69 63 GLN B N 1
ATOM 2812 C CA . GLN B 1 63 ? 18.344 11.719 11.719 1 94.69 63 GLN B CA 1
ATOM 2813 C C . GLN B 1 63 ? 19.094 10.484 12.211 1 94.69 63 GLN B C 1
ATOM 2815 O O . GLN B 1 63 ? 19.672 10.492 13.305 1 94.69 63 GLN B O 1
ATOM 2820 N N . GLY B 1 64 ? 18.969 9.422 11.469 1 93.62 64 GLY B N 1
ATOM 2821 C CA . GLY B 1 64 ? 19.641 8.18 11.797 1 93.62 64 GLY B CA 1
ATOM 2822 C C . GLY B 1 64 ? 20.109 7.402 10.57 1 93.62 64 GLY B C 1
ATOM 2823 O O . GLY B 1 64 ? 20.219 7.965 9.477 1 93.62 64 GLY B O 1
ATOM 2824 N N . LYS B 1 65 ? 20.391 6.09 10.75 1 90.81 65 LYS B N 1
ATOM 2825 C CA . LYS B 1 65 ? 21.078 5.246 9.773 1 90.81 65 LYS B CA 1
ATOM 2826 C C . LYS B 1 65 ? 20.234 5.086 8.508 1 90.81 65 LYS B C 1
ATOM 2828 O O . LYS B 1 65 ? 20.781 5.008 7.402 1 90.81 65 LYS B O 1
ATOM 2833 N N . GLU B 1 66 ? 19 5.105 8.68 1 91.75 66 GLU B N 1
ATOM 2834 C CA . GLU B 1 66 ? 18.156 4.785 7.523 1 91.75 66 GLU B CA 1
ATOM 2835 C C . GLU B 1 66 ? 17.516 6.039 6.945 1 91.75 66 GLU B C 1
ATOM 2837 O O . GLU B 1 66 ? 16.672 5.953 6.047 1 91.75 66 GLU B O 1
ATOM 2842 N N . THR B 1 67 ? 17.859 7.23 7.488 1 93.75 67 THR B N 1
ATOM 2843 C CA . THR B 1 67 ? 17.375 8.461 6.875 1 93.75 67 THR B CA 1
ATOM 2844 C C . THR B 1 67 ? 17.906 8.602 5.449 1 93.75 67 THR B C 1
ATOM 2846 O O . THR B 1 67 ? 19.109 8.477 5.211 1 93.75 67 THR B O 1
ATOM 2849 N N . ASN B 1 68 ? 17.031 8.883 4.551 1 91.38 68 ASN B N 1
ATOM 2850 C CA . ASN B 1 68 ? 17.375 8.883 3.133 1 91.38 68 ASN B CA 1
ATOM 2851 C C . ASN B 1 68 ? 18.297 10.055 2.781 1 91.38 68 ASN B C 1
ATOM 2853 O O . ASN B 1 68 ? 17.891 11.219 2.891 1 91.38 68 ASN B O 1
ATOM 2857 N N . GLN B 1 69 ? 19.359 9.797 2.312 1 91.69 69 GLN B N 1
ATOM 2858 C CA . GLN B 1 69 ? 20.359 10.82 2.025 1 91.69 69 GLN B CA 1
ATOM 2859 C C . GLN B 1 69 ? 19.953 11.656 0.812 1 91.69 69 GLN B C 1
ATOM 2861 O O . GLN B 1 69 ? 20.25 12.852 0.751 1 91.69 69 GLN B O 1
ATOM 2866 N N . ASN B 1 70 ? 19.328 11.039 -0.131 1 91.44 70 ASN B N 1
ATOM 2867 C CA . ASN B 1 70 ? 18.875 11.789 -1.298 1 91.44 70 ASN B CA 1
ATOM 2868 C C . ASN B 1 70 ? 17.844 12.844 -0.919 1 91.44 70 ASN B C 1
ATOM 2870 O O . ASN B 1 70 ? 17.844 13.953 -1.456 1 91.44 70 ASN B O 1
ATOM 2874 N N . THR B 1 71 ? 16.969 12.43 -0.012 1 92.94 71 THR B N 1
ATOM 2875 C CA . THR B 1 71 ? 15.977 13.391 0.458 1 92.94 71 THR B CA 1
ATOM 2876 C C . THR B 1 71 ? 16.641 14.555 1.178 1 92.94 71 THR B C 1
ATOM 2878 O O . THR B 1 71 ? 16.266 15.711 0.984 1 92.94 71 THR B O 1
ATOM 2881 N N . LEU B 1 72 ? 17.672 14.305 1.979 1 92.44 72 LEU B N 1
ATOM 2882 C CA . LEU B 1 72 ? 18.406 15.352 2.682 1 92.44 72 LEU B CA 1
ATOM 2883 C C . LEU B 1 72 ? 19.094 16.297 1.694 1 92.44 72 LEU B C 1
ATOM 2885 O O . LEU B 1 72 ? 19.125 17.516 1.908 1 92.44 72 LEU B O 1
ATOM 2889 N N . LYS B 1 73 ? 19.609 15.711 0.651 1 91.38 73 LYS B N 1
ATOM 2890 C CA . LYS B 1 73 ? 20.219 16.516 -0.397 1 91.38 73 LYS B CA 1
ATOM 2891 C C . LYS B 1 73 ? 19.188 17.438 -1.063 1 91.38 73 LYS B C 1
ATOM 2893 O O . LYS B 1 73 ? 19.469 18.609 -1.329 1 91.38 73 LYS B O 1
ATOM 2898 N N . MET B 1 74 ? 18.031 16.922 -1.32 1 93.38 74 MET B N 1
ATOM 2899 C CA . MET B 1 74 ? 16.953 17.703 -1.911 1 93.38 74 MET B CA 1
ATOM 2900 C C . MET B 1 74 ? 16.578 18.875 -1.009 1 93.38 74 MET B C 1
ATOM 2902 O O . MET B 1 74 ? 16.328 19.984 -1.49 1 93.38 74 MET B O 1
ATOM 2906 N N . ILE B 1 75 ? 16.531 18.609 0.292 1 93.06 75 ILE B N 1
ATOM 2907 C CA . ILE B 1 75 ? 16.203 19.656 1.263 1 93.06 75 ILE B CA 1
ATOM 2908 C C . ILE B 1 75 ? 17.266 20.75 1.236 1 93.06 75 ILE B C 1
ATOM 2910 O O . ILE B 1 75 ? 16.938 21.938 1.174 1 93.06 75 ILE B O 1
ATOM 2914 N N . LYS B 1 76 ? 18.484 20.328 1.245 1 90.81 76 LYS B N 1
ATOM 2915 C CA . LYS B 1 76 ? 19.594 21.281 1.214 1 90.81 76 LYS B CA 1
ATOM 2916 C C . LYS B 1 76 ? 19.531 22.172 -0.03 1 90.81 76 LYS B C 1
ATOM 2918 O O . LYS B 1 76 ? 19.719 23.375 0.054 1 90.81 76 LYS B O 1
ATOM 2923 N N . GLU B 1 77 ? 19.281 21.547 -1.143 1 91.81 77 GLU B N 1
ATOM 2924 C CA . GLU B 1 77 ? 19.203 22.281 -2.402 1 91.81 77 GLU B CA 1
ATOM 2925 C C . GLU B 1 77 ? 18.016 23.25 -2.398 1 91.81 77 GLU B C 1
ATOM 2927 O O . GLU B 1 77 ? 18.141 24.375 -2.883 1 91.81 77 GLU B O 1
ATOM 2932 N N . ALA B 1 78 ? 16.938 22.828 -1.862 1 93 78 ALA B N 1
ATOM 2933 C CA . ALA B 1 78 ? 15.766 23.688 -1.78 1 93 78 ALA B CA 1
ATOM 2934 C C . ALA B 1 78 ? 16.016 24.891 -0.88 1 93 78 ALA B C 1
ATOM 2936 O O . ALA B 1 78 ? 15.602 26 -1.189 1 93 78 ALA B O 1
ATOM 2937 N N . LEU B 1 79 ? 16.688 24.688 0.245 1 91.62 79 LEU B N 1
ATOM 2938 C CA . LEU B 1 79 ? 17.016 25.766 1.172 1 91.62 79 LEU B CA 1
ATOM 2939 C C . LEU B 1 79 ? 17.922 26.797 0.508 1 91.62 79 LEU B C 1
ATOM 2941 O O . LEU B 1 79 ? 17.688 28 0.627 1 91.62 79 LEU B O 1
ATOM 2945 N N . LYS B 1 80 ? 18.875 26.297 -0.192 1 88.94 80 LYS B N 1
ATOM 2946 C CA . LYS B 1 80 ? 19.797 27.188 -0.892 1 88.94 80 LYS B CA 1
ATOM 2947 C C . LYS B 1 80 ? 19.078 28.016 -1.947 1 88.94 80 LYS B C 1
ATOM 2949 O O . LYS B 1 80 ? 19.328 29.219 -2.078 1 88.94 80 LYS B O 1
ATOM 2954 N N . ALA B 1 81 ? 18.219 27.391 -2.633 1 92.12 81 ALA B N 1
ATOM 2955 C CA . ALA B 1 81 ? 17.5 28.047 -3.727 1 92.12 81 ALA B CA 1
ATOM 2956 C C . ALA B 1 81 ? 16.266 28.766 -3.217 1 92.12 81 ALA B C 1
ATOM 2958 O O . ALA B 1 81 ? 15.633 29.531 -3.955 1 92.12 81 ALA B O 1
ATOM 2959 N N . GLN B 1 82 ? 15.945 28.531 -1.954 1 91.38 82 GLN B N 1
ATOM 2960 C CA . GLN B 1 82 ? 14.734 29.078 -1.353 1 91.38 82 GLN B CA 1
ATOM 2961 C C . GLN B 1 82 ? 13.508 28.719 -2.191 1 91.38 82 GLN B C 1
ATOM 2963 O O . GLN B 1 82 ? 12.719 29.609 -2.541 1 91.38 82 GLN B O 1
ATOM 2968 N N . THR B 1 83 ? 13.453 27.453 -2.543 1 93.38 83 THR B N 1
ATOM 2969 C CA . THR B 1 83 ? 12.32 26.938 -3.305 1 93.38 83 THR B CA 1
ATOM 2970 C C . THR B 1 83 ? 11.438 26.062 -2.426 1 93.38 83 THR B C 1
ATOM 2972 O O . THR B 1 83 ? 11.867 25.594 -1.366 1 93.38 83 THR B O 1
ATOM 2975 N N . ASN B 1 84 ? 10.242 25.953 -2.904 1 91.25 84 ASN B N 1
ATOM 2976 C CA . ASN B 1 84 ? 9.289 25.109 -2.188 1 91.25 84 ASN B CA 1
ATOM 2977 C C . ASN B 1 84 ? 9.672 23.625 -2.271 1 91.25 84 ASN B C 1
ATOM 2979 O O . ASN B 1 84 ? 10.133 23.156 -3.316 1 91.25 84 ASN B O 1
ATOM 2983 N N . ILE B 1 85 ? 9.469 22.922 -1.163 1 93.12 85 ILE B N 1
ATOM 2984 C CA . ILE B 1 85 ? 9.703 21.484 -1.147 1 93.12 85 ILE B CA 1
ATOM 2985 C C . ILE B 1 85 ? 8.641 20.797 -0.289 1 93.12 85 ILE B C 1
ATOM 2987 O O . ILE B 1 85 ? 8.156 21.359 0.691 1 93.12 85 ILE B O 1
ATOM 2991 N N . ASN B 1 86 ? 8.188 19.672 -0.658 1 94.06 86 ASN B N 1
ATOM 2992 C CA . ASN B 1 86 ? 7.344 18.75 0.088 1 94.06 86 ASN B CA 1
ATOM 2993 C C . ASN B 1 86 ? 7.93 17.344 0.102 1 94.06 86 ASN B C 1
ATOM 2995 O O . ASN B 1 86 ? 8.047 16.703 -0.946 1 94.06 86 ASN B O 1
ATOM 2999 N N . VAL B 1 87 ? 8.328 16.859 1.327 1 95.19 87 VAL B N 1
ATOM 3000 C CA . VAL B 1 87 ? 9.047 15.586 1.346 1 95.19 87 VAL B CA 1
ATOM 3001 C C . VAL B 1 87 ? 8.633 14.773 2.566 1 95.19 87 VAL B C 1
ATOM 3003 O O . VAL B 1 87 ? 8.125 15.32 3.547 1 95.19 87 VAL B O 1
ATOM 3006 N N . ASP B 1 88 ? 8.766 13.539 2.463 1 95 88 ASP B N 1
ATOM 3007 C CA . ASP B 1 88 ? 8.719 12.609 3.582 1 95 88 ASP B CA 1
ATOM 3008 C C . ASP B 1 88 ? 10.117 12.258 4.074 1 95 88 ASP B C 1
ATOM 3010 O O . ASP B 1 88 ? 11.039 12.078 3.268 1 95 88 ASP B O 1
ATOM 3014 N N . LEU B 1 89 ? 10.297 12.211 5.355 1 96.38 89 LEU B N 1
ATOM 3015 C CA . LEU B 1 89 ? 11.617 11.938 5.914 1 96.38 89 LEU B CA 1
ATOM 3016 C C . LEU B 1 89 ? 11.508 11.008 7.121 1 96.38 89 LEU B C 1
ATOM 3018 O O . LEU B 1 89 ? 10.633 11.188 7.969 1 96.38 89 LEU B O 1
ATOM 3022 N N . LEU B 1 90 ? 12.352 10.008 7.137 1 97.19 90 LEU B N 1
ATOM 3023 C CA . LEU B 1 90 ? 12.445 9.125 8.297 1 97.19 90 LEU B CA 1
ATOM 3024 C C . LEU B 1 90 ? 13.336 9.734 9.367 1 97.19 90 LEU B C 1
ATOM 3026 O O . LEU B 1 90 ? 14.508 10.039 9.117 1 97.19 90 LEU B O 1
ATOM 3030 N N . ASN B 1 91 ? 12.789 9.953 10.531 1 97.88 91 ASN B N 1
ATOM 3031 C CA . ASN B 1 91 ? 13.492 10.438 11.711 1 97.88 91 ASN B CA 1
ATOM 3032 C C . ASN B 1 91 ? 13.484 9.406 12.836 1 97.88 91 ASN B C 1
ATOM 3034 O O . ASN B 1 91 ? 12.922 8.32 12.68 1 97.88 91 ASN B O 1
ATOM 3038 N N . TYR B 1 92 ? 14.164 9.789 13.93 1 98.06 92 TYR B N 1
ATOM 3039 C CA . TYR B 1 92 ? 14.242 8.938 15.109 1 98.06 92 TYR B CA 1
ATOM 3040 C C . TYR B 1 92 ? 13.977 9.727 16.375 1 98.06 92 TYR B C 1
ATOM 3042 O O . TYR B 1 92 ? 14.461 10.852 16.531 1 98.06 92 TYR B O 1
ATOM 3050 N N . THR B 1 93 ? 13.219 9.102 17.281 1 98 93 THR B N 1
ATOM 3051 C CA . THR B 1 93 ? 13 9.703 18.594 1 98 93 THR B CA 1
ATOM 3052 C C . THR B 1 93 ? 14.273 9.648 19.438 1 98 93 THR B C 1
ATOM 3054 O O . THR B 1 93 ? 15.25 9.008 19.047 1 98 93 THR B O 1
ATOM 3057 N N . LYS B 1 94 ? 14.242 10.359 20.531 1 96.94 94 LYS B N 1
ATOM 3058 C CA . LYS B 1 94 ? 15.391 10.375 21.438 1 96.94 94 LYS B CA 1
ATOM 3059 C C . LYS B 1 94 ? 15.781 8.969 21.859 1 96.94 94 LYS B C 1
ATOM 3061 O O . LYS B 1 94 ? 16.969 8.664 22.031 1 96.94 94 LYS B O 1
ATOM 3066 N N . ASP B 1 95 ? 14.836 8.031 21.922 1 96.5 95 ASP B N 1
ATOM 3067 C CA . ASP B 1 95 ? 15.094 6.664 22.359 1 96.5 95 ASP B CA 1
ATOM 3068 C C . ASP B 1 95 ? 15.383 5.75 21.172 1 96.5 95 ASP B C 1
ATOM 3070 O O . ASP B 1 95 ? 15.469 4.531 21.328 1 96.5 95 ASP B O 1
ATOM 3074 N N . GLY B 1 96 ? 15.367 6.273 20 1 96.25 96 GLY B N 1
ATOM 3075 C CA . GLY B 1 96 ? 15.82 5.508 18.844 1 96.25 96 GLY B CA 1
ATOM 3076 C C . GLY B 1 96 ? 14.672 4.91 18.031 1 96.25 96 GLY B C 1
ATOM 3077 O O . GLY B 1 96 ? 14.898 4.156 17.094 1 96.25 96 GLY B O 1
ATOM 3078 N N . THR B 1 97 ? 13.469 5.215 18.359 1 96.88 97 THR B N 1
ATOM 3079 C CA . THR B 1 97 ? 12.32 4.691 17.625 1 96.88 97 THR B CA 1
ATOM 3080 C C . THR B 1 97 ? 12.133 5.449 16.312 1 96.88 97 THR B C 1
ATOM 3082 O O . THR B 1 97 ? 12.078 6.68 16.297 1 96.88 97 THR B O 1
ATOM 3085 N N . PRO B 1 98 ? 12.086 4.742 15.195 1 97.12 98 PRO B N 1
ATOM 3086 C CA . PRO B 1 98 ? 11.891 5.434 13.914 1 97.12 98 PRO B CA 1
ATOM 3087 C C . PRO B 1 98 ? 10.477 5.988 13.75 1 97.12 98 PRO B C 1
ATOM 3089 O O . PRO B 1 98 ? 9.508 5.375 14.211 1 97.12 98 PRO B O 1
ATOM 3092 N N . TYR B 1 99 ? 10.32 7.133 13.117 1 97.62 99 TYR B N 1
ATOM 3093 C CA . TYR B 1 99 ? 9.023 7.695 12.75 1 97.62 99 TYR B CA 1
ATOM 3094 C C . TYR B 1 99 ? 9.133 8.531 11.477 1 97.62 99 TYR B C 1
ATOM 3096 O O . TYR B 1 99 ? 10.172 9.141 11.211 1 97.62 99 TYR B O 1
ATOM 3104 N N . TRP B 1 100 ? 8.055 8.547 10.656 1 96.94 100 TRP B N 1
ATOM 3105 C CA . TRP B 1 100 ? 8.008 9.266 9.391 1 96.94 100 TRP B CA 1
ATOM 3106 C C . TRP B 1 100 ? 7.277 10.594 9.547 1 96.94 100 TRP B C 1
ATOM 3108 O O . TRP B 1 100 ? 6.242 10.664 10.211 1 96.94 100 TRP B O 1
ATOM 3118 N N . ILE B 1 101 ? 7.836 11.57 8.914 1 97.12 101 ILE B N 1
ATOM 3119 C CA . ILE B 1 101 ? 7.168 12.867 8.875 1 97.12 101 ILE B CA 1
ATOM 3120 C C . ILE B 1 101 ? 7.02 13.336 7.434 1 97.12 101 ILE B C 1
ATOM 3122 O O . ILE B 1 101 ? 7.867 13.047 6.586 1 97.12 101 ILE B O 1
ATOM 3126 N N . SER B 1 102 ? 5.961 14.008 7.145 1 97 102 SER B N 1
ATOM 3127 C CA . SER B 1 102 ? 5.738 14.742 5.902 1 97 102 SER B CA 1
ATOM 3128 C C . SER B 1 102 ? 5.672 16.234 6.152 1 97 102 SER B C 1
ATOM 3130 O O . SER B 1 102 ? 4.957 16.703 7.047 1 97 102 SER B O 1
ATOM 3132 N N . PHE B 1 103 ? 6.508 17 5.367 1 96.69 103 PHE B N 1
ATOM 3133 C CA . PHE B 1 103 ? 6.527 18.422 5.672 1 96.69 103 PHE B CA 1
ATOM 3134 C C . PHE B 1 103 ? 7.012 19.234 4.469 1 96.69 103 PHE B C 1
ATOM 3136 O O . PHE B 1 103 ? 7.559 18.656 3.52 1 96.69 103 PHE B O 1
ATOM 3143 N N . SER B 1 104 ? 6.699 20.484 4.5 1 95.5 104 SER B N 1
ATOM 3144 C CA . SER B 1 104 ? 7.266 21.516 3.639 1 95.5 104 SER B CA 1
ATOM 3145 C C . SER B 1 104 ? 7.969 22.594 4.457 1 95.5 104 SER B C 1
ATOM 3147 O O . SER B 1 104 ? 7.781 22.688 5.672 1 95.5 104 SER B O 1
ATOM 3149 N N . ILE B 1 105 ? 8.797 23.312 3.812 1 95.94 105 ILE B N 1
ATOM 3150 C CA . ILE B 1 105 ? 9.531 24.375 4.488 1 95.94 105 ILE B CA 1
ATOM 3151 C C . ILE B 1 105 ? 9.008 25.734 4.031 1 95.94 105 ILE B C 1
ATOM 3153 O O . ILE B 1 105 ? 8.812 25.953 2.834 1 95.94 105 ILE B O 1
ATOM 3157 N N . VAL B 1 106 ? 8.781 26.594 5.012 1 97.44 106 VAL B N 1
ATOM 3158 C CA . VAL B 1 106 ? 8.328 27.953 4.742 1 97.44 106 VAL B CA 1
ATOM 3159 C C . VAL B 1 106 ? 9.445 28.938 5.074 1 97.44 106 VAL B C 1
ATOM 3161 O O . VAL B 1 106 ? 10.086 28.828 6.121 1 97.44 106 VAL B O 1
ATOM 3164 N N . TYR B 1 107 ? 9.664 29.844 4.168 1 96.31 107 TYR B N 1
ATOM 3165 C CA . TYR B 1 107 ? 10.664 30.891 4.355 1 96.31 107 TYR B CA 1
ATOM 3166 C C . TYR B 1 107 ? 10.039 32.125 5.004 1 96.31 107 TYR B C 1
ATOM 3168 O O . TYR B 1 107 ? 9.266 32.844 4.363 1 96.31 107 TYR B O 1
ATOM 3176 N N . LEU B 1 108 ? 10.391 32.406 6.238 1 97.12 108 LEU B N 1
ATOM 3177 C CA . LEU B 1 108 ? 9.766 33.438 7.047 1 97.12 108 LEU B CA 1
ATOM 3178 C C . LEU B 1 108 ? 10.602 34.719 7.035 1 97.12 108 LEU B C 1
ATOM 3180 O O . LEU B 1 108 ? 11.781 34.688 7.391 1 97.12 108 LEU B O 1
ATOM 3184 N N . ARG B 1 109 ? 9.938 35.812 6.703 1 95.44 109 ARG B N 1
ATOM 3185 C CA . ARG B 1 109 ? 10.633 37.062 6.488 1 95.44 109 ARG B CA 1
ATOM 3186 C C . ARG B 1 109 ? 10.117 38.156 7.43 1 95.44 109 ARG B C 1
ATOM 3188 O O . ARG B 1 109 ? 8.961 38.094 7.863 1 95.44 109 ARG B O 1
ATOM 3195 N N . ASP B 1 110 ? 10.984 39.125 7.734 1 91.69 110 ASP B N 1
ATOM 3196 C CA . ASP B 1 110 ? 10.555 40.219 8.57 1 91.69 110 ASP B CA 1
ATOM 3197 C C . ASP B 1 110 ? 9.883 41.312 7.73 1 91.69 110 ASP B C 1
ATOM 3199 O O . ASP B 1 110 ? 9.609 41.125 6.547 1 91.69 110 ASP B O 1
ATOM 3203 N N . GLY B 1 111 ? 9.453 42.375 8.469 1 88.25 111 GLY B N 1
ATOM 3204 C CA . GLY B 1 111 ? 8.727 43.469 7.816 1 88.25 111 GLY B CA 1
ATOM 3205 C C . GLY B 1 111 ? 9.508 44.094 6.684 1 88.25 111 GLY B C 1
ATOM 3206 O O . GLY B 1 111 ? 8.922 44.75 5.801 1 88.25 111 GLY B O 1
ATOM 3207 N N . GLN B 1 112 ? 10.844 43.938 6.707 1 92.5 112 GLN B N 1
ATOM 3208 C CA . GLN B 1 112 ? 11.695 44.531 5.68 1 92.5 112 GLN B CA 1
ATOM 3209 C C . GLN B 1 112 ? 11.977 43.531 4.562 1 92.5 112 GLN B C 1
ATOM 3211 O O . GLN B 1 112 ? 12.688 43.844 3.605 1 92.5 112 GLN B O 1
ATOM 3216 N N . GLY B 1 113 ? 11.547 42.344 4.625 1 91.38 113 GLY B N 1
ATOM 3217 C CA . GLY B 1 113 ? 11.695 41.344 3.59 1 91.38 113 GLY B CA 1
ATOM 3218 C C . GLY B 1 113 ? 12.906 40.469 3.803 1 91.38 113 GLY B C 1
ATOM 3219 O O . GLY B 1 113 ? 13.203 39.594 2.977 1 91.38 113 GLY B O 1
ATOM 3220 N N . ASN B 1 114 ? 13.547 40.656 4.949 1 92.69 114 ASN B N 1
ATOM 3221 C CA . ASN B 1 114 ? 14.711 39.812 5.227 1 92.69 114 ASN B CA 1
ATOM 3222 C C . ASN B 1 114 ? 14.312 38.438 5.746 1 92.69 114 ASN B C 1
ATOM 3224 O O . ASN B 1 114 ? 13.43 38.312 6.59 1 92.69 114 ASN B O 1
ATOM 3228 N N . LEU B 1 115 ? 14.977 37.438 5.16 1 93.5 115 LEU B N 1
ATOM 3229 C CA . LEU B 1 115 ? 14.758 36.062 5.637 1 93.5 115 LEU B CA 1
ATOM 3230 C C . LEU B 1 115 ? 15.328 35.875 7.039 1 93.5 115 LEU B C 1
ATOM 3232 O O . LEU B 1 115 ? 16.531 36.031 7.25 1 93.5 115 LEU B O 1
ATOM 3236 N N . CYS B 1 116 ? 14.5 35.531 8.039 1 94.62 116 CYS B N 1
ATOM 3237 C CA . CYS B 1 116 ? 14.93 35.469 9.43 1 94.62 116 CYS B CA 1
ATOM 3238 C C . CYS B 1 116 ? 14.82 34.062 9.977 1 94.62 116 CYS B C 1
ATOM 3240 O O . CYS B 1 116 ? 15.688 33.594 10.727 1 94.62 116 CYS B O 1
ATOM 3242 N N . TYR B 1 117 ? 13.766 33.344 9.555 1 96.5 117 TYR B N 1
ATOM 3243 C CA . TYR B 1 117 ? 13.5 32.031 10.102 1 96.5 117 TYR B CA 1
ATOM 3244 C C . TYR B 1 117 ? 13.031 31.062 9.008 1 96.5 117 TYR B C 1
ATOM 3246 O O . TYR B 1 117 ? 12.672 31.5 7.91 1 96.5 117 TYR B O 1
ATOM 3254 N N . LEU B 1 118 ? 13.156 29.828 9.281 1 96.12 118 LEU B N 1
ATOM 3255 C CA . LEU B 1 118 ? 12.5 28.734 8.555 1 96.12 118 LEU B CA 1
ATOM 3256 C C . LEU B 1 118 ? 11.469 28.047 9.445 1 96.12 118 LEU B C 1
ATOM 3258 O O . LEU B 1 118 ? 11.711 27.828 10.633 1 96.12 118 LEU B O 1
ATOM 3262 N N . GLY B 1 119 ? 10.344 27.797 8.852 1 97.62 119 GLY B N 1
ATOM 3263 C CA . GLY B 1 119 ? 9.305 27.094 9.586 1 97.62 119 GLY B CA 1
ATOM 3264 C C . GLY B 1 119 ? 8.82 25.844 8.875 1 97.62 119 GLY B C 1
ATOM 3265 O O . GLY B 1 119 ? 8.766 25.797 7.645 1 97.62 119 GLY B O 1
ATOM 3266 N N . ALA B 1 120 ? 8.453 24.859 9.68 1 97.62 120 ALA B N 1
ATOM 3267 C CA . ALA B 1 120 ? 7.871 23.656 9.117 1 97.62 120 ALA B CA 1
ATOM 3268 C C . ALA B 1 120 ? 6.777 23.094 10.023 1 97.62 120 ALA B C 1
ATOM 3270 O O . ALA B 1 120 ? 6.918 23.094 11.25 1 97.62 120 ALA B O 1
ATOM 3271 N N . ILE B 1 121 ? 5.695 22.703 9.43 1 97.88 121 ILE B N 1
ATOM 3272 C CA . ILE B 1 121 ? 4.684 21.859 10.055 1 97.88 121 ILE B CA 1
ATOM 3273 C C . ILE B 1 121 ? 4.824 20.422 9.555 1 97.88 121 ILE B C 1
ATOM 3275 O O . ILE B 1 121 ? 4.809 20.188 8.344 1 97.88 121 ILE B O 1
ATOM 3279 N N . GLU B 1 122 ? 4.977 19.547 10.484 1 97.5 122 GLU B N 1
ATOM 3280 C CA . GLU B 1 122 ? 5.32 18.172 10.133 1 97.5 122 GLU B CA 1
ATOM 3281 C C . GLU B 1 122 ? 4.238 17.203 10.586 1 97.5 122 GLU B C 1
ATOM 3283 O O . GLU B 1 122 ? 3.918 17.125 11.773 1 97.5 122 GLU B O 1
ATOM 3288 N N . LYS B 1 123 ? 3.734 16.453 9.688 1 96.88 123 LYS B N 1
ATOM 3289 C CA . LYS B 1 123 ? 2.725 15.445 9.984 1 96.88 123 LYS B CA 1
ATOM 3290 C C . LYS B 1 123 ? 3.365 14.078 10.211 1 96.88 123 LYS B C 1
ATOM 3292 O O . LYS B 1 123 ? 4.215 13.648 9.422 1 96.88 123 LYS B O 1
ATOM 3297 N N . ASP B 1 124 ? 2.965 13.461 11.344 1 96.31 124 ASP B N 1
ATOM 3298 C CA . ASP B 1 124 ? 3.365 12.07 11.562 1 96.31 124 ASP B CA 1
ATOM 3299 C C . ASP B 1 124 ? 2.607 11.125 10.633 1 96.31 124 ASP B C 1
ATOM 3301 O O . ASP B 1 124 ? 1.4 10.93 10.789 1 96.31 124 ASP B O 1
ATOM 3305 N N . ILE B 1 125 ? 3.379 10.594 9.719 1 95.06 125 ILE B N 1
ATOM 3306 C CA . ILE B 1 125 ? 2.727 9.719 8.75 1 95.06 125 ILE B CA 1
ATOM 3307 C C . ILE B 1 125 ? 3.225 8.281 8.938 1 95.06 125 ILE B C 1
ATOM 3309 O O . ILE B 1 125 ? 3.252 7.5 7.988 1 95.06 125 ILE B O 1
ATOM 3313 N N . THR B 1 126 ? 3.678 7.934 10.086 1 95.19 126 THR B N 1
ATOM 3314 C CA . THR B 1 126 ? 4.262 6.633 10.383 1 95.19 126 THR B CA 1
ATOM 3315 C C . THR B 1 126 ? 3.258 5.516 10.117 1 95.19 126 THR B C 1
ATOM 3317 O O . THR B 1 126 ? 3.576 4.527 9.453 1 95.19 126 THR B O 1
ATOM 3320 N N . ALA B 1 127 ? 2.076 5.617 10.586 1 91.81 127 ALA B N 1
ATOM 3321 C CA . ALA B 1 127 ? 1.05 4.59 10.438 1 91.81 127 ALA B CA 1
ATOM 3322 C C . ALA B 1 127 ? 0.739 4.34 8.961 1 91.81 127 ALA B C 1
ATOM 3324 O O . ALA B 1 127 ? 0.605 3.191 8.531 1 91.81 127 ALA B O 1
ATOM 3325 N N . LEU B 1 128 ? 0.633 5.438 8.242 1 90.25 128 LEU B N 1
ATOM 3326 C CA . LEU B 1 128 ? 0.328 5.332 6.82 1 90.25 128 LEU B CA 1
ATOM 3327 C C . LEU B 1 128 ? 1.467 4.652 6.07 1 90.25 128 LEU B C 1
ATOM 3329 O O . LEU B 1 128 ? 1.228 3.803 5.207 1 90.25 128 LEU B O 1
ATOM 3333 N N . LYS B 1 129 ? 2.691 5.051 6.363 1 91.38 129 LYS B N 1
ATOM 3334 C CA . LYS B 1 129 ? 3.867 4.453 5.738 1 91.38 129 LYS B CA 1
ATOM 3335 C C . LYS B 1 129 ? 3.969 2.967 6.066 1 91.38 129 LYS B C 1
ATOM 3337 O O . LYS B 1 129 ? 4.285 2.154 5.195 1 91.38 129 LYS B O 1
ATOM 3342 N N . ASN B 1 130 ? 3.707 2.586 7.262 1 89.62 130 ASN B N 1
ATOM 3343 C CA . ASN B 1 130 ? 3.732 1.186 7.672 1 89.62 130 ASN B CA 1
ATOM 3344 C C . ASN B 1 130 ? 2.674 0.368 6.934 1 89.62 130 ASN B C 1
ATOM 3346 O O . ASN B 1 130 ? 2.932 -0.766 6.527 1 89.62 130 ASN B O 1
ATOM 3350 N N . LEU B 1 131 ? 1.524 0.909 6.789 1 86.12 131 LEU B N 1
ATOM 3351 C CA . LEU B 1 131 ? 0.473 0.244 6.027 1 86.12 131 LEU B CA 1
ATOM 3352 C C . LEU B 1 131 ? 0.906 0.027 4.582 1 86.12 131 LEU B C 1
ATOM 3354 O O . LEU B 1 131 ? 0.723 -1.062 4.031 1 86.12 131 LEU B O 1
ATOM 3358 N N . ASN B 1 132 ? 1.437 1.065 3.979 1 84 132 ASN B N 1
ATOM 3359 C CA . ASN B 1 132 ? 1.936 0.968 2.611 1 84 132 ASN B CA 1
ATOM 3360 C C . ASN B 1 132 ? 2.988 -0.129 2.475 1 84 132 ASN B C 1
ATOM 3362 O O . ASN B 1 132 ? 2.986 -0.878 1.496 1 84 132 ASN B O 1
ATOM 3366 N N . PHE B 1 133 ? 3.867 -0.18 3.424 1 80.81 133 PHE B N 1
ATOM 3367 C CA . PHE B 1 133 ? 4.914 -1.196 3.424 1 80.81 133 PHE B CA 1
ATOM 3368 C C . PHE B 1 133 ? 4.309 -2.594 3.498 1 80.81 133 PHE B C 1
ATOM 3370 O O . PHE B 1 133 ? 4.691 -3.482 2.732 1 80.81 133 PHE B O 1
ATOM 3377 N N . LYS B 1 134 ? 3.34 -2.75 4.344 1 80.44 134 LYS B N 1
ATOM 3378 C CA . LYS B 1 134 ? 2.68 -4.043 4.492 1 80.44 134 LYS B CA 1
ATOM 3379 C C . LYS B 1 134 ? 1.954 -4.441 3.211 1 80.44 134 LYS B C 1
ATOM 3381 O O . LYS B 1 134 ? 2.045 -5.59 2.771 1 80.44 134 LYS B O 1
ATOM 3386 N N . LEU B 1 135 ? 1.319 -3.541 2.627 1 78.44 135 LEU B N 1
ATOM 3387 C CA . LEU B 1 135 ? 0.593 -3.793 1.388 1 78.44 135 LEU B CA 1
ATOM 3388 C C . LEU B 1 135 ? 1.556 -4.121 0.251 1 78.44 135 LEU B C 1
ATOM 3390 O O . LEU B 1 135 ? 1.282 -5.008 -0.562 1 78.44 135 LEU B O 1
ATOM 3394 N N . SER B 1 136 ? 2.641 -3.438 0.211 1 77.44 136 SER B N 1
ATOM 3395 C CA . SER B 1 136 ? 3.66 -3.68 -0.804 1 77.44 136 SER B CA 1
ATOM 3396 C C . SER B 1 136 ? 4.27 -5.07 -0.657 1 77.44 136 SER B C 1
ATOM 3398 O O . SER B 1 136 ? 4.441 -5.785 -1.646 1 77.44 136 SER B O 1
ATOM 3400 N N . GLU B 1 137 ? 4.523 -5.395 0.58 1 75.19 137 GLU B N 1
ATOM 3401 C CA . GLU B 1 137 ? 5.078 -6.723 0.834 1 75.19 137 GLU B CA 1
ATOM 3402 C C . GLU B 1 137 ? 4.094 -7.816 0.43 1 75.19 137 GLU B C 1
ATOM 3404 O O . GLU B 1 137 ? 4.488 -8.828 -0.159 1 75.19 137 GLU B O 1
ATOM 3409 N N . LYS B 1 138 ? 2.918 -7.555 0.746 1 73.88 138 LYS B N 1
ATOM 3410 C CA . LYS B 1 138 ? 1.876 -8.516 0.383 1 73.88 138 LYS B CA 1
ATOM 3411 C C . LYS B 1 138 ? 1.761 -8.656 -1.132 1 73.88 138 LYS B C 1
ATOM 3413 O O . LYS B 1 138 ? 1.476 -9.742 -1.64 1 73.88 138 LYS B O 1
ATOM 3418 N N . ALA B 1 139 ? 2.086 -7.598 -1.718 1 75.81 139 ALA B N 1
ATOM 3419 C CA . ALA B 1 139 ? 1.991 -7.598 -3.176 1 75.81 139 ALA B CA 1
ATOM 3420 C C . ALA B 1 139 ? 3.189 -8.305 -3.805 1 75.81 139 ALA B C 1
ATOM 3422 O O . ALA B 1 139 ? 3.119 -8.758 -4.949 1 75.81 139 ALA B O 1
ATOM 3423 N N . LYS B 1 140 ? 4.211 -8.445 -3.047 1 83.62 140 LYS B N 1
ATOM 3424 C CA . LYS B 1 140 ? 5.449 -8.969 -3.613 1 83.62 140 LYS B CA 1
ATOM 3425 C C . LYS B 1 140 ? 5.586 -10.461 -3.35 1 83.62 140 LYS B C 1
ATOM 3427 O O . LYS B 1 140 ? 6.371 -11.148 -4.012 1 83.62 140 LYS B O 1
ATOM 3432 N N . THR B 1 141 ? 4.867 -10.938 -2.381 1 86.88 141 THR B N 1
ATOM 3433 C CA . THR B 1 141 ? 5.098 -12.305 -1.942 1 86.88 141 THR B CA 1
ATOM 3434 C C . THR B 1 141 ? 3.867 -13.172 -2.199 1 86.88 141 THR B C 1
ATOM 3436 O O . THR B 1 141 ? 2.764 -12.648 -2.375 1 86.88 141 THR B O 1
ATOM 3439 N N . ASP B 1 142 ? 4.184 -14.469 -2.26 1 85.12 142 ASP B N 1
ATOM 3440 C CA . ASP B 1 142 ? 3.117 -15.469 -2.279 1 85.12 142 ASP B CA 1
ATOM 3441 C C . ASP B 1 142 ? 2.529 -15.672 -0.886 1 85.12 142 ASP B C 1
ATOM 3443 O O . ASP B 1 142 ? 3.254 -16 0.056 1 85.12 142 ASP B O 1
ATOM 3447 N N . PRO B 1 143 ? 1.296 -15.484 -0.757 1 76.62 143 PRO B N 1
ATOM 3448 C CA . PRO B 1 143 ? 0.704 -15.484 0.583 1 76.62 143 PRO B CA 1
ATOM 3449 C C . PRO B 1 143 ? 0.808 -16.844 1.275 1 76.62 143 PRO B C 1
ATOM 3451 O O . PRO B 1 143 ? 0.788 -16.906 2.506 1 76.62 143 PRO B O 1
ATOM 3454 N N . LEU B 1 144 ? 0.942 -17.891 0.528 1 83.25 144 LEU B N 1
ATOM 3455 C CA . LEU B 1 144 ? 0.993 -19.219 1.118 1 83.25 144 LEU B CA 1
ATOM 3456 C C . LEU B 1 144 ? 2.385 -19.531 1.664 1 83.25 144 LEU B C 1
ATOM 3458 O O . LEU B 1 144 ? 2.521 -20.078 2.758 1 83.25 144 LEU B O 1
ATOM 3462 N N . THR B 1 145 ? 3.389 -19.125 0.942 1 93.44 145 THR B N 1
ATOM 3463 C CA . THR B 1 145 ? 4.734 -19.594 1.245 1 93.44 145 THR B CA 1
ATOM 3464 C C . THR B 1 145 ? 5.617 -18.453 1.721 1 93.44 145 THR B C 1
ATOM 3466 O O . THR B 1 145 ? 6.711 -18.672 2.248 1 93.44 145 THR B O 1
ATOM 3469 N N . ASN B 1 146 ? 5.223 -17.219 1.45 1 89.94 146 ASN B N 1
ATOM 3470 C CA . ASN B 1 146 ? 5.895 -16 1.883 1 89.94 146 ASN B CA 1
ATOM 3471 C C . ASN B 1 146 ? 7.18 -15.758 1.098 1 89.94 146 ASN B C 1
ATOM 3473 O O . ASN B 1 146 ? 7.973 -14.883 1.449 1 89.94 146 ASN B O 1
ATOM 3477 N N . VAL B 1 147 ? 7.441 -16.562 0.098 1 94.75 147 VAL B N 1
ATOM 3478 C CA . VAL B 1 147 ? 8.523 -16.234 -0.825 1 94.75 147 VAL B CA 1
ATOM 3479 C C . VAL B 1 147 ? 8.008 -15.289 -1.911 1 94.75 147 VAL B C 1
ATOM 3481 O O . VAL B 1 147 ? 6.801 -15.055 -2.014 1 94.75 147 VAL B O 1
ATOM 3484 N N . TYR B 1 148 ? 8.945 -14.727 -2.65 1 93.19 148 TYR B N 1
ATOM 3485 C CA . TYR B 1 148 ? 8.539 -13.766 -3.666 1 93.19 148 TYR B CA 1
ATOM 3486 C C . TYR B 1 148 ? 7.641 -14.422 -4.711 1 93.19 148 TYR B C 1
ATOM 3488 O O . TYR B 1 148 ? 7.734 -15.625 -4.949 1 93.19 148 TYR B O 1
ATOM 3496 N N . ASN B 1 149 ? 6.789 -13.633 -5.289 1 88.44 149 ASN B N 1
ATOM 3497 C CA . ASN B 1 149 ? 5.848 -14.156 -6.273 1 88.44 149 ASN B CA 1
ATOM 3498 C C . ASN B 1 149 ? 6.406 -14.07 -7.691 1 88.44 149 ASN B C 1
ATOM 3500 O O . ASN B 1 149 ? 7.551 -13.656 -7.887 1 88.44 149 ASN B O 1
ATOM 3504 N N . GLN B 1 150 ? 5.664 -14.492 -8.648 1 86.88 150 GLN B N 1
ATOM 3505 C CA . GLN B 1 150 ? 6.078 -14.57 -10.047 1 86.88 150 GLN B CA 1
ATOM 3506 C C . GLN B 1 150 ? 6.43 -13.188 -10.594 1 86.88 150 GLN B C 1
ATOM 3508 O O . GLN B 1 150 ? 7.422 -13.031 -11.312 1 86.88 150 GLN B O 1
ATOM 3513 N N . GLU B 1 151 ? 5.598 -12.266 -10.273 1 82.81 151 GLU B N 1
ATOM 3514 C CA . GLU B 1 151 ? 5.859 -10.906 -10.742 1 82.81 151 GLU B CA 1
ATOM 3515 C C . GLU B 1 151 ? 7.25 -10.438 -10.328 1 82.81 151 GLU B C 1
ATOM 3517 O O . GLU B 1 151 ? 7.977 -9.852 -11.125 1 82.81 151 GLU B O 1
ATOM 3522 N N . ASN B 1 152 ? 7.496 -10.711 -9.086 1 90.06 152 ASN B N 1
ATOM 3523 C CA . ASN B 1 152 ? 8.789 -10.273 -8.57 1 90.06 152 ASN B CA 1
ATOM 3524 C C . ASN B 1 152 ? 9.93 -11.102 -9.156 1 90.06 152 ASN B C 1
ATOM 3526 O O . ASN B 1 152 ? 11.078 -10.664 -9.164 1 90.06 152 ASN B O 1
ATOM 3530 N N . PHE B 1 153 ? 9.664 -12.281 -9.625 1 93.62 153 PHE B N 1
ATOM 3531 C CA . PHE B 1 153 ? 10.656 -13.047 -10.367 1 93.62 153 PHE B CA 1
ATOM 3532 C C . PHE B 1 153 ? 11.133 -12.281 -11.594 1 93.62 153 PHE B C 1
ATOM 3534 O O . PHE B 1 153 ? 12.336 -12.164 -11.828 1 93.62 153 PHE B O 1
ATOM 3541 N N . PHE B 1 154 ? 10.211 -11.742 -12.297 1 89.44 154 PHE B N 1
ATOM 3542 C CA . PHE B 1 154 ? 10.562 -11.039 -13.531 1 89.44 154 PHE B CA 1
ATOM 3543 C C . PHE B 1 154 ? 11.273 -9.727 -13.219 1 89.44 154 PHE B C 1
ATOM 3545 O O . PHE B 1 154 ? 12.234 -9.359 -13.891 1 89.44 154 PHE B O 1
ATOM 3552 N N . ILE B 1 155 ? 10.844 -9.07 -12.172 1 88.12 155 ILE B N 1
ATOM 3553 C CA . ILE B 1 155 ? 11.453 -7.801 -11.797 1 88.12 155 ILE B CA 1
ATOM 3554 C C . ILE B 1 155 ? 12.898 -8.039 -11.359 1 88.12 155 ILE B C 1
ATOM 3556 O O . ILE B 1 155 ? 13.836 -7.477 -11.938 1 88.12 155 ILE B O 1
ATOM 3560 N N . ALA B 1 156 ? 13.07 -8.922 -10.422 1 93.12 156 ALA B N 1
ATOM 3561 C CA . ALA B 1 156 ? 14.398 -9.219 -9.891 1 93.12 156 ALA B CA 1
ATOM 3562 C C . ALA B 1 156 ? 15.281 -9.867 -10.953 1 93.12 156 ALA B C 1
ATOM 3564 O O . ALA B 1 156 ? 16.469 -9.578 -11.031 1 93.12 156 ALA B O 1
ATOM 3565 N N . GLY B 1 157 ? 14.703 -10.742 -11.703 1 95.5 157 GLY B N 1
ATOM 3566 C CA . GLY B 1 157 ? 15.445 -11.422 -12.758 1 95.5 157 GLY B CA 1
ATOM 3567 C C . GLY B 1 157 ? 16 -10.469 -13.805 1 95.5 157 GLY B C 1
ATOM 3568 O O . GLY B 1 157 ? 17.172 -10.562 -14.18 1 95.5 157 GLY B O 1
ATOM 3569 N N . ASN B 1 158 ? 15.188 -9.586 -14.258 1 93.19 158 ASN B N 1
ATOM 3570 C CA . ASN B 1 158 ? 15.648 -8.633 -15.266 1 93.19 158 ASN B CA 1
ATOM 3571 C C . ASN B 1 158 ? 16.688 -7.68 -14.711 1 93.19 158 ASN B C 1
ATOM 3573 O O . ASN B 1 158 ? 17.609 -7.273 -15.422 1 93.19 158 ASN B O 1
ATOM 3577 N N . GLU B 1 159 ? 16.531 -7.297 -13.469 1 92.31 159 GLU B N 1
ATOM 3578 C CA . GLU B 1 159 ? 17.562 -6.508 -12.805 1 92.31 159 GLU B CA 1
ATOM 3579 C C . GLU B 1 159 ? 18.891 -7.266 -12.742 1 92.31 159 GLU B C 1
ATOM 3581 O O . GLU B 1 159 ? 19.953 -6.684 -12.945 1 92.31 159 GLU B O 1
ATOM 3586 N N . ALA B 1 160 ? 18.828 -8.539 -12.453 1 94.25 160 ALA B N 1
ATOM 3587 C CA . ALA B 1 160 ? 20.016 -9.375 -12.391 1 94.25 160 ALA B CA 1
ATOM 3588 C C . ALA B 1 160 ? 20.703 -9.461 -13.75 1 94.25 160 ALA B C 1
ATOM 3590 O O . ALA B 1 160 ? 21.938 -9.414 -13.836 1 94.25 160 ALA B O 1
ATOM 3591 N N . ILE B 1 161 ? 19.969 -9.578 -14.797 1 94.5 161 ILE B N 1
ATOM 3592 C CA . ILE B 1 161 ? 20.516 -9.672 -16.141 1 94.5 161 ILE B CA 1
ATOM 3593 C C . ILE B 1 161 ? 21.172 -8.344 -16.531 1 94.5 161 ILE B C 1
ATOM 3595 O O . ILE B 1 161 ? 22.234 -8.32 -17.172 1 94.5 161 ILE B O 1
ATOM 3599 N N . LYS B 1 162 ? 20.531 -7.262 -16.172 1 91.75 162 LYS B N 1
ATOM 3600 C CA . LYS B 1 162 ? 21.125 -5.953 -16.391 1 91.75 162 LYS B CA 1
ATOM 3601 C C . LYS B 1 162 ? 22.484 -5.84 -15.711 1 91.75 162 LYS B C 1
ATOM 3603 O O . LYS B 1 162 ? 23.453 -5.363 -16.312 1 91.75 162 LYS B O 1
ATOM 3608 N N . ASN B 1 163 ? 22.484 -6.273 -14.508 1 91.75 163 ASN B N 1
ATOM 3609 C CA . ASN B 1 163 ? 23.734 -6.25 -13.742 1 91.75 163 ASN B CA 1
ATOM 3610 C C . ASN B 1 163 ? 24.797 -7.148 -14.367 1 91.75 163 ASN B C 1
ATOM 3612 O O . ASN B 1 163 ? 25.984 -6.844 -14.305 1 91.75 163 ASN B O 1
ATOM 3616 N N . PHE B 1 164 ? 24.453 -8.25 -14.906 1 94.31 164 PHE B N 1
ATOM 3617 C CA . PHE B 1 164 ? 25.359 -9.156 -15.609 1 94.31 164 PHE B CA 1
ATOM 3618 C C . PHE B 1 164 ? 26.047 -8.445 -16.766 1 94.31 164 PHE B C 1
ATOM 3620 O O . PHE B 1 164 ? 27.266 -8.57 -16.938 1 94.31 164 PHE B O 1
ATOM 3627 N N . HIS B 1 165 ? 25.297 -7.676 -17.469 1 92.44 165 HIS B N 1
ATOM 3628 C CA . HIS B 1 165 ? 25.859 -6.977 -18.609 1 92.44 165 HIS B CA 1
ATOM 3629 C C . HIS B 1 165 ? 26.719 -5.797 -18.172 1 92.44 165 HIS B C 1
ATOM 3631 O O . HIS B 1 165 ? 27.719 -5.477 -18.828 1 92.44 165 HIS B O 1
ATOM 3637 N N . GLN B 1 166 ? 26.344 -5.238 -17.078 1 91.94 166 GLN B N 1
ATOM 3638 C CA . GLN B 1 166 ? 27.062 -4.055 -16.609 1 91.94 166 GLN B CA 1
ATOM 3639 C C . GLN B 1 166 ? 28.297 -4.441 -15.828 1 91.94 166 GLN B C 1
ATOM 3641 O O . GLN B 1 166 ? 29.344 -3.801 -15.961 1 91.94 166 GLN B O 1
ATOM 3646 N N . ASN B 1 167 ? 28.234 -5.5 -14.984 1 91.75 167 ASN B N 1
ATOM 3647 C CA . ASN B 1 167 ? 29.312 -5.805 -14.047 1 91.75 167 ASN B CA 1
ATOM 3648 C C . ASN B 1 167 ? 29.844 -7.215 -14.25 1 91.75 167 ASN B C 1
ATOM 3650 O O . ASN B 1 167 ? 30.703 -7.68 -13.484 1 91.75 167 ASN B O 1
ATOM 3654 N N . GLN B 1 168 ? 29.297 -7.965 -15.148 1 90.06 168 GLN B N 1
ATOM 3655 C CA . GLN B 1 168 ? 29.719 -9.32 -15.484 1 90.06 168 GLN B CA 1
ATOM 3656 C C . GLN B 1 168 ? 29.516 -10.273 -14.312 1 90.06 168 GLN B C 1
ATOM 3658 O O . GLN B 1 168 ? 30.312 -11.188 -14.102 1 90.06 168 GLN B O 1
ATOM 3663 N N . GLU B 1 169 ? 28.562 -9.914 -13.539 1 91.94 169 GLU B N 1
ATOM 3664 C CA . GLU B 1 169 ? 28.188 -10.812 -12.453 1 91.94 169 GLU B CA 1
ATOM 3665 C C . GLU B 1 169 ? 27.219 -11.891 -12.945 1 91.94 169 GLU B C 1
ATOM 3667 O O . GLU B 1 169 ? 26.047 -11.625 -13.18 1 91.94 169 GLU B O 1
ATOM 3672 N N . ALA B 1 170 ? 27.719 -13.125 -13.023 1 94.94 170 ALA B N 1
ATOM 3673 C CA . ALA B 1 170 ? 26.922 -14.219 -13.586 1 94.94 170 ALA B CA 1
ATOM 3674 C C . ALA B 1 170 ? 25.656 -14.453 -12.773 1 94.94 170 ALA B C 1
ATOM 3676 O O . ALA B 1 170 ? 25.672 -14.336 -11.547 1 94.94 170 ALA B O 1
ATOM 3677 N N . VAL B 1 171 ? 24.578 -14.773 -13.461 1 96.88 171 VAL B N 1
ATOM 3678 C CA . VAL B 1 171 ? 23.281 -15.062 -12.844 1 96.88 171 VAL B CA 1
ATOM 3679 C C . VAL B 1 171 ? 22.984 -16.547 -12.953 1 96.88 171 VAL B C 1
ATOM 3681 O O . VAL B 1 171 ? 22.984 -17.109 -14.055 1 96.88 171 VAL B O 1
ATOM 3684 N N . GLY B 1 172 ? 22.812 -17.188 -11.812 1 97.81 172 GLY B N 1
ATOM 3685 C CA . GLY B 1 172 ? 22.344 -18.578 -11.789 1 97.81 172 GLY B CA 1
ATOM 3686 C C . GLY B 1 172 ? 20.859 -18.688 -11.547 1 97.81 172 GLY B C 1
ATOM 3687 O O . GLY B 1 172 ? 20.297 -17.938 -10.742 1 97.81 172 GLY B O 1
ATOM 3688 N N . LEU B 1 173 ? 20.219 -19.641 -12.289 1 98.06 173 LEU B N 1
ATOM 3689 C CA . LEU B 1 173 ? 18.781 -19.875 -12.133 1 98.06 173 LEU B CA 1
ATOM 3690 C C . LEU B 1 173 ? 18.5 -21.344 -11.914 1 98.06 173 LEU B C 1
ATOM 3692 O O . LEU B 1 173 ? 18.984 -22.203 -12.672 1 98.06 173 LEU B O 1
ATOM 3696 N N . LEU B 1 174 ? 17.844 -21.641 -10.82 1 98.38 174 LEU B N 1
ATOM 3697 C CA . LEU B 1 174 ? 17.203 -22.938 -10.656 1 98.38 174 LEU B CA 1
ATOM 3698 C C . LEU B 1 174 ? 15.688 -22.812 -10.82 1 98.38 174 LEU B C 1
ATOM 3700 O O . LEU B 1 174 ? 15.062 -21.938 -10.219 1 98.38 174 LEU B O 1
ATOM 3704 N N . PHE B 1 175 ? 15.094 -23.609 -11.68 1 97.25 175 PHE B N 1
ATOM 3705 C CA . PHE B 1 175 ? 13.656 -23.719 -11.898 1 97.25 175 PHE B CA 1
ATOM 3706 C C . PHE B 1 175 ? 13.18 -25.141 -11.625 1 97.25 175 PHE B C 1
ATOM 3708 O O . PHE B 1 175 ? 13.727 -26.109 -12.164 1 97.25 175 PHE B O 1
ATOM 3715 N N . PHE B 1 176 ? 12.172 -25.219 -10.703 1 96.5 176 PHE B N 1
ATOM 3716 C CA . PHE B 1 176 ? 11.859 -26.578 -10.312 1 96.5 176 PHE B CA 1
ATOM 3717 C C . PHE B 1 176 ? 10.398 -26.703 -9.891 1 96.5 176 PHE B C 1
ATOM 3719 O O . PHE B 1 176 ? 9.727 -25.703 -9.656 1 96.5 176 PHE B O 1
ATOM 3726 N N . ASP B 1 177 ? 9.883 -27.859 -9.859 1 93.5 177 ASP B N 1
ATOM 3727 C CA . ASP B 1 177 ? 8.5 -28.141 -9.484 1 93.5 177 ASP B CA 1
ATOM 3728 C C . ASP B 1 177 ? 8.414 -29.375 -8.578 1 93.5 177 ASP B C 1
ATOM 3730 O O . ASP B 1 177 ? 9.32 -30.203 -8.586 1 93.5 177 ASP B O 1
ATOM 3734 N N . VAL B 1 178 ? 7.355 -29.453 -7.852 1 95.25 178 VAL B N 1
ATOM 3735 C CA . VAL B 1 178 ? 7.066 -30.609 -7.023 1 95.25 178 VAL B CA 1
ATOM 3736 C C . VAL B 1 178 ? 6.516 -31.734 -7.898 1 95.25 178 VAL B C 1
ATOM 3738 O O . VAL B 1 178 ? 5.539 -31.547 -8.625 1 95.25 178 VAL B O 1
ATOM 3741 N N . ASP B 1 179 ? 7.141 -32.875 -7.793 1 93.75 179 ASP B N 1
ATOM 3742 C CA . ASP B 1 179 ? 6.719 -34 -8.609 1 93.75 179 ASP B CA 1
ATOM 3743 C C . ASP B 1 179 ? 5.375 -34.562 -8.141 1 93.75 179 ASP B C 1
ATOM 3745 O O . ASP B 1 179 ? 5.176 -34.812 -6.949 1 93.75 179 ASP B O 1
ATOM 3749 N N . ASP B 1 180 ? 4.449 -34.75 -9.141 1 89.81 180 ASP B N 1
ATOM 3750 C CA . ASP B 1 180 ? 3.148 -35.375 -8.938 1 89.81 180 ASP B CA 1
ATOM 3751 C C . ASP B 1 180 ? 2.307 -34.594 -7.934 1 89.81 180 ASP B C 1
ATOM 3753 O O . ASP B 1 180 ? 1.619 -35.188 -7.098 1 89.81 180 ASP B O 1
ATOM 3757 N N . PHE B 1 181 ? 2.434 -33.344 -8 1 89.88 181 PHE B N 1
ATOM 3758 C CA . PHE B 1 181 ? 1.776 -32.5 -7.004 1 89.88 181 PHE B CA 1
ATOM 3759 C C . PHE B 1 181 ? 0.261 -32.625 -7.105 1 89.88 181 PHE B C 1
ATOM 3761 O O . PHE B 1 181 ? -0.435 -32.656 -6.09 1 89.88 181 PHE B O 1
ATOM 3768 N N . LYS B 1 182 ? -0.209 -32.625 -8.289 1 80.56 182 LYS B N 1
ATOM 3769 C CA . LYS B 1 182 ? -1.649 -32.781 -8.453 1 80.56 182 LYS B CA 1
ATOM 3770 C C . LYS B 1 182 ? -2.127 -34.094 -7.805 1 80.56 182 LYS B C 1
ATOM 3772 O O . LYS B 1 182 ? -3.17 -34.094 -7.145 1 80.56 182 LYS B O 1
ATOM 3777 N N . GLY B 1 183 ? -1.452 -35.156 -8.047 1 82.31 183 GLY B N 1
ATOM 3778 C CA . GLY B 1 183 ? -1.777 -36.438 -7.41 1 82.31 183 GLY B CA 1
ATOM 3779 C C . GLY B 1 183 ? -1.786 -36.344 -5.895 1 82.31 183 GLY B C 1
ATOM 3780 O O . GLY B 1 183 ? -2.645 -36.938 -5.242 1 82.31 183 GLY B O 1
ATOM 3781 N N . ILE B 1 184 ? -0.853 -35.656 -5.398 1 88.56 184 ILE B N 1
ATOM 3782 C CA . ILE B 1 184 ? -0.765 -35.469 -3.959 1 88.56 184 ILE B CA 1
ATOM 3783 C C . ILE B 1 184 ? -2.018 -34.75 -3.461 1 88.56 184 ILE B C 1
ATOM 3785 O O . ILE B 1 184 ? -2.621 -35.156 -2.467 1 88.56 184 ILE B O 1
ATOM 3789 N N . ASN B 1 185 ? -2.422 -33.719 -4.172 1 81.38 185 ASN B N 1
ATOM 3790 C CA . ASN B 1 185 ? -3.629 -32.969 -3.801 1 81.38 185 ASN B CA 1
ATOM 3791 C C . ASN B 1 185 ? -4.871 -33.875 -3.889 1 81.38 185 ASN B C 1
ATOM 3793 O O . ASN B 1 185 ? -5.73 -33.812 -3.01 1 81.38 185 ASN B O 1
ATOM 3797 N N . ASP B 1 186 ? -4.875 -34.562 -4.914 1 75.38 186 ASP B N 1
ATOM 3798 C CA . ASP B 1 186 ? -6.035 -35.406 -5.16 1 75.38 186 ASP B CA 1
ATOM 3799 C C . ASP B 1 186 ? -6.156 -36.5 -4.086 1 75.38 186 ASP B C 1
ATOM 3801 O O . ASP B 1 186 ? -7.266 -36.875 -3.717 1 75.38 186 ASP B O 1
ATOM 3805 N N . THR B 1 187 ? -5.07 -36.969 -3.594 1 82.88 187 THR B N 1
ATOM 3806 C CA . THR B 1 187 ? -5.062 -38.125 -2.689 1 82.88 187 THR B CA 1
ATOM 3807 C C . THR B 1 187 ? -5.07 -37.656 -1.234 1 82.88 187 THR B C 1
ATOM 3809 O O . THR B 1 187 ? -5.762 -38.25 -0.397 1 82.88 187 THR B O 1
ATOM 3812 N N . GLN B 1 188 ? -4.32 -36.656 -0.922 1 86.75 188 GLN B N 1
ATOM 3813 C CA . GLN B 1 188 ? -4.113 -36.25 0.471 1 86.75 188 GLN B CA 1
ATOM 3814 C C . GLN B 1 188 ? -4.809 -34.938 0.789 1 86.75 188 GLN B C 1
ATOM 3816 O O . GLN B 1 188 ? -4.867 -34.531 1.949 1 86.75 188 GLN B O 1
ATOM 3821 N N . GLY B 1 189 ? -5.324 -34.312 -0.231 1 78.06 189 GLY B N 1
ATOM 3822 C CA . GLY B 1 189 ? -6.047 -33.094 -0.029 1 78.06 189 GLY B CA 1
ATOM 3823 C C . GLY B 1 189 ? -5.18 -31.844 -0.221 1 78.06 189 GLY B C 1
ATOM 3824 O O . GLY B 1 189 ? -3.957 -31.922 -0.091 1 78.06 189 GLY B O 1
ATOM 3825 N N . HIS B 1 190 ? -5.738 -30.672 -0.361 1 76.25 190 HIS B N 1
ATOM 3826 C CA . HIS B 1 190 ? -5.051 -29.422 -0.644 1 76.25 190 HIS B CA 1
ATOM 3827 C C . HIS B 1 190 ? -4.316 -28.906 0.589 1 76.25 190 HIS B C 1
ATOM 3829 O O . HIS B 1 190 ? -3.275 -28.25 0.471 1 76.25 190 HIS B O 1
ATOM 3835 N N . ILE B 1 191 ? -4.859 -29.141 1.653 1 80.69 191 ILE B N 1
ATOM 3836 C CA . ILE B 1 191 ? -4.203 -28.703 2.881 1 80.69 191 ILE B CA 1
ATOM 3837 C C . ILE B 1 191 ? -2.822 -29.344 2.984 1 80.69 191 ILE B C 1
ATOM 3839 O O . ILE B 1 191 ? -1.845 -28.688 3.338 1 80.69 191 ILE B O 1
ATOM 3843 N N . TYR B 1 192 ? -2.812 -30.609 2.732 1 87.38 192 TYR B N 1
ATOM 3844 C CA . TYR B 1 192 ? -1.53 -31.312 2.725 1 87.38 192 TYR B CA 1
ATOM 3845 C C . TYR B 1 192 ? -0.619 -30.766 1.633 1 87.38 192 TYR B C 1
ATOM 3847 O O . TYR B 1 192 ? 0.583 -30.594 1.847 1 87.38 192 TYR B O 1
ATOM 3855 N N . GLY B 1 193 ? -1.149 -30.531 0.506 1 91.19 193 GLY B N 1
ATOM 3856 C CA . GLY B 1 193 ? -0.397 -29.891 -0.566 1 91.19 193 GLY B CA 1
ATOM 3857 C C . GLY B 1 193 ? 0.209 -28.562 -0.166 1 91.19 193 GLY B C 1
ATOM 3858 O O . GLY B 1 193 ? 1.369 -28.281 -0.477 1 91.19 193 GLY B O 1
ATOM 3859 N N . ASP B 1 194 ? -0.551 -27.859 0.557 1 88.62 194 ASP B N 1
ATOM 3860 C CA . ASP B 1 194 ? -0.074 -26.578 1.053 1 88.62 194 ASP B CA 1
ATOM 3861 C C . ASP B 1 194 ? 1.136 -26.75 1.967 1 88.62 194 ASP B C 1
ATOM 3863 O O . ASP B 1 194 ? 2.074 -25.953 1.927 1 88.62 194 ASP B O 1
ATOM 3867 N N . MET B 1 195 ? 1.067 -27.688 2.773 1 93.69 195 MET B N 1
ATOM 3868 C CA . MET B 1 195 ? 2.178 -27.969 3.68 1 93.69 195 MET B CA 1
ATOM 3869 C C . MET B 1 195 ? 3.445 -28.312 2.9 1 93.69 195 MET B C 1
ATOM 3871 O O . MET B 1 195 ? 4.543 -27.891 3.285 1 93.69 195 MET B O 1
ATOM 3875 N N . ILE B 1 196 ? 3.283 -29.016 1.884 1 95.88 196 ILE B N 1
ATOM 3876 C CA . ILE B 1 196 ? 4.41 -29.406 1.04 1 95.88 196 ILE B CA 1
ATOM 3877 C C . ILE B 1 196 ? 5.027 -28.156 0.408 1 95.88 196 ILE B C 1
ATOM 3879 O O . ILE B 1 196 ? 6.246 -27.984 0.426 1 95.88 196 ILE B O 1
ATOM 3883 N N . LEU B 1 197 ? 4.203 -27.328 -0.11 1 95.88 197 LEU B N 1
ATOM 3884 C CA . LEU B 1 197 ? 4.68 -26.109 -0.745 1 95.88 197 LEU B CA 1
ATOM 3885 C C . LEU B 1 197 ? 5.438 -25.234 0.251 1 95.88 197 LEU B C 1
ATOM 3887 O O . LEU B 1 197 ? 6.48 -24.672 -0.082 1 95.88 197 LEU B O 1
ATOM 3891 N N . LYS B 1 198 ? 4.922 -25.125 1.467 1 96.25 198 LYS B N 1
ATOM 3892 C CA . LYS B 1 198 ? 5.582 -24.359 2.52 1 96.25 198 LYS B CA 1
ATOM 3893 C C . LYS B 1 198 ? 6.957 -24.938 2.846 1 96.25 198 LYS B C 1
ATOM 3895 O O . LYS B 1 198 ? 7.918 -24.203 3.051 1 96.25 198 LYS B O 1
ATOM 3900 N N . LYS B 1 199 ? 6.992 -26.234 2.891 1 97 199 LYS B N 1
ATOM 3901 C CA . LYS B 1 199 ? 8.258 -26.922 3.178 1 97 199 LYS B CA 1
ATOM 3902 C C . LYS B 1 199 ? 9.273 -26.672 2.074 1 97 199 LYS B C 1
ATOM 3904 O O . LYS B 1 199 ? 10.453 -26.438 2.354 1 97 199 LYS B O 1
ATOM 3909 N N . VAL B 1 200 ? 8.883 -26.734 0.88 1 97.75 200 VAL B N 1
ATOM 3910 C CA . VAL B 1 200 ? 9.766 -26.469 -0.256 1 97.75 200 VAL B CA 1
ATOM 3911 C C . VAL B 1 200 ? 10.32 -25.062 -0.163 1 97.75 200 VAL B C 1
ATOM 3913 O O . VAL B 1 200 ? 11.523 -24.844 -0.35 1 97.75 200 VAL B O 1
ATOM 3916 N N . ALA B 1 201 ? 9.461 -24.141 0.107 1 97.56 201 ALA B N 1
ATOM 3917 C CA . ALA B 1 201 ? 9.875 -22.75 0.241 1 97.56 201 ALA B CA 1
ATOM 3918 C C . ALA B 1 201 ? 10.891 -22.578 1.364 1 97.56 201 ALA B C 1
ATOM 3920 O O . ALA B 1 201 ? 11.922 -21.922 1.186 1 97.56 201 ALA B O 1
ATOM 3921 N N . GLN B 1 202 ? 10.633 -23.172 2.48 1 96.62 202 GLN B N 1
ATOM 3922 C CA . GLN B 1 202 ? 11.5 -23.062 3.65 1 96.62 202 GLN B CA 1
ATOM 3923 C C . GLN B 1 202 ? 12.891 -23.625 3.357 1 96.62 202 GLN B C 1
ATOM 3925 O O . GLN B 1 202 ? 13.898 -23 3.691 1 96.62 202 GLN B O 1
ATOM 3930 N N . GLU B 1 203 ? 12.938 -24.766 2.775 1 96.75 203 GLU B N 1
ATOM 3931 C CA . GLU B 1 203 ? 14.227 -25.391 2.461 1 96.75 203 GLU B CA 1
ATOM 3932 C C . GLU B 1 203 ? 14.984 -24.594 1.409 1 96.75 203 GLU B C 1
ATOM 3934 O O . GLU B 1 203 ? 16.219 -24.531 1.438 1 96.75 203 GLU B O 1
ATOM 3939 N N . SER B 1 204 ? 14.281 -24.031 0.472 1 97.62 204 SER B N 1
ATOM 3940 C CA . SER B 1 204 ? 14.898 -23.188 -0.545 1 97.62 204 SER B CA 1
ATOM 3941 C C . SER B 1 204 ? 15.531 -21.953 0.076 1 97.62 204 SER B C 1
ATOM 3943 O O . SER B 1 204 ? 16.625 -21.531 -0.326 1 97.62 204 SER B O 1
ATOM 3945 N N . LEU B 1 205 ? 14.852 -21.391 1.053 1 96.38 205 LEU B N 1
ATOM 3946 C CA . LEU B 1 205 ? 15.32 -20.172 1.706 1 96.38 205 LEU B CA 1
ATOM 3947 C C . LEU B 1 205 ? 16.609 -20.438 2.482 1 96.38 205 LEU B C 1
ATOM 3949 O O . LEU B 1 205 ? 17.438 -19.531 2.648 1 96.38 205 LEU B O 1
ATOM 3953 N N . LYS B 1 206 ? 16.766 -21.594 2.916 1 94.62 206 LYS B N 1
ATOM 3954 C CA . LYS B 1 206 ? 17.969 -21.969 3.664 1 94.62 206 LYS B CA 1
ATOM 3955 C C . LYS B 1 206 ? 19.188 -22.047 2.744 1 94.62 206 LYS B C 1
ATOM 3957 O O . LYS B 1 206 ? 20.328 -22.031 3.211 1 94.62 206 LYS B O 1
ATOM 3962 N N . LEU B 1 207 ? 18.938 -22.109 1.463 1 92.81 207 LEU B N 1
ATOM 3963 C CA . LEU B 1 207 ? 20.016 -22.328 0.495 1 92.81 207 LEU B CA 1
ATOM 3964 C C . LEU B 1 207 ? 20.547 -21 -0.033 1 92.81 207 LEU B C 1
ATOM 3966 O O . LEU B 1 207 ? 21.562 -20.953 -0.736 1 92.81 207 LEU B O 1
ATOM 3970 N N . VAL B 1 208 ? 19.859 -19.906 0.257 1 92 208 VAL B N 1
ATOM 3971 C CA . VAL B 1 208 ? 20.172 -18.656 -0.445 1 92 208 VAL B CA 1
ATOM 3972 C C . VAL B 1 208 ? 20.844 -17.672 0.51 1 92 208 VAL B C 1
ATOM 3974 O O . VAL B 1 208 ? 20.672 -17.766 1.728 1 92 208 VAL B O 1
ATOM 3977 N N . ARG B 1 209 ? 21.719 -16.797 -0.08 1 89.75 209 ARG B N 1
ATOM 3978 C CA . ARG B 1 209 ? 22.312 -15.648 0.597 1 89.75 209 ARG B CA 1
ATOM 3979 C C . ARG B 1 209 ? 21.406 -14.422 0.489 1 89.75 209 ARG B C 1
ATOM 3981 O O . ARG B 1 209 ? 20.312 -14.5 -0.055 1 89.75 209 ARG B O 1
ATOM 3988 N N . LYS B 1 210 ? 21.812 -13.359 1.052 1 84.81 210 LYS B N 1
ATOM 3989 C CA . LYS B 1 210 ? 21.062 -12.109 1.066 1 84.81 210 LYS B CA 1
ATOM 3990 C C . LYS B 1 210 ? 20.859 -11.57 -0.348 1 84.81 210 LYS B C 1
ATOM 3992 O O . LYS B 1 210 ? 19.859 -10.922 -0.634 1 84.81 210 LYS B O 1
ATOM 3997 N N . THR B 1 211 ? 21.766 -11.898 -1.188 1 88.25 211 THR B N 1
ATOM 3998 C CA . THR B 1 211 ? 21.734 -11.375 -2.547 1 88.25 211 THR B CA 1
ATOM 3999 C C . THR B 1 211 ? 20.906 -12.273 -3.455 1 88.25 211 THR B C 1
ATOM 4001 O O . THR B 1 211 ? 20.625 -11.922 -4.605 1 88.25 211 THR B O 1
ATOM 4004 N N . ASP B 1 212 ? 20.5 -13.422 -2.943 1 93.94 212 ASP B N 1
ATOM 4005 C CA . ASP B 1 212 ? 19.719 -14.375 -3.711 1 93.94 212 ASP B CA 1
ATOM 4006 C C . ASP B 1 212 ? 18.234 -14.258 -3.371 1 93.94 212 ASP B C 1
ATOM 4008 O O . ASP B 1 212 ? 17.859 -13.664 -2.352 1 93.94 212 ASP B O 1
ATOM 4012 N N . ASN B 1 213 ? 17.406 -14.773 -4.301 1 96.12 213 ASN B N 1
ATOM 4013 C CA . ASN B 1 213 ? 15.969 -14.695 -4.086 1 96.12 213 ASN B CA 1
ATOM 4014 C C . ASN B 1 213 ? 15.273 -16 -4.434 1 96.12 213 ASN B C 1
ATOM 4016 O O . ASN B 1 213 ? 15.648 -16.672 -5.398 1 96.12 213 ASN B O 1
ATOM 4020 N N . VAL B 1 214 ? 14.305 -16.359 -3.639 1 98 214 VAL B N 1
ATOM 4021 C CA . VAL B 1 214 ? 13.438 -17.516 -3.881 1 98 214 VAL B CA 1
ATOM 4022 C C . VAL B 1 214 ? 12.055 -17.047 -4.312 1 98 214 VAL B C 1
ATOM 4024 O O . VAL B 1 214 ? 11.523 -16.078 -3.758 1 98 214 VAL B O 1
ATOM 4027 N N . PHE B 1 215 ? 11.484 -17.75 -5.324 1 96.69 215 PHE B N 1
ATOM 4028 C CA . PHE B 1 215 ? 10.195 -17.359 -5.887 1 96.69 215 PHE B CA 1
ATOM 4029 C C . PHE B 1 215 ? 9.266 -18.562 -6.008 1 96.69 215 PHE B C 1
ATOM 4031 O O . PHE B 1 215 ? 9.711 -19.656 -6.348 1 96.69 215 PHE B O 1
ATOM 4038 N N . ARG B 1 216 ? 8.031 -18.359 -5.727 1 94 216 ARG B N 1
ATOM 4039 C CA .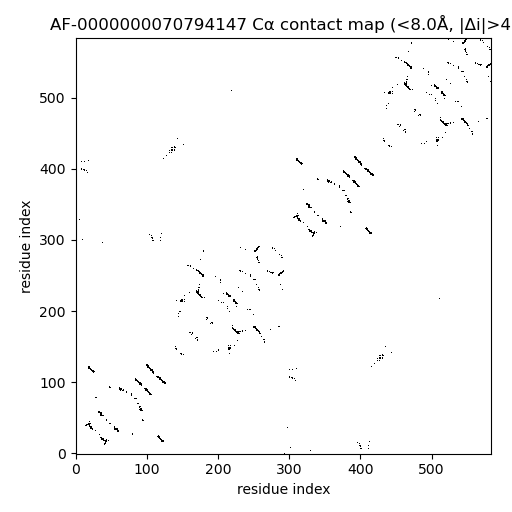 ARG B 1 216 ? 7.02 -19.281 -6.242 1 94 216 ARG B CA 1
ATOM 4040 C C . ARG B 1 216 ? 6.453 -18.781 -7.566 1 94 216 ARG B C 1
ATOM 4042 O O . ARG B 1 216 ? 5.699 -17.797 -7.602 1 94 216 ARG B O 1
ATOM 4049 N N . TYR B 1 217 ? 6.832 -19.453 -8.586 1 88.81 217 TYR B N 1
ATOM 4050 C CA . TYR B 1 217 ? 6.547 -19.031 -9.953 1 88.81 217 TYR B CA 1
ATOM 4051 C C . TYR B 1 217 ? 5.125 -19.406 -10.352 1 88.81 217 TYR B C 1
ATOM 4053 O O . TYR B 1 217 ? 4.465 -18.656 -11.078 1 88.81 217 TYR B O 1
ATOM 4061 N N . GLY B 1 218 ? 4.734 -20.5 -9.93 1 83.44 218 GLY B N 1
ATOM 4062 C CA . GLY B 1 218 ? 3.41 -21.031 -10.195 1 83.44 218 GLY B CA 1
ATOM 4063 C C . GLY B 1 218 ? 2.865 -21.875 -9.055 1 83.44 218 GLY B C 1
ATOM 4064 O O . GLY B 1 218 ? 3.287 -21.719 -7.906 1 83.44 218 GLY B O 1
ATOM 4065 N N . GLY B 1 219 ? 1.783 -22.609 -9.305 1 82.62 219 GLY B N 1
ATOM 4066 C CA . GLY B 1 219 ? 1.165 -23.422 -8.273 1 82.62 219 GLY B CA 1
ATOM 4067 C C . GLY B 1 219 ? 2.156 -24.312 -7.539 1 82.62 219 GLY B C 1
ATOM 4068 O O . GLY B 1 219 ? 2.326 -24.188 -6.324 1 82.62 219 GLY B O 1
ATOM 4069 N N . ASP B 1 220 ? 2.854 -25.109 -8.289 1 90.31 220 ASP B N 1
ATOM 4070 C CA . ASP B 1 220 ? 3.84 -26 -7.707 1 90.31 220 ASP B CA 1
ATOM 4071 C C . ASP B 1 220 ? 5.238 -25.703 -8.234 1 90.31 220 ASP B C 1
ATOM 4073 O O . ASP B 1 220 ? 6.148 -26.531 -8.102 1 90.31 220 ASP B O 1
ATOM 4077 N N . GLU B 1 221 ? 5.371 -24.578 -8.844 1 92.88 221 GLU B N 1
ATOM 4078 C CA . GLU B 1 221 ? 6.629 -24.203 -9.484 1 92.88 221 GLU B CA 1
ATOM 4079 C C . GLU B 1 221 ? 7.363 -23.125 -8.672 1 92.88 221 GLU B C 1
ATOM 4081 O O . GLU B 1 221 ? 6.746 -22.188 -8.18 1 92.88 221 GLU B O 1
ATOM 4086 N N . PHE B 1 222 ? 8.695 -23.359 -8.523 1 97.25 222 PHE B N 1
ATOM 4087 C CA . PHE B 1 222 ? 9.555 -22.438 -7.797 1 97.25 222 PHE B CA 1
ATOM 4088 C C . PHE B 1 222 ? 10.773 -22.062 -8.625 1 97.25 222 PHE B C 1
ATOM 4090 O O . PHE B 1 222 ? 11.109 -22.75 -9.594 1 97.25 222 PHE B O 1
ATOM 4097 N N . ALA B 1 223 ? 11.367 -20.984 -8.25 1 97.75 223 ALA B N 1
ATOM 4098 C CA . ALA B 1 223 ? 12.609 -20.531 -8.875 1 97.75 223 ALA B CA 1
ATOM 4099 C C . ALA B 1 223 ? 13.547 -19.906 -7.844 1 97.75 223 ALA B C 1
ATOM 4101 O O . ALA B 1 223 ? 13.086 -19.359 -6.84 1 97.75 223 ALA B O 1
ATOM 4102 N N . ILE B 1 224 ? 14.812 -20.031 -8.062 1 98.31 224 ILE B N 1
ATOM 4103 C CA . ILE B 1 224 ? 15.836 -19.344 -7.277 1 98.31 224 ILE B CA 1
ATOM 4104 C C . ILE B 1 224 ? 16.797 -18.609 -8.203 1 98.31 224 ILE B C 1
ATOM 4106 O O . ILE B 1 224 ? 17.328 -19.203 -9.148 1 98.31 224 ILE B O 1
ATOM 4110 N N . ILE B 1 225 ? 17 -17.391 -7.934 1 98 225 ILE B N 1
ATOM 4111 C CA . ILE B 1 225 ? 18 -16.609 -8.656 1 98 225 ILE B CA 1
ATOM 4112 C C . ILE B 1 225 ? 19.203 -16.359 -7.766 1 98 225 ILE B C 1
ATOM 4114 O O . ILE B 1 225 ? 19.062 -15.844 -6.652 1 98 225 ILE B O 1
ATOM 4118 N N . PHE B 1 226 ? 20.359 -16.734 -8.234 1 97 226 PHE B N 1
ATOM 4119 C CA . PHE B 1 226 ? 21.625 -16.531 -7.531 1 97 226 PHE B CA 1
ATOM 4120 C C . PHE B 1 226 ? 22.469 -15.477 -8.227 1 97 226 PHE B C 1
ATOM 4122 O O . PHE B 1 226 ? 22.562 -15.445 -9.453 1 97 226 PHE B O 1
ATOM 4129 N N . SER B 1 227 ? 23.062 -14.641 -7.418 1 93.56 227 SER B N 1
ATOM 4130 C CA . SER B 1 227 ? 23.969 -13.633 -7.949 1 93.56 227 SER B CA 1
ATOM 4131 C C . SER B 1 227 ? 25.422 -14.07 -7.797 1 93.56 227 SER B C 1
ATOM 4133 O O . SER B 1 227 ? 25.828 -14.508 -6.723 1 93.56 227 SER B O 1
ATOM 4135 N N . GLY B 1 228 ? 26.156 -13.953 -8.836 1 92.44 228 GLY B N 1
ATOM 4136 C CA . GLY B 1 228 ? 27.594 -14.148 -8.773 1 92.44 228 GLY B CA 1
ATOM 4137 C C . GLY B 1 228 ? 27.984 -15.586 -8.484 1 92.44 228 GLY B C 1
ATOM 4138 O O . GLY B 1 228 ? 28.812 -15.844 -7.602 1 92.44 228 GLY B O 1
ATOM 4139 N N . ILE B 1 229 ? 27.359 -16.5 -9.211 1 92.06 229 ILE B N 1
ATOM 4140 C CA . ILE B 1 229 ? 27.703 -17.891 -8.977 1 92.06 229 ILE B CA 1
ATOM 4141 C C . ILE B 1 229 ? 28.188 -18.531 -10.273 1 92.06 229 ILE B C 1
ATOM 4143 O O . ILE B 1 229 ? 27.891 -18.047 -11.367 1 92.06 229 ILE B O 1
ATOM 4147 N N . ASP B 1 230 ? 28.969 -19.594 -10.125 1 92.62 230 ASP B N 1
ATOM 4148 C CA . ASP B 1 230 ? 29.391 -20.359 -11.305 1 92.62 230 ASP B CA 1
ATOM 4149 C C . ASP B 1 230 ? 28.625 -21.672 -11.414 1 92.62 230 ASP B C 1
ATOM 4151 O O . ASP B 1 230 ? 27.766 -21.969 -10.578 1 92.62 230 ASP B O 1
ATOM 4155 N N . VAL B 1 231 ? 28.906 -22.359 -12.438 1 95.19 231 VAL B N 1
ATOM 4156 C CA . VAL B 1 231 ? 28.125 -23.547 -12.789 1 95.19 231 VAL B CA 1
ATOM 4157 C C . VAL B 1 231 ? 28.328 -24.625 -11.734 1 95.19 231 VAL B C 1
ATOM 4159 O O . VAL B 1 231 ? 27.391 -25.375 -11.406 1 95.19 231 VAL B O 1
ATOM 4162 N N . LYS B 1 232 ? 29.453 -24.766 -11.195 1 95.62 232 LYS B N 1
ATOM 4163 C CA . LYS B 1 232 ? 29.75 -25.797 -10.203 1 95.62 232 LYS B CA 1
ATOM 4164 C C . LYS B 1 232 ? 28.984 -25.547 -8.906 1 95.62 232 LYS B C 1
ATOM 4166 O O . LYS B 1 232 ? 28.438 -26.484 -8.312 1 95.62 232 LYS B O 1
ATOM 4171 N N . ILE B 1 233 ? 29.016 -24.328 -8.531 1 95.56 233 ILE B N 1
ATOM 4172 C CA . ILE B 1 233 ? 28.297 -23.984 -7.32 1 95.56 233 ILE B CA 1
ATOM 4173 C C . ILE B 1 233 ? 26.797 -24.188 -7.531 1 95.56 233 ILE B C 1
ATOM 4175 O O . ILE B 1 233 ? 26.094 -24.656 -6.633 1 95.56 233 ILE B O 1
ATOM 4179 N N . LEU B 1 234 ? 26.297 -23.844 -8.703 1 97 234 LEU B N 1
ATOM 4180 C CA . LEU B 1 234 ? 24.891 -24.016 -9.016 1 97 234 LEU B CA 1
ATOM 4181 C C . LEU B 1 234 ? 24.484 -25.484 -8.93 1 97 234 LEU B C 1
ATOM 4183 O O . LEU B 1 234 ? 23.422 -25.812 -8.414 1 97 234 LEU B O 1
ATOM 4187 N N . GLU B 1 235 ? 25.344 -26.281 -9.453 1 96.56 235 GLU B N 1
ATOM 4188 C CA . GLU B 1 235 ? 25.109 -27.719 -9.398 1 96.56 235 GLU B CA 1
ATOM 4189 C C . GLU B 1 235 ? 25.031 -28.219 -7.953 1 96.56 235 GLU B C 1
ATOM 4191 O O . GLU B 1 235 ? 24.172 -29.031 -7.609 1 96.56 235 GLU B O 1
ATOM 4196 N N . ARG B 1 236 ? 25.922 -27.734 -7.191 1 96.62 236 ARG B N 1
ATOM 4197 C CA . ARG B 1 236 ? 25.953 -28.125 -5.785 1 96.62 236 ARG B CA 1
ATOM 4198 C C . ARG B 1 236 ? 24.672 -27.688 -5.074 1 96.62 236 ARG B C 1
ATOM 4200 O O . ARG B 1 236 ? 24.141 -28.422 -4.25 1 96.62 236 ARG B O 1
ATOM 4207 N N . LYS B 1 237 ? 24.266 -26.484 -5.371 1 96.75 237 LYS B N 1
ATOM 4208 C CA . LYS B 1 237 ? 23.047 -25.969 -4.77 1 96.75 237 LYS B CA 1
ATOM 4209 C C . LYS B 1 237 ? 21.828 -26.812 -5.172 1 96.75 237 LYS B C 1
ATOM 4211 O O . LYS B 1 237 ? 20.953 -27.09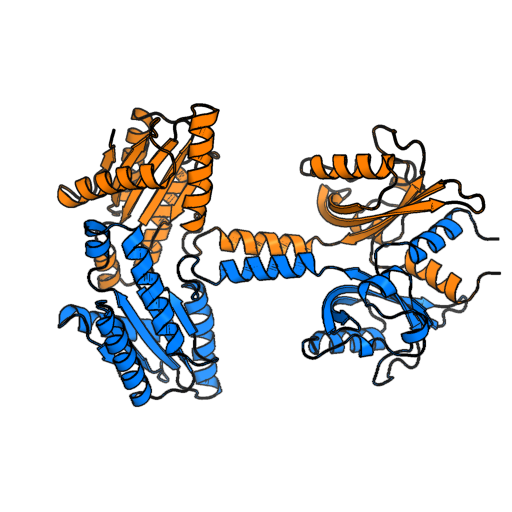4 -4.348 1 96.75 237 LYS B O 1
ATOM 4216 N N . ALA B 1 238 ? 21.766 -27.203 -6.414 1 97.38 238 ALA B N 1
ATOM 4217 C CA . ALA B 1 238 ? 20.672 -28.047 -6.898 1 97.38 238 ALA B CA 1
ATOM 4218 C C . ALA B 1 238 ? 20.656 -29.391 -6.172 1 97.38 238 ALA B C 1
ATOM 4220 O O . ALA B 1 238 ? 19.609 -29.859 -5.75 1 97.38 238 ALA B O 1
ATOM 4221 N N . GLN B 1 239 ? 21.797 -29.906 -6.074 1 96.5 239 GLN B N 1
ATOM 4222 C CA . GLN B 1 239 ? 21.922 -31.203 -5.402 1 96.5 239 GLN B CA 1
ATOM 4223 C C . GLN B 1 239 ? 21.516 -31.094 -3.936 1 96.5 239 GLN B C 1
ATOM 4225 O O . GLN B 1 239 ? 20.828 -31.984 -3.416 1 96.5 239 GLN B O 1
ATOM 4230 N N . GLN B 1 240 ? 22.016 -30.109 -3.316 1 96.94 240 GLN B N 1
ATOM 4231 C CA . GLN B 1 240 ? 21.688 -29.891 -1.911 1 96.94 240 GLN B CA 1
ATOM 4232 C C . GLN B 1 240 ? 20.172 -29.781 -1.71 1 96.94 240 GLN B C 1
ATOM 4234 O O . GLN B 1 240 ? 19.625 -30.344 -0.765 1 96.94 240 GLN B O 1
ATOM 4239 N N . LEU B 1 241 ? 19.547 -29.047 -2.576 1 96.81 241 LEU B N 1
ATOM 4240 C CA . LEU B 1 241 ? 18.094 -28.859 -2.482 1 96.81 241 LEU B CA 1
ATOM 4241 C C . LEU B 1 241 ? 17.359 -30.188 -2.668 1 96.81 241 LEU B C 1
ATOM 4243 O O . LEU B 1 241 ? 16.453 -30.5 -1.898 1 96.81 241 LEU B O 1
ATOM 4247 N N . GLN B 1 242 ? 17.766 -30.891 -3.623 1 96 242 GLN B N 1
ATOM 4248 C CA . GLN B 1 242 ? 17.156 -32.188 -3.9 1 96 242 GLN B CA 1
ATOM 4249 C C . GLN B 1 242 ? 17.281 -33.125 -2.699 1 96 242 GLN B C 1
ATOM 4251 O O . GLN B 1 242 ? 16.312 -33.75 -2.297 1 96 242 GLN B O 1
ATOM 4256 N N . LYS B 1 243 ? 18.422 -33.188 -2.178 1 95.25 243 LYS B N 1
ATOM 4257 C CA . LYS B 1 243 ? 18.688 -34.094 -1.063 1 95.25 243 LYS B CA 1
ATOM 4258 C C . LYS B 1 243 ? 17.891 -33.688 0.172 1 95.25 243 LYS B C 1
ATOM 4260 O O . LYS B 1 243 ? 17.359 -34.562 0.874 1 95.25 243 LYS B O 1
ATOM 4265 N N . LYS B 1 244 ? 17.875 -32.5 0.471 1 95.81 244 LYS B N 1
ATOM 4266 C CA . LYS B 1 244 ? 17.156 -32 1.645 1 95.81 244 LYS B CA 1
ATOM 4267 C C . LYS B 1 244 ? 15.656 -32.312 1.541 1 95.81 244 LYS B C 1
ATOM 4269 O O . LYS B 1 244 ? 15.031 -32.719 2.52 1 95.81 244 LYS B O 1
ATOM 4274 N N . LEU B 1 245 ? 15.078 -32.125 0.416 1 96.69 245 LEU B N 1
ATOM 4275 C CA . LEU B 1 245 ? 13.648 -32.344 0.218 1 96.69 245 LEU B CA 1
ATOM 4276 C C . LEU B 1 245 ? 13.336 -33.844 0.186 1 96.69 245 LEU B C 1
ATOM 4278 O O . LEU B 1 245 ? 12.289 -34.25 0.679 1 96.69 245 LEU B O 1
ATOM 4282 N N . ALA B 1 246 ? 14.258 -34.531 -0.333 1 94.94 246 ALA B N 1
ATOM 4283 C CA . ALA B 1 246 ? 14.078 -36 -0.358 1 94.94 246 ALA B CA 1
ATOM 4284 C C . ALA B 1 246 ? 14 -36.562 1.057 1 94.94 246 ALA B C 1
ATOM 4286 O O . ALA B 1 246 ? 13.266 -37.5 1.309 1 94.94 246 ALA B O 1
ATOM 4287 N N . LYS B 1 247 ? 14.711 -36 1.92 1 94.44 247 LYS B N 1
ATOM 4288 C CA . LYS B 1 247 ? 14.688 -36.438 3.316 1 94.44 247 LYS B CA 1
ATOM 4289 C C . LYS B 1 247 ? 13.305 -36.219 3.93 1 94.44 247 LYS B C 1
ATOM 4291 O O . LYS B 1 247 ? 12.93 -36.938 4.855 1 94.44 247 LYS B O 1
ATOM 4296 N N . SER B 1 248 ? 12.562 -35.344 3.396 1 93.19 248 SER B N 1
ATOM 4297 C CA . SER B 1 248 ? 11.211 -35.062 3.871 1 93.19 248 SER B CA 1
ATOM 4298 C C . SER B 1 248 ? 10.172 -35.75 2.992 1 93.19 248 SER B C 1
ATOM 4300 O O . SER B 1 248 ? 9 -35.375 2.992 1 93.19 248 SER B O 1
ATOM 4302 N N . HIS B 1 249 ? 10.594 -36.594 2.094 1 94.25 249 HIS B N 1
ATOM 4303 C CA . HIS B 1 249 ? 9.75 -37.375 1.195 1 94.25 249 HIS B CA 1
ATOM 4304 C C . HIS B 1 249 ? 9.062 -36.5 0.168 1 94.25 249 HIS B C 1
ATOM 4306 O O . HIS B 1 249 ? 7.902 -36.719 -0.189 1 94.25 249 HIS B O 1
ATOM 4312 N N . ILE B 1 250 ? 9.742 -35.5 -0.162 1 96.44 250 ILE B N 1
ATOM 4313 C CA . ILE B 1 250 ? 9.266 -34.594 -1.22 1 96.44 250 ILE B CA 1
ATOM 4314 C C . ILE B 1 250 ? 10.172 -34.719 -2.441 1 96.44 250 ILE B C 1
ATOM 4316 O O . ILE B 1 250 ? 11.383 -34.531 -2.344 1 96.44 250 ILE B O 1
ATOM 4320 N N . SER B 1 251 ? 9.586 -35.094 -3.508 1 96.5 251 SER B N 1
ATOM 4321 C CA . SER B 1 251 ? 10.328 -35.219 -4.758 1 96.5 251 SER B CA 1
ATOM 4322 C C . SER B 1 251 ? 10.18 -33.969 -5.609 1 96.5 251 SER B C 1
ATOM 4324 O O . SER B 1 251 ? 9.062 -33.46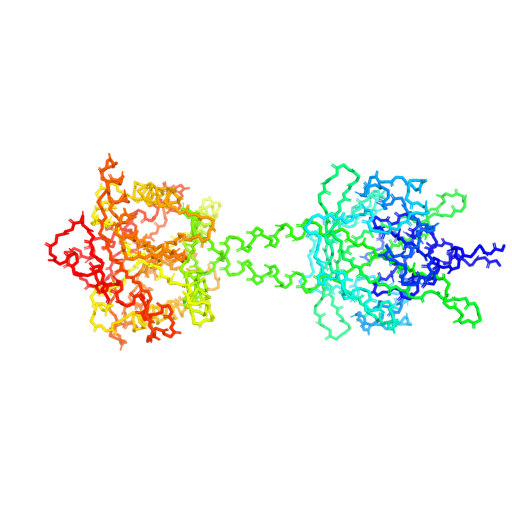9 -5.828 1 96.5 251 SER B O 1
ATOM 4326 N N . VAL B 1 252 ? 11.312 -33.438 -6.039 1 97 252 VAL B N 1
ATOM 4327 C CA . VAL B 1 252 ? 11.297 -32.281 -6.93 1 97 252 VAL B CA 1
ATOM 4328 C C . VAL B 1 252 ? 12.172 -32.562 -8.148 1 97 252 VAL B C 1
ATOM 4330 O O . VAL B 1 252 ? 13.164 -33.281 -8.055 1 97 252 VAL B O 1
ATOM 4333 N N . SER B 1 253 ? 11.828 -32 -9.266 1 97 253 SER B N 1
ATOM 4334 C CA . SER B 1 253 ? 12.641 -31.969 -10.469 1 97 253 SER B CA 1
ATOM 4335 C C . SER B 1 253 ? 13.18 -30.578 -10.734 1 97 253 SER B C 1
ATOM 4337 O O . SER B 1 253 ? 12.43 -29.594 -10.656 1 97 253 SER B O 1
ATOM 4339 N N . ILE B 1 254 ? 14.5 -30.516 -11.055 1 97.62 254 ILE B N 1
ATOM 4340 C CA . ILE B 1 254 ? 15.141 -29.203 -11.086 1 97.62 254 ILE B CA 1
ATOM 4341 C C . ILE B 1 254 ? 15.859 -29.016 -12.422 1 97.62 254 ILE B C 1
ATOM 4343 O O . ILE B 1 254 ? 16.609 -29.891 -12.852 1 97.62 254 ILE B O 1
ATOM 4347 N N . GLY B 1 255 ? 15.578 -27.938 -13.07 1 97.44 255 GLY B N 1
ATOM 4348 C CA . GLY B 1 255 ? 16.375 -27.438 -14.188 1 97.44 255 GLY B CA 1
ATOM 4349 C C . GLY B 1 255 ? 17.109 -26.156 -13.859 1 97.44 255 GLY B C 1
ATOM 4350 O O . GLY B 1 255 ? 16.562 -25.266 -13.219 1 97.44 255 GLY B O 1
ATOM 4351 N N . GLY B 1 256 ? 18.391 -26.078 -14.289 1 97.75 256 GLY B N 1
ATOM 4352 C CA . GLY B 1 256 ? 19.172 -24.891 -13.984 1 97.75 256 GLY B CA 1
ATOM 4353 C C . GLY B 1 256 ? 20.031 -24.438 -15.148 1 97.75 256 GLY B C 1
ATOM 4354 O O . GLY B 1 256 ? 20.203 -25.172 -16.125 1 97.75 256 GLY B O 1
ATOM 4355 N N . THR B 1 257 ? 20.453 -23.188 -15.039 1 97.56 257 THR B N 1
ATOM 4356 C CA . THR B 1 257 ? 21.359 -22.625 -16.031 1 97.56 257 THR B CA 1
ATOM 4357 C C . THR B 1 257 ? 22.047 -21.375 -15.5 1 97.56 257 THR B C 1
ATOM 4359 O O . THR B 1 257 ? 21.719 -20.891 -14.422 1 97.56 257 THR B O 1
ATOM 4362 N N . ILE B 1 258 ? 23.078 -20.969 -16.281 1 97.25 258 ILE B N 1
ATOM 4363 C CA . ILE B 1 258 ? 23.812 -19.75 -15.961 1 97.25 258 ILE B CA 1
ATOM 4364 C C . ILE B 1 258 ? 23.703 -18.766 -17.125 1 97.25 258 ILE B C 1
ATOM 4366 O O . ILE B 1 258 ? 23.594 -19.172 -18.281 1 97.25 258 ILE B O 1
ATOM 4370 N N . SER B 1 259 ? 23.781 -17.547 -16.75 1 96.5 259 SER B N 1
ATOM 4371 C CA . SER B 1 259 ? 23.656 -16.5 -17.75 1 96.5 259 SER B CA 1
ATOM 4372 C C . SER B 1 259 ? 24.812 -16.547 -18.75 1 96.5 259 SER B C 1
ATOM 4374 O O . SER B 1 259 ? 25.922 -16.922 -18.391 1 96.5 259 SER B O 1
ATOM 4376 N N . ILE B 1 260 ? 24.531 -16.188 -20 1 95.19 260 ILE B N 1
ATOM 4377 C CA . ILE B 1 260 ? 25.516 -16.047 -21.062 1 95.19 260 ILE B CA 1
ATOM 4378 C C . ILE B 1 260 ? 25.312 -14.703 -21.766 1 95.19 260 ILE B C 1
ATOM 4380 O O . ILE B 1 260 ? 24.297 -14.031 -21.562 1 95.19 260 ILE B O 1
ATOM 4384 N N . GLN B 1 261 ? 26.141 -14.367 -22.594 1 94.06 261 GLN B N 1
ATOM 4385 C CA . GLN B 1 261 ? 26.172 -13.039 -23.188 1 94.06 261 GLN B CA 1
ATOM 4386 C C . GLN B 1 261 ? 24.938 -12.789 -24.062 1 94.06 261 GLN B C 1
ATOM 4388 O O . GLN B 1 261 ? 24.5 -11.648 -24.203 1 94.06 261 GLN B O 1
ATOM 4393 N N . SER B 1 262 ? 24.375 -13.797 -24.547 1 93.12 262 SER B N 1
ATOM 4394 C CA . SER B 1 262 ? 23.266 -13.633 -25.469 1 93.12 262 SER B CA 1
ATOM 4395 C C . SER B 1 262 ? 21.953 -13.43 -24.719 1 93.12 262 SER B C 1
ATOM 4397 O O . SER B 1 262 ? 20.938 -13.047 -25.312 1 93.12 262 SER B O 1
ATOM 4399 N N . ASP B 1 263 ? 22.031 -13.586 -23.438 1 93.44 263 ASP B N 1
ATOM 4400 C CA . ASP B 1 263 ? 20.812 -13.414 -22.656 1 93.44 263 ASP B CA 1
ATOM 4401 C C . ASP B 1 263 ? 20.453 -11.938 -22.516 1 93.44 263 ASP B C 1
ATOM 4403 O O . ASP B 1 263 ? 21.188 -11.18 -21.859 1 93.44 263 ASP B O 1
ATOM 4407 N N . LYS B 1 264 ? 19.312 -11.555 -23 1 91.06 264 LYS B N 1
ATOM 4408 C CA . LYS B 1 264 ? 18.906 -10.156 -22.984 1 91.06 264 LYS B CA 1
ATOM 4409 C C . LYS B 1 264 ? 17.906 -9.891 -21.859 1 91.06 264 LYS B C 1
ATOM 4411 O O . LYS B 1 264 ? 17.688 -8.742 -21.469 1 91.06 264 LYS B O 1
ATOM 4416 N N . SER B 1 265 ? 17.266 -10.977 -21.422 1 92.31 265 SER B N 1
ATOM 4417 C CA . SER B 1 265 ? 16.297 -10.875 -20.344 1 92.31 265 SER B CA 1
ATOM 4418 C C . SER B 1 265 ? 16.203 -12.188 -19.562 1 92.31 265 SER B C 1
ATOM 4420 O O . SER B 1 265 ? 16.766 -13.195 -19.969 1 92.31 265 SER B O 1
ATOM 4422 N N . ILE B 1 266 ? 15.469 -12.125 -18.5 1 94.19 266 ILE B N 1
ATOM 4423 C CA . ILE B 1 266 ? 15.289 -13.32 -17.672 1 94.19 266 ILE B CA 1
ATOM 4424 C C . ILE B 1 266 ? 14.492 -14.367 -18.438 1 94.19 266 ILE B C 1
ATOM 4426 O O . ILE B 1 266 ? 14.602 -15.562 -18.172 1 94.19 266 ILE B O 1
ATOM 4430 N N . ASN B 1 267 ? 13.773 -13.953 -19.422 1 89.81 267 ASN B N 1
ATOM 4431 C CA . ASN B 1 267 ? 12.953 -14.867 -20.219 1 89.81 267 ASN B CA 1
ATOM 4432 C C . ASN B 1 267 ? 13.812 -15.898 -20.938 1 89.81 267 ASN B C 1
ATOM 4434 O O . ASN B 1 267 ? 13.438 -17.078 -21.031 1 89.81 267 ASN B O 1
ATOM 4438 N N . THR B 1 268 ? 14.922 -15.414 -21.406 1 91.19 268 THR B N 1
ATOM 4439 C CA . THR B 1 268 ? 15.797 -16.312 -22.125 1 91.19 268 THR B CA 1
ATOM 4440 C C . THR B 1 268 ? 16.438 -17.328 -21.188 1 91.19 268 THR B C 1
ATOM 4442 O O . THR B 1 268 ? 16.578 -18.5 -21.516 1 91.19 268 THR B O 1
ATOM 4445 N N . LEU B 1 269 ? 16.797 -16.875 -20.094 1 94.12 269 LEU B N 1
ATOM 4446 C CA . LEU B 1 269 ? 17.359 -17.766 -19.078 1 94.12 269 LEU B CA 1
ATOM 4447 C C . LEU B 1 269 ? 16.312 -18.766 -18.609 1 94.12 269 LEU B C 1
ATOM 4449 O O . LEU B 1 269 ? 16.625 -19.953 -18.422 1 94.12 269 LEU B O 1
ATOM 4453 N N . LEU B 1 270 ? 15.141 -18.297 -18.391 1 93.81 270 LEU B N 1
ATOM 4454 C CA . LEU B 1 270 ? 14.039 -19.141 -17.938 1 93.81 270 LEU B CA 1
ATOM 4455 C C . LEU B 1 270 ? 13.719 -20.219 -18.969 1 93.81 270 LEU B C 1
ATOM 4457 O O . LEU B 1 270 ? 13.453 -21.375 -18.609 1 93.81 270 LEU B O 1
ATOM 4461 N N . ALA B 1 271 ? 13.734 -19.812 -20.172 1 89.5 271 ALA B N 1
ATOM 4462 C CA . ALA B 1 271 ? 13.461 -20.766 -21.25 1 89.5 271 ALA B CA 1
ATOM 4463 C C . ALA B 1 271 ? 14.461 -21.922 -21.219 1 89.5 271 ALA B C 1
ATOM 4465 O O . ALA B 1 271 ? 14.086 -23.078 -21.375 1 89.5 271 ALA B O 1
ATOM 4466 N N . ARG B 1 272 ? 15.664 -21.609 -21 1 93.88 272 ARG B N 1
ATOM 4467 C CA . ARG B 1 272 ? 16.703 -22.625 -20.938 1 93.88 272 ARG B CA 1
ATOM 4468 C C . ARG B 1 272 ? 16.547 -23.5 -19.703 1 93.88 272 ARG B C 1
ATOM 4470 O O . ARG B 1 272 ? 16.703 -24.719 -19.766 1 93.88 272 ARG B O 1
ATOM 4477 N N . ALA B 1 273 ? 16.312 -22.906 -18.609 1 95.25 273 ALA B N 1
ATOM 4478 C CA . ALA B 1 273 ? 16.109 -23.656 -17.375 1 95.25 273 ALA B CA 1
ATOM 4479 C C . ALA B 1 273 ? 14.883 -24.547 -17.469 1 95.25 273 ALA B C 1
ATOM 4481 O O . ALA B 1 273 ? 14.883 -25.672 -16.953 1 95.25 273 ALA B O 1
ATOM 4482 N N . ASP B 1 274 ? 13.875 -24.062 -18.062 1 89.94 274 ASP B N 1
ATOM 4483 C CA . ASP B 1 274 ? 12.641 -24.812 -18.25 1 89.94 274 ASP B CA 1
ATOM 4484 C C . ASP B 1 274 ? 12.859 -26.016 -19.172 1 89.94 274 ASP B C 1
ATOM 4486 O O . ASP B 1 274 ? 12.273 -27.078 -18.953 1 89.94 274 ASP B O 1
ATOM 4490 N N . GLU B 1 275 ? 13.602 -25.781 -20.172 1 90.19 275 GLU B N 1
ATOM 4491 C CA . GLU B 1 275 ? 13.961 -26.891 -21.047 1 90.19 275 GLU B CA 1
ATOM 4492 C C . GLU B 1 275 ? 14.727 -27.969 -20.281 1 90.19 275 GLU B C 1
ATOM 4494 O O . GLU B 1 275 ? 14.508 -29.172 -20.484 1 90.19 275 GLU B O 1
ATOM 4499 N N . ALA B 1 276 ? 15.633 -27.516 -19.5 1 94.25 276 ALA B N 1
ATOM 4500 C CA . ALA B 1 276 ? 16.375 -28.453 -18.656 1 94.25 276 ALA B CA 1
ATOM 4501 C C . ALA B 1 276 ? 15.445 -29.203 -17.719 1 94.25 276 ALA B C 1
ATOM 4503 O O . ALA B 1 276 ? 15.625 -30.406 -17.5 1 94.25 276 ALA B O 1
ATOM 4504 N N . LEU B 1 277 ? 14.539 -28.547 -17.172 1 92.94 277 LEU B N 1
ATOM 4505 C CA . LEU B 1 277 ? 13.547 -29.172 -16.297 1 92.94 277 LEU B CA 1
ATOM 4506 C C . LEU B 1 277 ? 12.734 -30.219 -17.062 1 92.94 277 LEU B C 1
ATOM 4508 O O . LEU B 1 277 ? 12.469 -31.312 -16.531 1 92.94 277 LEU B O 1
ATOM 4512 N N . TYR B 1 278 ? 12.312 -29.797 -18.234 1 88.12 278 TYR B N 1
ATOM 4513 C CA . TYR B 1 278 ? 11.555 -30.719 -19.078 1 88.12 278 TYR B CA 1
ATOM 4514 C C . TYR B 1 278 ? 12.344 -32 -19.328 1 88.12 278 TYR B C 1
ATOM 4516 O O . TYR B 1 278 ? 11.773 -33.094 -19.312 1 88.12 278 TYR B O 1
ATOM 4524 N N . TYR B 1 279 ? 13.586 -31.812 -19.547 1 90.56 279 TYR B N 1
ATOM 4525 C CA . TYR B 1 279 ? 14.461 -32.969 -19.766 1 90.56 279 TYR B CA 1
ATOM 4526 C C . TYR B 1 279 ? 14.477 -33.875 -18.547 1 90.56 279 TYR B C 1
ATOM 4528 O O . TYR B 1 279 ? 14.414 -35.094 -18.688 1 90.56 279 TYR B O 1
ATOM 4536 N N . VAL B 1 280 ? 14.547 -33.344 -17.406 1 93.06 280 VAL B N 1
ATOM 4537 C CA . VAL B 1 280 ? 14.562 -34.125 -16.156 1 93.06 280 VAL B CA 1
ATOM 4538 C C . VAL B 1 280 ? 13.25 -34.875 -16.016 1 93.06 280 VAL B C 1
ATOM 4540 O O . VAL B 1 280 ? 13.25 -36.062 -15.695 1 93.06 280 VAL B O 1
ATOM 4543 N N . LYS B 1 281 ? 12.133 -34.25 -16.25 1 88.94 281 LYS B N 1
ATOM 4544 C CA . LYS B 1 281 ? 10.82 -34.844 -16.078 1 88.94 281 LYS B CA 1
ATOM 4545 C C . LYS B 1 281 ? 10.594 -35.969 -17.094 1 88.94 281 LYS B C 1
ATOM 4547 O O . LYS B 1 281 ? 9.922 -36.969 -16.797 1 88.94 281 LYS B O 1
ATOM 4552 N N . ALA B 1 282 ? 11.117 -35.812 -18.234 1 87.94 282 ALA B N 1
ATOM 4553 C CA . ALA B 1 282 ? 10.945 -36.781 -19.297 1 87.94 282 ALA B CA 1
ATOM 4554 C C . ALA B 1 282 ? 11.797 -38 -19.062 1 87.94 282 ALA B C 1
ATOM 4556 O O . ALA B 1 282 ? 11.469 -39.094 -19.547 1 87.94 282 ALA B O 1
ATOM 4557 N N . ASN B 1 283 ? 12.859 -37.844 -18.422 1 88.25 283 ASN B N 1
ATOM 4558 C CA . ASN B 1 283 ? 13.773 -38.969 -18.203 1 88.25 283 ASN B CA 1
ATOM 4559 C C . ASN B 1 283 ? 13.578 -39.625 -16.844 1 88.25 283 ASN B C 1
ATOM 4561 O O . ASN B 1 283 ? 13.156 -40.781 -16.75 1 88.25 283 ASN B O 1
ATOM 4565 N N . LYS B 1 284 ? 13.906 -38.875 -15.734 1 86.81 284 LYS B N 1
ATOM 4566 C CA . LYS B 1 284 ? 13.719 -39.344 -14.359 1 86.81 284 LYS B CA 1
ATOM 4567 C C . LYS B 1 284 ? 13.43 -38.188 -13.414 1 86.81 284 LYS B C 1
ATOM 4569 O O . LYS B 1 284 ? 14.32 -37.406 -13.102 1 86.81 284 LYS B O 1
ATOM 4574 N N . LYS B 1 285 ? 12.195 -38.375 -12.93 1 85.5 285 LYS B N 1
ATOM 4575 C CA . LYS B 1 285 ? 11.812 -37.344 -11.961 1 85.5 285 LYS B CA 1
ATOM 4576 C C . LYS B 1 285 ? 12.664 -37.438 -10.703 1 85.5 285 LYS B C 1
ATOM 4578 O O . LYS B 1 285 ? 13.297 -38.469 -10.445 1 85.5 285 LYS B O 1
ATOM 4583 N N . GLY B 1 286 ? 12.805 -36.344 -9.961 1 88.31 286 GLY B N 1
ATOM 4584 C CA . GLY B 1 286 ? 13.523 -36.344 -8.703 1 88.31 286 GLY B CA 1
ATOM 4585 C C . GLY B 1 286 ? 15.008 -36.094 -8.859 1 88.31 286 GLY B C 1
ATOM 4586 O O . GLY B 1 286 ? 15.797 -36.406 -7.977 1 88.31 286 GLY B O 1
ATOM 4587 N N . LEU B 1 287 ? 15.352 -35.594 -10 1 92.06 287 LEU B N 1
ATOM 4588 C CA . LEU B 1 287 ? 16.75 -35.25 -10.281 1 92.06 287 LEU B CA 1
ATOM 4589 C C . LEU B 1 287 ? 16.891 -33.812 -10.711 1 92.06 287 LEU B C 1
ATOM 4591 O O . LEU B 1 287 ? 15.945 -33 -10.555 1 92.06 287 LEU B O 1
ATOM 4595 N N . PHE B 1 288 ? 18.109 -33.469 -11.086 1 94.5 288 PHE B N 1
ATOM 4596 C CA . PHE B 1 288 ? 18.344 -32.125 -11.602 1 94.5 288 PHE B CA 1
ATOM 4597 C C . PHE B 1 288 ? 19.219 -32.156 -12.852 1 94.5 288 PHE B C 1
ATOM 4599 O O . PHE B 1 288 ? 19.922 -33.156 -13.086 1 94.5 288 PHE B O 1
ATOM 4606 N N . PHE B 1 289 ? 19.109 -31.172 -13.641 1 95.56 289 PHE B N 1
ATOM 4607 C CA . PHE B 1 289 ? 19.938 -31 -14.828 1 95.56 289 PHE B CA 1
ATOM 4608 C C . PHE B 1 289 ? 20.297 -29.531 -15.023 1 95.56 289 PHE B C 1
ATOM 4610 O O . PHE B 1 289 ? 19.438 -28.656 -14.953 1 95.56 289 PHE B O 1
ATOM 4617 N N . ILE B 1 290 ? 21.562 -29.234 -15.219 1 96.25 290 ILE B N 1
ATOM 4618 C CA . ILE B 1 290 ? 22.047 -27.875 -15.469 1 96.25 290 ILE B CA 1
ATOM 4619 C C . ILE B 1 290 ? 22.391 -27.719 -16.938 1 96.25 290 ILE B C 1
ATOM 4621 O O . ILE B 1 290 ? 23.312 -28.375 -17.438 1 96.25 290 ILE B O 1
ATOM 4625 N N . ALA B 1 291 ? 21.672 -26.828 -17.5 1 92.38 291 ALA B N 1
ATOM 4626 C CA . ALA B 1 291 ? 21.922 -26.578 -18.922 1 92.38 291 ALA B CA 1
ATOM 4627 C C . ALA B 1 291 ? 23.078 -25.594 -19.109 1 92.38 291 ALA B C 1
ATOM 4629 O O . ALA B 1 291 ? 23.234 -24.656 -18.312 1 92.38 291 ALA B O 1
ATOM 4630 N N . GLU B 1 292 ? 23.859 -25.781 -20.125 1 80.31 292 GLU B N 1
ATOM 4631 C CA . GLU B 1 292 ? 24.984 -24.906 -20.453 1 80.31 292 GLU B CA 1
ATOM 4632 C C . GLU B 1 292 ? 24.547 -23.734 -21.312 1 80.31 292 GLU B C 1
ATOM 4634 O O . GLU B 1 292 ? 23.578 -23.844 -22.078 1 80.31 292 GLU B O 1
#

Sequence (584 aa):
MLTNIERAKLQLIDETNDMVIITKAEPLDAPNGPEVVWVNKAFENISKYKANEIIGQTPRILQGKETNQNTLKMIKEALKAQTNINVDLLNYTKDGTPYWISFSIVYLRDGQGNLCYLGAIEKDITALKNLNFKLSEKAKTDPLTNVYNQENFFIAGNEAIKNFHQNQEAVGLLFFDVDDFKGINDTQGHIYGDMILKKVAQESLKLVRKTDNVFRYGGDEFAIIFSGIDVKILERKAQQLQKKLAKSHISVSIGGTISIQSDKSINTLLARADEALYYVKANKKGLFFIAEMLTNIERAKLQLIDETNDMVIITKAEPLDAPNGPEVVWVNKAFENISKYKANEIIGQTPRILQGKETNQNTLKMIKEALKAQTNINVDLLNYTKDGTPYWISFSIVYLRDGQGNLCYLGAIEKDITALKNLNFKLSEKAKTDPLTNVYNQENFFIAGNEAIKNFHQNQEAVGLLFFDVDDFKGINDTQGHIYGDMILKKVAQESLKLVRKTDNVFRYGGDEFAIIFSGIDVKILERKAQQLQKKLAKSHISVSIGGTISIQSDKSINTLLARADEALYYVKANKKGLFFIAE

Solvent-accessible surface area (backbone atoms only — not comparable to full-atom values): 30170 Å² total; per-residue (Å²): 130,83,50,74,64,54,52,45,49,51,50,41,58,47,58,30,82,45,25,31,42,31,22,37,39,68,57,66,78,38,92,55,42,29,37,27,73,45,64,26,58,29,30,25,68,66,38,59,42,49,64,85,70,43,45,74,33,36,70,53,77,31,51,55,93,80,34,56,61,69,57,53,50,52,50,51,52,23,63,74,67,69,46,84,52,77,49,72,47,49,31,33,24,74,88,63,52,74,44,31,32,37,37,39,62,33,85,33,55,49,99,86,64,48,76,54,30,31,32,34,58,31,39,79,40,39,70,61,52,51,50,40,51,52,31,44,49,51,45,38,26,31,88,84,55,66,34,30,17,42,71,46,44,55,56,54,34,36,51,45,46,51,43,24,74,73,68,66,38,35,37,29,38,41,32,32,34,50,59,64,47,68,58,45,26,72,73,66,31,59,68,52,43,49,53,50,51,35,50,53,45,53,59,51,56,72,72,48,60,90,79,30,50,52,25,42,58,44,74,59,30,33,35,35,45,38,64,63,48,54,72,68,58,51,50,50,52,53,48,51,52,49,52,58,36,44,76,70,75,40,50,39,28,28,2,15,31,59,63,55,90,83,50,86,38,41,64,55,51,47,52,47,8,49,50,23,23,50,50,22,60,73,70,47,68,58,36,69,35,74,39,128,132,83,51,73,65,54,51,45,51,52,49,41,56,49,61,31,83,43,24,31,46,32,23,38,40,67,57,64,77,38,93,56,43,31,37,28,72,46,63,26,56,30,31,24,70,67,37,60,41,49,64,84,71,44,46,73,33,35,70,54,76,32,51,55,93,79,34,55,61,70,58,52,50,51,51,53,51,25,61,75,66,69,45,84,50,76,49,71,47,51,32,31,22,74,88,61,50,74,44,31,32,39,36,40,61,34,84,33,54,49,97,84,66,48,75,54,30,31,32,32,57,30,40,79,41,39,69,60,52,51,50,38,50,51,30,43,50,50,44,37,28,31,87,84,54,67,33,30,16,42,71,46,43,56,53,53,36,36,53,45,45,51,42,24,74,72,69,65,38,36,36,28,38,42,32,31,34,49,58,64,48,65,58,43,27,73,73,64,31,59,69,53,44,50,52,51,51,34,50,52,44,54,59,52,55,72,73,47,57,91,79,29,47,52,24,40,59,42,73,60,30,34,36,36,44,37,65,65,48,52,71,67,57,50,50,50,51,52,49,51,52,47,53,58,34,43,75,70,75,39,49,39,30,29,2,16,32,59,63,56,89,84,52,87,40,40,64,55,52,47,52,47,9,48,51,22,24,51,52,23,61,71,73,48,69,57,36,69,35,72,39,128